Protein AF-S7UI39-F1 (afdb_monomer_lite)

Sequence (562 aa):
TPFPVIRGIGWSEDQGRRPDMEDGMVAISNLAGVANAWLLGIYDGHGGRQTVEMLLQKIHGNVLQHLRSRAIERWQRYRQRAMSRLQDIRRRLDELHFQQQLACRDVRVLMPPTQRLVELLRLGRICEWVLQCEEPSQEGRTETEKSSASKAPTPPSFLTICTEEDVHRALDEAFVQTDVEILRDRVYQSGATACVCLVRPVLRLDLLLEMRPEEISDADWAWFSVERQKPNVIPASTPSQHAIVQADITVAHLGDSRAVLAYTDGHAERLTHPSDHKAGCERDARRVESLGGWVFGERVNGMLAIGRAFGDWSLKLPPGKANPPYSPTSGAFDRLLNIFGTSPSHAAEQAAAERKEYVVSNAPDVRSVSLTPERPAQVPGGIRRNSPSSRASESQTAMSGQETGAGRVPGLLVLGCDGLFDVCSDQVVAHLALEFLRQLVAVHPDMSPCEAAKATARMLIEEAIGVRGSTDNVSVMVVLFHSFGFSGRDGVTPSPPTWYAAAAAKFAWLAEGVSRNVFVPRGKPRCPGETVARGALAAHALRDARSFAGNISIGQFDSGFG

pLDDT: mean 73.07, std 25.1, range [22.86, 98.62]

Radius of gyration: 29.57 Å; chains: 1; bounding box: 97×66×74 Å

Secondary structure (DSSP, 8-state):
--S----EEEEEEEESS-SS---EEEEEESGGG-TT-EEEEEEEEESSSHHHHHHHHHHHHHHHHHHHHHHHHHHHHHHHHHHHHHHHHHHHHHHHHHHHHHHTTS----PPPPHHHHHHHHHHHHHHHHHHSPP--SS---GGG--S---SPPPPPHHHH--HHHHHHHHHHHHHHHHHHHHHTT--S-EEEEEEEEEEEEE-HHHHHHS-GGG--HHHHHTTSTT---TT---SS-GGG-SSEEEEEEEEEESS-EEEEEETTS-EEE-S-SS--BTTSHHHHHHHHHTT--EETTEETTTBSBSB-EE-TTTSS-SBTTB-TT---HHHHHHHHHHS-S-HHHHHHHHHHHT---SSB-PPEEEEEE-SPPPPP----------------------------TTPPEEEEEEE-HHHHTTS-HHHHHHHHHHHHHHHHHH-TT--HHHHHHHHHHHHHHIIIIIT---SEEEEEEEESS-TT-------PPPPPHHHHHHHHHHGGGSS--------------------------------------------------

Organism: Toxoplasma gondii (strain ATCC 50853 / GT1) (NCBI:txid507601)

Structure (mmCIF, N/CA/C/O backbone):
data_AF-S7UI39-F1
#
_entry.id   AF-S7UI39-F1
#
loop_
_atom_site.group_PDB
_atom_site.id
_atom_site.type_symbol
_atom_site.label_atom_id
_atom_site.label_alt_id
_atom_site.label_comp_id
_atom_site.label_asym_id
_atom_site.label_entity_id
_atom_site.label_seq_id
_atom_site.pdbx_PDB_ins_code
_atom_site.Cartn_x
_atom_site.Cartn_y
_atom_site.Cartn_z
_atom_site.occupancy
_atom_site.B_iso_or_equiv
_atom_site.auth_seq_id
_atom_site.auth_comp_id
_atom_site.auth_asym_id
_atom_site.auth_atom_id
_atom_site.pdbx_PDB_model_num
ATOM 1 N N . THR A 1 1 ? -15.741 -15.210 4.983 1.00 36.56 1 THR A N 1
ATOM 2 C CA . THR A 1 1 ? -15.251 -14.252 5.999 1.00 36.56 1 THR A CA 1
ATOM 3 C C . THR A 1 1 ? -15.462 -12.861 5.458 1.00 36.56 1 THR A C 1
ATOM 5 O O . THR A 1 1 ? -15.016 -12.624 4.346 1.00 36.56 1 THR A O 1
ATOM 8 N N . PRO A 1 2 ? -16.172 -11.961 6.147 1.00 44.97 2 PRO A N 1
ATOM 9 C CA . PRO A 1 2 ? -16.457 -10.646 5.574 1.00 44.97 2 PRO A CA 1
ATOM 10 C C . PRO A 1 2 ? -15.376 -9.606 5.883 1.00 44.97 2 PRO A C 1
ATOM 12 O O . PRO A 1 2 ? -15.505 -8.460 5.480 1.00 44.97 2 PRO A O 1
ATOM 15 N N . PHE A 1 3 ? -14.296 -10.009 6.554 1.00 53.22 3 PHE A N 1
ATOM 16 C CA . PHE A 1 3 ? -13.019 -9.319 6.447 1.00 53.22 3 PHE A CA 1
ATOM 17 C C . PHE A 1 3 ? -12.261 -9.955 5.274 1.00 53.22 3 PHE A C 1
ATOM 19 O O . PHE A 1 3 ? -12.165 -11.194 5.250 1.00 53.22 3 PHE A O 1
ATOM 26 N N . PRO A 1 4 ? -11.733 -9.182 4.315 1.00 58.12 4 PRO A N 1
ATOM 27 C CA . PRO A 1 4 ? -10.815 -9.706 3.319 1.00 58.12 4 PRO A CA 1
ATOM 28 C C . PRO A 1 4 ? -9.490 -9.987 4.020 1.00 58.12 4 PRO A C 1
ATOM 30 O O . PRO A 1 4 ? -8.560 -9.189 4.058 1.00 58.12 4 PRO A O 1
ATOM 33 N N . VAL A 1 5 ? -9.449 -11.152 4.653 1.00 74.38 5 VAL A N 1
ATOM 34 C CA . VAL A 1 5 ? -8.211 -11.799 5.047 1.00 74.38 5 VAL A CA 1
ATOM 35 C C . VAL A 1 5 ? -7.529 -12.203 3.753 1.00 74.38 5 VAL A C 1
ATOM 37 O O . VAL A 1 5 ? -8.145 -12.878 2.926 1.00 74.38 5 VAL A O 1
ATOM 40 N N . ILE A 1 6 ? -6.273 -11.800 3.583 1.00 86.12 6 ILE A N 1
ATOM 41 C CA . ILE A 1 6 ? -5.454 -12.308 2.489 1.00 86.12 6 ILE A CA 1
ATOM 42 C C . ILE A 1 6 ? -5.364 -13.828 2.646 1.00 86.12 6 ILE A C 1
ATOM 44 O O . ILE A 1 6 ? -4.828 -14.339 3.628 1.00 86.12 6 ILE A O 1
ATOM 48 N N . ARG A 1 7 ? -5.959 -14.542 1.691 1.00 86.19 7 ARG A N 1
ATOM 49 C CA . ARG A 1 7 ? -6.057 -16.004 1.657 1.00 86.19 7 ARG A CA 1
ATOM 50 C C . ARG A 1 7 ? -4.825 -16.648 1.055 1.00 86.19 7 ARG A C 1
ATOM 52 O O . ARG A 1 7 ? -4.471 -17.751 1.452 1.00 86.19 7 ARG A O 1
ATOM 59 N N . GLY A 1 8 ? -4.185 -15.960 0.118 1.00 88.94 8 GLY A N 1
ATOM 60 C CA . GLY A 1 8 ? -2.965 -16.413 -0.524 1.00 88.94 8 GLY A CA 1
ATOM 61 C C . GLY A 1 8 ? -2.264 -15.274 -1.239 1.00 88.94 8 GLY A C 1
ATOM 62 O O . GLY A 1 8 ? -2.907 -14.326 -1.687 1.00 88.94 8 GLY A O 1
ATOM 63 N N . ILE A 1 9 ? -0.943 -15.378 -1.328 1.00 94.00 9 ILE A N 1
ATOM 64 C CA . ILE A 1 9 ? -0.101 -14.493 -2.130 1.00 94.00 9 ILE A CA 1
ATOM 65 C C . ILE A 1 9 ? 0.819 -15.372 -2.961 1.00 94.00 9 ILE A C 1
ATOM 67 O O . ILE A 1 9 ? 1.369 -16.354 -2.459 1.00 94.00 9 ILE A O 1
ATOM 71 N N . GLY A 1 10 ? 1.012 -14.988 -4.213 1.00 94.50 10 GLY A N 1
ATOM 72 C CA . GLY A 1 10 ? 2.030 -15.562 -5.070 1.00 94.50 10 GLY A CA 1
ATOM 73 C C . GLY A 1 10 ? 2.522 -14.524 -6.059 1.00 94.50 10 GLY A C 1
ATOM 74 O O . GLY A 1 10 ? 1.775 -13.643 -6.474 1.00 94.50 10 GLY A O 1
ATOM 75 N N . TRP A 1 11 ? 3.793 -14.615 -6.413 1.00 97.06 11 TRP A N 1
ATOM 76 C CA . TRP A 1 11 ? 4.415 -13.732 -7.385 1.00 97.06 11 TRP A CA 1
ATOM 77 C C . TRP A 1 11 ? 5.290 -14.535 -8.336 1.00 97.06 11 TRP A C 1
ATOM 79 O O . TRP A 1 11 ? 5.698 -15.665 -8.037 1.00 97.06 11 TRP A O 1
ATOM 89 N N . SER A 1 12 ? 5.556 -13.940 -9.486 1.00 96.62 12 SER A N 1
ATOM 90 C CA . SER A 1 12 ? 6.467 -14.450 -10.496 1.00 96.62 12 SER A CA 1
ATOM 91 C C . SER A 1 12 ? 7.145 -13.263 -11.169 1.00 96.62 12 SER A C 1
ATOM 93 O O . SER A 1 12 ? 6.616 -12.151 -11.153 1.00 96.62 12 SER A O 1
ATOM 95 N N . GLU A 1 13 ? 8.308 -13.512 -11.747 1.00 96.00 13 GLU A N 1
ATOM 96 C CA . GLU A 1 13 ? 9.044 -12.553 -12.563 1.00 96.00 13 GLU A CA 1
ATOM 97 C C . GLU A 1 13 ? 9.682 -13.294 -13.735 1.00 96.00 13 GLU A C 1
ATOM 99 O O . GLU A 1 13 ? 10.006 -14.480 -13.602 1.00 96.00 13 GLU A O 1
ATOM 104 N N . ASP A 1 14 ? 9.811 -12.622 -14.873 1.00 95.06 14 ASP A N 1
ATOM 105 C CA . ASP A 1 14 ? 10.569 -13.116 -16.018 1.00 95.06 14 ASP A CA 1
ATOM 106 C C . ASP A 1 14 ? 11.126 -11.946 -16.837 1.00 95.06 14 ASP A C 1
ATOM 108 O O . ASP A 1 14 ? 10.603 -10.827 -16.806 1.00 95.06 14 ASP A O 1
ATOM 112 N N . GLN A 1 15 ? 12.212 -12.208 -17.553 1.00 91.00 15 GLN A N 1
ATOM 113 C CA . GLN A 1 15 ? 12.932 -11.211 -18.332 1.00 91.00 15 GLN A CA 1
ATOM 114 C C . GLN A 1 15 ? 12.488 -11.279 -19.792 1.00 91.00 15 GLN A C 1
ATOM 116 O O . GLN A 1 15 ? 12.598 -12.324 -20.434 1.00 91.00 15 GLN A O 1
ATOM 121 N N . GLY A 1 16 ? 12.027 -10.154 -20.343 1.00 86.88 16 GLY A N 1
ATOM 122 C CA . GLY A 1 16 ? 11.784 -10.015 -21.775 1.00 86.88 16 GLY A CA 1
ATOM 123 C C . GLY A 1 16 ? 13.091 -9.935 -22.573 1.00 86.88 16 GLY A C 1
ATOM 124 O O . GLY A 1 16 ? 13.953 -10.808 -22.525 1.00 86.88 16 GLY A O 1
ATOM 125 N N . ARG A 1 17 ? 13.275 -8.862 -23.348 1.00 88.50 17 ARG A N 1
ATOM 126 C CA . ARG A 1 17 ? 14.504 -8.648 -24.145 1.00 88.50 17 ARG A CA 1
ATOM 127 C C . ARG A 1 17 ? 15.587 -7.875 -23.389 1.00 88.50 17 ARG A C 1
ATOM 129 O O . ARG A 1 17 ? 16.606 -7.515 -23.982 1.00 88.50 17 ARG A O 1
ATOM 136 N N . ARG A 1 18 ? 15.350 -7.565 -22.115 1.00 88.31 18 ARG A N 1
ATOM 137 C CA . ARG A 1 18 ? 16.288 -6.834 -21.263 1.00 88.31 18 ARG A CA 1
ATOM 138 C C . ARG A 1 18 ? 17.508 -7.701 -20.930 1.00 88.31 18 ARG A C 1
ATOM 140 O O . ARG A 1 18 ? 17.378 -8.917 -20.819 1.00 88.31 18 ARG A O 1
ATOM 147 N N . PRO A 1 19 ? 18.695 -7.090 -20.775 1.00 87.25 19 PRO A N 1
ATOM 148 C CA . PRO A 1 19 ? 19.900 -7.829 -20.408 1.00 87.25 19 PRO A CA 1
ATOM 149 C C . PRO A 1 19 ? 19.876 -8.301 -18.948 1.00 87.25 19 PRO A C 1
ATOM 151 O O . PRO A 1 19 ? 20.378 -9.381 -18.654 1.00 87.25 19 PRO A O 1
ATOM 154 N N . ASP A 1 20 ? 19.271 -7.513 -18.055 1.00 90.25 20 ASP A N 1
ATOM 155 C CA . ASP A 1 20 ? 19.320 -7.703 -16.607 1.00 90.25 20 ASP A CA 1
ATOM 156 C C . ASP A 1 20 ? 17.924 -7.540 -15.983 1.00 90.25 20 ASP A C 1
ATOM 158 O O . ASP A 1 20 ? 17.099 -6.762 -16.470 1.00 90.25 20 ASP A O 1
ATOM 162 N N . MET A 1 21 ? 17.661 -8.289 -14.906 1.00 92.31 21 MET A N 1
ATOM 163 C CA . MET A 1 21 ? 16.436 -8.194 -14.110 1.00 92.31 21 MET A CA 1
ATOM 164 C C . MET A 1 21 ? 16.662 -7.151 -13.018 1.00 92.31 21 MET A C 1
ATOM 166 O O . MET A 1 21 ? 17.373 -7.412 -12.041 1.00 92.31 21 MET A O 1
ATOM 170 N N . GLU A 1 22 ? 16.090 -5.962 -13.176 1.00 94.25 22 GLU A N 1
ATOM 171 C CA . GLU A 1 22 ? 16.292 -4.843 -12.246 1.00 94.25 22 GLU A CA 1
ATOM 172 C C . GLU A 1 22 ? 15.130 -4.692 -11.251 1.00 94.25 22 GLU A C 1
ATOM 174 O O . GLU A 1 22 ? 15.337 -4.124 -10.181 1.00 94.25 22 GLU A O 1
ATOM 179 N N . ASP A 1 23 ? 13.963 -5.287 -11.520 1.00 96.56 23 ASP A N 1
ATOM 180 C CA . ASP A 1 23 ? 12.779 -5.176 -10.665 1.00 96.56 23 ASP A CA 1
ATOM 181 C C . ASP A 1 23 ? 12.906 -5.976 -9.363 1.00 96.56 23 ASP A C 1
ATOM 183 O O . ASP A 1 23 ? 13.552 -7.023 -9.293 1.00 96.56 23 ASP A O 1
ATOM 187 N N . GLY A 1 24 ? 12.208 -5.545 -8.319 1.00 96.12 24 GLY A N 1
ATOM 188 C CA . GLY A 1 24 ? 12.132 -6.243 -7.044 1.00 96.12 24 GLY A CA 1
ATOM 189 C C . GLY A 1 24 ? 10.723 -6.260 -6.479 1.00 96.12 24 GLY A C 1
ATOM 190 O O . GLY A 1 24 ? 9.934 -5.341 -6.675 1.00 96.12 24 GLY A O 1
ATOM 191 N N . MET A 1 25 ? 10.423 -7.300 -5.708 1.00 96.56 25 MET A N 1
ATOM 192 C CA . MET A 1 25 ? 9.146 -7.450 -5.019 1.00 96.56 25 MET A CA 1
ATOM 193 C C . MET A 1 25 ? 9.355 -7.790 -3.547 1.00 96.56 25 MET A C 1
ATOM 195 O O . MET A 1 25 ? 10.296 -8.493 -3.176 1.00 96.56 25 MET A O 1
ATOM 199 N N . VAL A 1 26 ? 8.441 -7.322 -2.700 1.00 95.12 26 VAL A N 1
ATOM 200 C CA . VAL A 1 26 ? 8.434 -7.625 -1.268 1.00 95.12 26 VAL A CA 1
ATOM 201 C C . VAL A 1 26 ? 7.014 -7.876 -0.775 1.00 95.12 26 VAL A C 1
ATOM 203 O O . VAL A 1 26 ? 6.085 -7.163 -1.141 1.00 95.12 26 VAL A O 1
ATOM 206 N N . ALA A 1 27 ? 6.845 -8.884 0.079 1.00 94.62 27 ALA A N 1
ATOM 207 C CA . ALA A 1 27 ? 5.598 -9.159 0.781 1.00 94.62 27 ALA A CA 1
ATOM 208 C C . ALA A 1 27 ? 5.909 -9.484 2.248 1.00 94.62 27 ALA A C 1
ATOM 210 O O . ALA A 1 27 ? 6.461 -10.539 2.559 1.00 94.62 27 ALA A O 1
ATOM 211 N N . ILE A 1 28 ? 5.571 -8.566 3.152 1.00 91.25 28 ILE A N 1
ATOM 212 C CA . ILE A 1 28 ? 5.791 -8.697 4.595 1.00 91.25 28 ILE A CA 1
ATOM 213 C C . ILE A 1 28 ? 4.444 -8.954 5.259 1.00 91.25 28 ILE A C 1
ATOM 215 O O . ILE A 1 28 ? 3.583 -8.076 5.288 1.00 91.25 28 ILE A O 1
ATOM 219 N N . SER A 1 29 ? 4.275 -10.157 5.801 1.00 87.44 29 SER A N 1
ATOM 220 C CA . SER A 1 29 ? 3.105 -10.559 6.587 1.00 87.44 29 SER A CA 1
ATOM 221 C C . SER A 1 29 ? 3.245 -10.184 8.059 1.00 87.44 29 SER A C 1
ATOM 223 O O . SER A 1 29 ? 4.364 -10.096 8.563 1.00 87.44 29 SER A O 1
ATOM 225 N N . ASN A 1 30 ? 2.122 -10.110 8.777 1.00 81.69 30 ASN A N 1
ATOM 226 C CA . ASN A 1 30 ? 2.082 -9.868 10.225 1.00 81.69 30 ASN A CA 1
ATOM 227 C C . ASN A 1 30 ? 2.883 -8.626 10.625 1.00 81.69 30 ASN A C 1
ATOM 229 O O . ASN A 1 30 ? 3.670 -8.637 11.577 1.00 81.69 30 ASN A O 1
ATOM 233 N N . LEU A 1 31 ? 2.709 -7.561 9.842 1.00 81.56 31 LEU A N 1
ATOM 234 C CA . LEU A 1 31 ? 3.484 -6.339 9.959 1.00 81.56 31 LEU A CA 1
ATOM 235 C C . LEU A 1 31 ? 3.391 -5.791 11.392 1.00 81.56 31 LEU A C 1
ATOM 237 O O . LEU A 1 31 ? 2.299 -5.634 11.938 1.00 81.56 31 LEU A O 1
ATOM 241 N N . ALA A 1 32 ? 4.544 -5.552 12.023 1.00 78.75 32 ALA A N 1
ATOM 242 C CA . ALA A 1 32 ? 4.646 -5.143 13.429 1.00 78.75 32 ALA A CA 1
ATOM 243 C C . ALA A 1 32 ? 3.852 -6.029 14.422 1.00 78.75 32 ALA A C 1
ATOM 245 O O . ALA A 1 32 ? 3.331 -5.534 15.421 1.00 78.75 32 ALA A O 1
ATOM 246 N N . GLY A 1 33 ? 3.737 -7.332 14.141 1.00 74.12 33 GLY A N 1
ATOM 247 C CA . GLY A 1 33 ? 3.025 -8.299 14.983 1.00 74.12 33 GLY A CA 1
ATOM 248 C C . GLY A 1 33 ? 1.498 -8.245 14.870 1.00 74.12 33 GLY A C 1
ATOM 249 O O . GLY A 1 33 ? 0.808 -8.912 15.639 1.00 74.12 33 GLY A O 1
ATOM 250 N N . VAL A 1 34 ? 0.949 -7.464 13.934 1.00 75.75 34 VAL A N 1
ATOM 251 C CA . VAL A 1 34 ? -0.500 -7.355 13.722 1.00 75.75 34 VAL A CA 1
ATOM 252 C C . VAL A 1 34 ? -0.952 -8.395 12.710 1.00 75.75 34 VAL A C 1
ATOM 254 O O . VAL A 1 34 ? -0.568 -8.350 11.541 1.00 75.75 34 VAL A O 1
ATOM 257 N N . ALA A 1 35 ? -1.805 -9.319 13.149 1.00 75.06 35 ALA A N 1
ATOM 258 C CA . ALA A 1 35 ? -2.382 -10.324 12.267 1.00 75.06 35 ALA A CA 1
ATOM 259 C C . ALA A 1 35 ? -3.156 -9.660 11.118 1.00 75.06 35 ALA A C 1
ATOM 261 O O . ALA A 1 35 ? -3.911 -8.711 11.330 1.00 75.06 35 ALA A O 1
ATOM 262 N N . ASN A 1 36 ? -2.988 -10.182 9.901 1.00 77.31 36 ASN A N 1
ATOM 263 C CA . ASN A 1 36 ? -3.601 -9.654 8.675 1.00 77.31 36 ASN A CA 1
ATOM 264 C C . ASN A 1 36 ? -3.181 -8.222 8.292 1.00 77.31 36 ASN A C 1
ATOM 266 O O . ASN A 1 36 ? -3.812 -7.633 7.416 1.00 77.31 36 ASN A O 1
ATOM 270 N N . ALA A 1 37 ? -2.126 -7.671 8.900 1.00 85.50 37 ALA A N 1
ATOM 271 C CA . ALA A 1 37 ? -1.453 -6.488 8.382 1.00 85.50 37 ALA A CA 1
ATOM 272 C C . ALA A 1 37 ? -0.314 -6.898 7.441 1.00 85.50 37 ALA A C 1
ATOM 274 O O . ALA A 1 37 ? 0.504 -7.759 7.785 1.00 85.50 37 ALA A O 1
ATOM 275 N N . TRP A 1 38 ? -0.260 -6.270 6.271 1.00 92.25 38 TRP A N 1
ATOM 276 C CA . TRP A 1 38 ? 0.674 -6.591 5.203 1.00 92.25 38 TRP A CA 1
ATOM 277 C C . TRP A 1 38 ? 1.267 -5.332 4.594 1.00 92.25 38 TRP A C 1
ATOM 279 O O . TRP A 1 38 ? 0.546 -4.370 4.334 1.00 92.25 38 TRP A O 1
ATOM 289 N N . LEU A 1 39 ? 2.565 -5.382 4.307 1.00 96.12 39 LEU A N 1
ATOM 290 C CA . LEU A 1 39 ? 3.213 -4.448 3.395 1.00 96.12 39 LEU A CA 1
ATOM 291 C C . LEU A 1 39 ? 3.636 -5.217 2.150 1.00 96.12 39 LEU A C 1
ATOM 293 O O . LEU A 1 39 ? 4.390 -6.185 2.240 1.00 96.12 39 LEU A O 1
ATOM 297 N N . LEU A 1 40 ? 3.130 -4.788 1.005 1.00 97.44 40 LEU A N 1
ATOM 298 C CA . LEU A 1 40 ? 3.431 -5.348 -0.304 1.00 97.44 40 LEU A CA 1
ATOM 299 C C . LEU A 1 40 ? 4.117 -4.268 -1.133 1.00 97.44 40 LEU A C 1
ATOM 301 O O . LEU A 1 40 ? 3.756 -3.099 -1.030 1.00 97.44 40 LEU A O 1
ATOM 305 N N . GLY A 1 41 ? 5.087 -4.638 -1.952 1.00 96.88 41 GLY A N 1
ATOM 306 C CA . GLY A 1 41 ? 5.782 -3.694 -2.811 1.00 96.88 41 GLY A CA 1
ATOM 307 C C . GLY A 1 41 ? 6.229 -4.348 -4.102 1.00 96.88 41 GLY A C 1
ATOM 308 O O . GLY A 1 41 ? 6.679 -5.494 -4.088 1.00 96.88 41 GLY A O 1
ATOM 309 N N . ILE A 1 42 ? 6.116 -3.598 -5.191 1.00 97.81 42 ILE A N 1
ATOM 310 C CA . ILE A 1 42 ? 6.785 -3.867 -6.459 1.00 97.81 42 ILE A CA 1
ATOM 311 C C . ILE A 1 42 ? 7.595 -2.628 -6.835 1.00 97.81 42 ILE A C 1
ATOM 313 O O . ILE A 1 42 ? 7.128 -1.499 -6.653 1.00 97.81 42 ILE A O 1
ATOM 317 N N . TYR A 1 43 ? 8.820 -2.848 -7.287 1.00 98.19 43 TYR A N 1
ATOM 318 C CA . TYR A 1 43 ? 9.774 -1.808 -7.631 1.00 98.19 43 TYR A CA 1
ATOM 319 C C . TYR A 1 43 ? 10.350 -2.137 -8.993 1.00 98.19 43 TYR A C 1
ATOM 321 O O . TYR A 1 43 ? 10.953 -3.193 -9.137 1.00 98.19 43 TYR A O 1
ATOM 329 N N . ASP A 1 44 ? 10.162 -1.261 -9.965 1.00 97.69 44 ASP A N 1
ATOM 330 C CA . ASP A 1 44 ? 10.706 -1.430 -11.310 1.00 97.69 44 ASP A CA 1
ATOM 331 C C . ASP A 1 44 ? 12.008 -0.645 -11.407 1.00 97.69 44 ASP A C 1
ATOM 333 O O . ASP A 1 44 ? 12.005 0.563 -11.164 1.00 97.69 44 ASP A O 1
ATOM 337 N N . GLY A 1 45 ? 13.120 -1.336 -11.637 1.00 96.88 45 GLY A N 1
ATOM 338 C CA . GLY A 1 45 ? 14.450 -0.740 -11.597 1.00 96.88 45 GLY A CA 1
ATOM 339 C C . GLY A 1 45 ? 14.916 -0.286 -12.973 1.00 96.88 45 GLY A C 1
ATOM 340 O O . GLY A 1 45 ? 14.671 -0.954 -13.972 1.00 96.88 45 GLY A O 1
ATOM 341 N N . HIS A 1 46 ? 15.657 0.819 -13.017 1.00 94.62 46 HIS A N 1
ATOM 342 C CA . HIS A 1 46 ? 16.346 1.254 -14.229 1.00 94.62 46 HIS A CA 1
ATOM 343 C C . HIS A 1 46 ? 17.727 1.834 -13.919 1.00 94.62 46 HIS A C 1
ATOM 345 O O . HIS A 1 46 ? 17.960 2.462 -12.883 1.00 94.62 46 HIS A O 1
ATOM 351 N N . GLY A 1 47 ? 18.667 1.668 -14.852 1.00 92.12 47 GLY A N 1
ATOM 352 C CA . GLY A 1 47 ? 20.036 2.167 -14.678 1.00 92.12 47 GLY A CA 1
ATOM 353 C C . GLY A 1 47 ? 20.822 1.388 -13.617 1.00 92.12 47 GLY A C 1
ATOM 354 O O . GLY A 1 47 ? 21.759 1.928 -13.020 1.00 92.12 47 GLY A O 1
ATOM 355 N N . GLY A 1 48 ? 20.436 0.131 -13.381 1.00 91.94 48 GLY A N 1
ATOM 356 C CA . GLY A 1 48 ? 20.982 -0.760 -12.368 1.00 91.94 48 GLY A CA 1
ATOM 357 C C . GLY A 1 48 ? 20.002 -1.034 -11.224 1.00 91.94 48 GLY A C 1
ATOM 358 O O . GLY A 1 48 ? 19.098 -0.254 -10.932 1.00 91.94 48 GLY A O 1
ATOM 359 N N . ARG A 1 49 ? 20.225 -2.145 -10.514 1.00 94.31 49 ARG A N 1
ATOM 360 C CA . ARG A 1 49 ? 19.356 -2.647 -9.432 1.00 94.31 49 ARG A CA 1
ATOM 361 C C . ARG A 1 49 ? 19.577 -1.976 -8.064 1.00 94.31 49 ARG A C 1
ATOM 363 O O . ARG A 1 49 ? 18.879 -2.275 -7.100 1.00 94.31 49 ARG A O 1
ATOM 370 N N . GLN A 1 50 ? 20.563 -1.088 -7.924 1.00 95.75 50 GLN A N 1
ATOM 371 C CA . GLN A 1 50 ? 20.997 -0.573 -6.615 1.00 95.75 50 GLN A CA 1
ATOM 372 C C . GLN A 1 50 ? 19.876 0.150 -5.856 1.00 95.75 50 GLN A C 1
ATOM 374 O O . GLN A 1 50 ? 19.737 -0.046 -4.649 1.00 95.75 50 GLN A O 1
ATOM 379 N N . THR A 1 51 ? 19.070 0.962 -6.545 1.00 97.12 51 THR A N 1
ATOM 380 C CA . THR A 1 51 ? 17.929 1.653 -5.928 1.00 97.12 51 THR A CA 1
ATOM 381 C C . THR A 1 51 ? 16.860 0.660 -5.475 1.00 97.12 51 THR A C 1
ATOM 383 O O . THR A 1 51 ? 16.353 0.784 -4.362 1.00 97.12 51 THR A O 1
ATOM 386 N N . VAL A 1 52 ? 16.577 -0.380 -6.262 1.00 97.62 52 VAL A N 1
ATOM 387 C CA . VAL A 1 52 ? 15.642 -1.448 -5.875 1.00 97.62 52 VAL A CA 1
ATOM 388 C C . VAL A 1 52 ? 16.126 -2.198 -4.632 1.00 97.62 52 VAL A C 1
ATOM 390 O O . VAL A 1 52 ? 15.356 -2.363 -3.688 1.00 97.62 52 VAL A O 1
ATOM 393 N N . GLU A 1 53 ? 17.404 -2.578 -4.561 1.00 96.81 53 GLU A N 1
ATOM 394 C CA . GLU A 1 53 ? 17.975 -3.234 -3.370 1.00 96.81 53 GLU A CA 1
ATOM 395 C C . GLU A 1 53 ? 17.817 -2.383 -2.104 1.00 96.81 53 GLU A C 1
ATOM 397 O O . GLU A 1 53 ? 17.528 -2.890 -1.019 1.00 96.81 53 GLU A O 1
ATOM 402 N N . MET A 1 54 ? 17.963 -1.070 -2.245 1.00 95.56 54 MET A N 1
ATOM 403 C CA . MET A 1 54 ? 17.781 -0.117 -1.157 1.00 95.56 54 MET A CA 1
ATOM 404 C C . MET A 1 54 ? 16.317 0.000 -0.729 1.00 95.56 54 MET A C 1
ATOM 406 O O . MET A 1 54 ? 16.029 0.015 0.470 1.00 95.56 54 MET A O 1
ATOM 410 N N . LEU A 1 55 ? 15.384 0.023 -1.684 1.00 96.75 55 LEU A N 1
ATOM 411 C CA . LEU A 1 55 ? 13.948 0.020 -1.402 1.00 96.75 55 LEU A CA 1
ATOM 412 C C . LEU A 1 55 ? 13.535 -1.246 -0.652 1.00 96.75 55 LEU A C 1
ATOM 414 O O . LEU A 1 55 ? 12.885 -1.146 0.389 1.00 96.75 55 LEU A O 1
ATOM 418 N N . LEU A 1 56 ? 13.986 -2.421 -1.102 1.00 96.19 56 LEU A N 1
ATOM 419 C CA . LEU A 1 56 ? 13.710 -3.702 -0.441 1.00 96.19 56 LEU A CA 1
ATOM 420 C C . LEU A 1 56 ? 14.164 -3.706 1.029 1.00 96.19 56 LEU A C 1
ATOM 422 O O . LEU A 1 56 ? 13.515 -4.325 1.873 1.00 96.19 56 LEU A O 1
ATOM 426 N N . GLN A 1 57 ? 15.237 -2.981 1.351 1.00 92.25 57 GLN A N 1
ATOM 427 C CA . GLN A 1 57 ? 15.819 -2.934 2.692 1.00 92.25 57 GLN A CA 1
ATOM 428 C C . GLN A 1 57 ? 15.232 -1.846 3.598 1.00 92.25 57 GLN A C 1
ATOM 430 O O . GLN A 1 57 ? 15.124 -2.075 4.800 1.00 92.25 57 GLN A O 1
ATOM 435 N N . LYS A 1 58 ? 14.877 -0.670 3.066 1.00 93.19 58 LYS A N 1
ATOM 436 C CA . LYS A 1 58 ? 14.649 0.528 3.899 1.00 93.19 58 LYS A CA 1
ATOM 437 C C . LYS A 1 58 ? 13.197 0.997 3.974 1.00 93.19 58 LYS A C 1
ATOM 439 O O . LYS A 1 58 ? 12.742 1.374 5.054 1.00 93.19 58 LYS A O 1
ATOM 444 N N . ILE A 1 59 ? 12.440 0.936 2.872 1.00 95.12 59 ILE A N 1
ATOM 445 C CA . ILE A 1 59 ? 11.138 1.627 2.776 1.00 95.12 59 ILE A CA 1
ATOM 446 C C . ILE A 1 59 ? 10.139 1.161 3.839 1.00 95.12 59 ILE A C 1
ATOM 448 O O . ILE A 1 59 ? 9.461 1.971 4.464 1.00 95.12 59 ILE A O 1
ATOM 452 N N . HIS A 1 60 ? 10.084 -0.144 4.106 1.00 92.81 60 HIS A N 1
ATOM 453 C CA . HIS A 1 60 ? 9.160 -0.716 5.079 1.00 92.81 60 HIS A CA 1
ATOM 454 C C . HIS A 1 60 ? 9.491 -0.273 6.512 1.00 92.81 60 HIS A C 1
ATOM 456 O O . HIS A 1 60 ? 8.580 0.018 7.284 1.00 92.81 60 HIS A O 1
ATOM 462 N N . GLY A 1 61 ? 10.778 -0.172 6.859 1.00 91.69 61 GLY A N 1
ATOM 463 C CA . GLY A 1 61 ? 11.228 0.341 8.153 1.00 91.69 61 GLY A CA 1
ATOM 464 C C . GLY A 1 61 ? 10.830 1.803 8.345 1.00 91.69 61 GLY A C 1
ATOM 465 O O . GLY A 1 61 ? 10.238 2.146 9.368 1.00 91.69 61 GLY A O 1
ATOM 466 N N . ASN A 1 62 ? 11.056 2.625 7.318 1.00 94.31 62 ASN A N 1
ATOM 467 C CA . ASN A 1 62 ? 10.722 4.050 7.333 1.00 94.31 62 ASN A CA 1
ATOM 468 C C . ASN A 1 62 ? 9.204 4.271 7.448 1.00 94.31 62 ASN A C 1
ATOM 470 O O . ASN A 1 62 ? 8.757 5.041 8.297 1.00 94.31 62 ASN A O 1
ATOM 474 N N . VAL A 1 63 ? 8.388 3.520 6.697 1.00 94.88 63 VAL A N 1
ATOM 475 C CA . VAL A 1 63 ? 6.917 3.563 6.819 1.00 94.88 63 VAL A CA 1
ATOM 476 C C . VAL A 1 63 ? 6.471 3.244 8.248 1.00 94.88 63 VAL A C 1
ATOM 478 O O . VAL A 1 63 ? 5.662 3.970 8.825 1.00 94.88 63 VAL A O 1
ATOM 481 N N . LEU A 1 64 ? 7.011 2.185 8.860 1.00 92.50 64 LEU A N 1
ATOM 482 C CA . LEU A 1 64 ? 6.654 1.821 10.234 1.00 92.50 64 LEU A CA 1
ATOM 483 C C . LEU A 1 64 ? 7.104 2.863 11.258 1.00 92.50 64 LE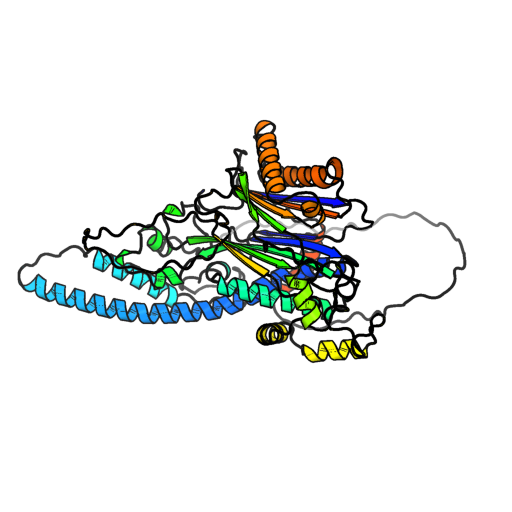U A C 1
ATOM 485 O O . LEU A 1 64 ? 6.374 3.117 12.216 1.00 92.50 64 LEU A O 1
ATOM 489 N N . GLN A 1 65 ? 8.273 3.469 11.064 1.00 89.69 65 GLN A N 1
ATOM 490 C CA . GLN A 1 65 ? 8.778 4.533 11.923 1.00 89.69 65 GLN A CA 1
ATOM 491 C C . GLN A 1 65 ? 7.836 5.745 11.917 1.00 89.69 65 GLN A C 1
ATOM 493 O O . GLN A 1 65 ? 7.405 6.179 12.987 1.00 89.69 65 GLN A O 1
ATOM 498 N N . HIS A 1 66 ? 7.458 6.249 10.739 1.00 91.25 66 HIS A N 1
ATOM 499 C CA . HIS A 1 66 ? 6.560 7.403 10.634 1.00 91.25 66 HIS A CA 1
ATOM 500 C C . HIS A 1 66 ? 5.150 7.096 11.158 1.00 91.25 66 HIS A C 1
ATOM 502 O O . HIS A 1 66 ? 4.567 7.907 11.882 1.00 91.25 66 HIS A O 1
ATOM 508 N N . LEU A 1 67 ? 4.619 5.895 10.895 1.00 92.31 67 LEU A N 1
ATOM 509 C CA . LEU A 1 67 ? 3.329 5.471 11.452 1.00 92.31 67 LEU A CA 1
ATOM 510 C C . LEU A 1 67 ? 3.344 5.421 12.986 1.00 92.31 67 LEU A C 1
ATOM 512 O O . LEU A 1 67 ? 2.373 5.835 13.620 1.00 92.31 67 LEU A O 1
ATOM 516 N N . ARG A 1 68 ? 4.437 4.954 13.605 1.00 89.69 68 ARG A N 1
ATOM 517 C CA . ARG A 1 68 ? 4.580 4.948 15.071 1.00 89.69 68 ARG A CA 1
ATOM 518 C C . ARG A 1 68 ? 4.536 6.357 15.649 1.00 89.69 68 ARG A C 1
ATOM 520 O O . ARG A 1 68 ? 3.784 6.586 16.594 1.00 89.69 68 ARG A O 1
ATOM 527 N N . SER A 1 69 ? 5.281 7.298 15.070 1.00 87.81 69 SER A N 1
ATOM 528 C CA . SER A 1 69 ? 5.279 8.697 15.519 1.00 87.81 69 SER A CA 1
ATOM 529 C C . SER A 1 69 ? 3.873 9.305 15.467 1.00 87.81 69 SER A C 1
ATOM 531 O O . SER A 1 69 ? 3.397 9.863 16.455 1.00 87.81 69 SER A O 1
ATOM 533 N N . ARG A 1 70 ? 3.150 9.105 14.357 1.00 89.81 70 ARG A N 1
ATOM 534 C CA . ARG A 1 70 ? 1.775 9.608 14.183 1.00 89.81 70 ARG A CA 1
ATOM 535 C C . ARG A 1 70 ? 0.775 8.950 15.130 1.00 89.81 70 ARG A C 1
ATOM 537 O O . ARG A 1 70 ? -0.134 9.609 15.636 1.00 89.81 70 ARG A O 1
ATOM 544 N N . ALA A 1 71 ? 0.944 7.662 15.410 1.00 89.69 71 ALA A N 1
ATOM 545 C CA . ALA A 1 71 ? 0.094 6.951 16.353 1.00 89.69 71 ALA A CA 1
ATOM 546 C C . ALA A 1 71 ? 0.211 7.487 17.784 1.00 89.69 71 ALA A C 1
ATOM 548 O O . ALA A 1 71 ? -0.798 7.521 18.484 1.00 89.69 71 ALA A O 1
ATOM 549 N N . ILE A 1 72 ? 1.392 7.949 18.209 1.00 87.50 72 ILE A N 1
ATOM 550 C CA . ILE A 1 72 ? 1.580 8.577 19.526 1.00 87.50 72 ILE A CA 1
ATOM 551 C C . ILE A 1 72 ? 0.766 9.875 19.612 1.00 87.50 72 ILE A C 1
ATOM 553 O O . ILE A 1 72 ? -0.049 10.037 20.523 1.00 87.50 72 ILE A O 1
ATOM 557 N N . GLU A 1 73 ? 0.901 10.760 18.620 1.00 88.88 73 GLU A N 1
ATOM 558 C CA . GLU A 1 73 ? 0.126 12.010 18.535 1.00 88.88 73 GLU A CA 1
ATOM 559 C C . GLU A 1 73 ? -1.389 11.743 18.496 1.00 88.88 73 GLU A C 1
ATOM 561 O O . GLU A 1 73 ? -2.194 12.440 19.123 1.00 88.88 73 GLU A O 1
ATOM 566 N N . ARG A 1 74 ? -1.808 10.717 17.746 1.00 90.38 74 ARG A N 1
ATOM 567 C CA . ARG A 1 74 ? -3.209 10.290 17.651 1.00 90.38 74 ARG A CA 1
ATOM 568 C C . ARG A 1 74 ? -3.719 9.745 18.984 1.00 90.38 74 ARG A C 1
ATOM 570 O O . ARG A 1 74 ? -4.818 10.102 19.408 1.00 90.38 74 ARG A O 1
ATOM 577 N N . TRP A 1 75 ? -2.923 8.937 19.677 1.00 90.81 75 TRP A N 1
ATOM 578 C CA . TRP A 1 75 ? -3.294 8.360 20.966 1.00 90.81 75 TRP A CA 1
ATOM 579 C C . TRP A 1 75 ? -3.522 9.431 22.032 1.00 90.81 75 TRP A C 1
ATOM 581 O O . TRP A 1 75 ? -4.505 9.378 22.775 1.00 90.81 75 TRP A O 1
ATOM 591 N N . GLN A 1 76 ? -2.677 10.462 22.062 1.00 89.56 76 GLN A N 1
ATOM 592 C CA . GLN A 1 76 ? -2.861 11.609 22.952 1.00 89.56 76 GLN A CA 1
ATOM 593 C C . GLN A 1 76 ? -4.193 12.326 22.690 1.00 89.56 76 GLN A C 1
ATOM 595 O O . GLN A 1 76 ? -4.925 12.636 23.636 1.00 89.56 76 GLN A O 1
ATOM 600 N N . ARG A 1 77 ? -4.570 12.506 21.416 1.00 91.62 77 ARG A N 1
ATOM 601 C CA . ARG A 1 77 ? -5.882 13.058 21.037 1.00 91.62 77 ARG A CA 1
ATOM 602 C C . ARG A 1 77 ? -7.040 12.167 21.497 1.00 91.62 77 ARG A C 1
ATOM 604 O O . ARG A 1 77 ? -8.023 12.687 22.027 1.00 91.62 77 ARG A O 1
ATOM 611 N N . TYR A 1 78 ? -6.928 10.842 21.374 1.00 92.44 78 TYR A N 1
ATOM 612 C CA . TYR A 1 78 ? -7.943 9.916 21.897 1.00 92.44 78 TYR A CA 1
ATOM 613 C C . TYR A 1 78 ? -8.106 10.019 23.409 1.00 92.44 78 TYR A C 1
ATOM 615 O O . TYR A 1 78 ? -9.235 10.068 23.892 1.00 92.44 78 TYR A O 1
ATOM 623 N N . ARG A 1 79 ? -7.008 10.116 24.165 1.00 92.31 79 ARG A N 1
ATOM 624 C CA . ARG A 1 79 ? -7.063 10.289 25.624 1.00 92.31 79 ARG A CA 1
ATOM 625 C C . ARG A 1 79 ? -7.756 11.595 26.014 1.00 92.31 79 ARG A C 1
ATOM 627 O O . ARG A 1 79 ? -8.608 11.585 26.900 1.00 92.31 79 ARG A O 1
ATOM 634 N N . GLN A 1 80 ? -7.450 12.701 25.333 1.00 93.38 80 GLN A N 1
ATOM 635 C CA . GLN A 1 80 ? -8.118 13.989 25.568 1.00 93.38 80 GLN A CA 1
ATOM 636 C C . GLN A 1 80 ? -9.628 13.905 25.297 1.00 93.38 80 GLN A C 1
ATOM 638 O O . GLN A 1 80 ? -10.434 14.311 26.139 1.00 93.38 80 GLN A O 1
ATOM 643 N N . ARG A 1 81 ? -10.020 13.315 24.160 1.00 94.06 81 ARG A N 1
ATOM 644 C CA . ARG A 1 81 ? -11.430 13.086 23.801 1.00 94.06 81 ARG A CA 1
ATOM 645 C C . ARG A 1 81 ? -12.134 12.190 24.822 1.00 94.06 81 ARG A C 1
ATOM 647 O O . ARG A 1 81 ? -13.207 12.545 25.302 1.00 94.06 81 ARG A O 1
ATOM 654 N N . ALA A 1 82 ? -11.514 11.076 25.212 1.00 94.38 82 ALA A N 1
ATOM 655 C CA . ALA A 1 82 ? -12.045 10.153 26.212 1.00 94.38 82 ALA A CA 1
ATOM 656 C C . ALA A 1 82 ? -12.241 10.829 27.578 1.00 94.38 82 ALA A C 1
ATOM 658 O O . ALA A 1 82 ? -13.267 10.621 28.220 1.00 94.38 82 ALA A O 1
ATOM 659 N N . MET A 1 83 ? -11.302 11.680 28.004 1.00 94.94 83 MET A N 1
ATOM 660 C CA . MET A 1 83 ? -11.414 12.430 29.257 1.00 94.94 83 MET A CA 1
ATOM 661 C C . MET A 1 83 ? -12.593 13.412 29.231 1.00 94.94 83 MET A C 1
ATOM 663 O O . MET A 1 83 ? -13.397 13.422 30.164 1.00 94.94 83 MET A O 1
ATOM 667 N N . SER A 1 84 ? -12.741 14.185 28.151 1.00 94.50 84 SER A N 1
ATOM 668 C CA . SER A 1 84 ? -13.890 15.083 27.968 1.00 94.50 84 SER A CA 1
ATOM 669 C C . SER A 1 84 ? -15.211 14.305 27.952 1.00 94.50 84 SER A C 1
ATOM 671 O O . SER A 1 84 ? -16.163 14.666 28.646 1.00 94.50 84 SER A O 1
ATOM 673 N N . ARG A 1 85 ? -15.250 13.172 27.243 1.00 94.00 85 ARG A N 1
ATOM 674 C CA . ARG A 1 85 ? -16.442 12.325 27.150 1.00 94.00 85 ARG A CA 1
ATOM 675 C C . ARG A 1 85 ? -16.827 11.710 28.496 1.00 94.00 85 ARG A C 1
ATOM 677 O O . ARG A 1 85 ? -18.009 11.648 28.821 1.00 94.00 85 ARG A O 1
ATOM 684 N N . LEU A 1 86 ? -15.852 11.306 29.307 1.00 94.38 86 LEU A N 1
ATOM 685 C CA . LEU A 1 86 ? -16.098 10.744 30.635 1.00 94.38 86 LEU A CA 1
ATOM 686 C C . LEU A 1 86 ? -16.705 11.781 31.596 1.00 94.38 86 LEU A C 1
ATOM 688 O O . LEU A 1 86 ? -17.607 11.443 32.364 1.00 94.38 86 LEU A O 1
ATOM 692 N N . GLN A 1 87 ? -16.278 13.047 31.518 1.00 93.88 87 GLN A N 1
ATOM 693 C CA . GLN A 1 87 ? -16.886 14.147 32.281 1.00 93.88 87 GLN A CA 1
ATOM 694 C C . GLN A 1 87 ? -18.358 14.360 31.891 1.00 93.88 87 GLN A C 1
ATOM 696 O O . GLN A 1 87 ? -19.222 14.506 32.760 1.00 93.88 87 GLN A O 1
ATOM 701 N N . ASP A 1 88 ? -18.665 14.311 30.592 1.00 93.12 88 ASP A N 1
ATOM 702 C CA . ASP A 1 88 ? -20.041 14.397 30.093 1.00 93.12 88 ASP A CA 1
ATOM 703 C C . ASP A 1 88 ? -20.911 13.238 30.577 1.00 93.12 88 ASP A C 1
ATOM 705 O O . ASP A 1 88 ? -22.047 13.450 31.011 1.00 93.12 88 ASP A O 1
ATOM 709 N N . ILE A 1 89 ? -20.378 12.015 30.525 1.00 92.56 89 ILE A N 1
ATOM 710 C CA . ILE A 1 89 ? -21.068 10.811 30.995 1.00 92.56 89 ILE A CA 1
ATOM 711 C C . ILE A 1 89 ? -21.346 10.917 32.489 1.00 92.56 89 ILE A C 1
ATOM 713 O O . ILE A 1 89 ? -22.473 10.659 32.905 1.00 92.56 89 ILE A O 1
ATOM 717 N N . ARG A 1 90 ? -20.369 11.360 33.290 1.00 92.00 90 ARG A N 1
ATOM 718 C CA . ARG A 1 90 ? -20.546 11.525 34.736 1.00 92.00 90 ARG A CA 1
ATOM 719 C C . ARG A 1 90 ? -21.697 12.474 35.059 1.00 92.00 90 ARG A C 1
ATOM 721 O O . ARG A 1 90 ? -22.597 12.101 35.804 1.00 92.00 90 ARG A O 1
ATOM 728 N N . ARG A 1 91 ? -21.725 13.642 34.416 1.00 93.00 91 ARG A N 1
ATOM 729 C CA . ARG A 1 91 ? -22.812 14.621 34.555 1.00 93.00 91 ARG A CA 1
ATOM 730 C C . ARG A 1 91 ? -24.181 14.040 34.177 1.00 93.00 91 ARG A C 1
ATOM 732 O O . ARG A 1 91 ? -25.162 14.294 34.866 1.00 93.00 91 ARG A O 1
ATOM 739 N N . ARG A 1 92 ? -24.263 13.247 33.102 1.00 89.75 92 ARG A N 1
ATOM 740 C CA . ARG A 1 92 ? -25.515 12.581 32.687 1.00 89.75 92 ARG A CA 1
ATOM 741 C C . ARG A 1 92 ? -25.952 11.485 33.661 1.00 89.75 92 ARG A C 1
ATOM 743 O O . ARG A 1 92 ? -27.149 11.313 33.865 1.00 89.75 92 ARG A O 1
ATOM 750 N N . LEU A 1 93 ? -25.007 10.749 34.245 1.00 89.19 93 LEU A N 1
ATOM 751 C CA . LEU A 1 93 ? -25.293 9.746 35.273 1.00 89.19 93 LEU A CA 1
ATOM 752 C C . LEU A 1 93 ? -25.827 10.397 36.553 1.00 89.19 93 LEU A C 1
ATOM 754 O O . LEU A 1 93 ? -26.798 9.893 37.111 1.00 89.19 93 LEU A O 1
ATOM 758 N N . ASP A 1 94 ? -25.246 11.521 36.980 1.00 88.19 94 ASP A N 1
ATOM 759 C CA . ASP A 1 94 ? -25.716 12.264 38.154 1.00 88.19 94 ASP A CA 1
ATOM 760 C C . ASP A 1 94 ? -27.149 12.808 37.931 1.00 88.19 94 ASP A C 1
ATOM 762 O O . ASP A 1 94 ? -27.999 12.682 38.812 1.00 88.19 94 ASP A O 1
ATOM 766 N N . GLU A 1 95 ? -27.463 13.303 36.725 1.00 86.69 95 GLU A N 1
ATOM 767 C CA . GLU A 1 95 ? -28.824 13.721 36.340 1.00 86.69 95 GLU A CA 1
ATOM 768 C C . GLU A 1 95 ? -29.822 12.550 36.360 1.00 86.69 95 GLU A C 1
ATOM 770 O O . GLU A 1 95 ? -30.903 12.658 36.938 1.00 86.69 95 GLU A O 1
ATOM 775 N N . LEU A 1 96 ? -29.462 11.401 35.774 1.00 82.69 96 LEU A N 1
ATOM 776 C CA . LEU A 1 96 ? -30.311 10.203 35.805 1.00 82.69 96 LEU A CA 1
ATOM 777 C C . LEU A 1 96 ? -30.543 9.710 37.237 1.00 82.69 96 LEU A C 1
ATOM 779 O O . LEU A 1 96 ? -31.653 9.297 37.574 1.00 82.69 96 LEU A O 1
ATOM 783 N N . HIS A 1 97 ? -29.515 9.773 38.085 1.00 81.75 97 HIS A N 1
ATOM 784 C CA . HIS A 1 97 ? -29.628 9.410 39.491 1.00 81.75 97 HIS A CA 1
ATOM 785 C C . HIS A 1 97 ? -30.591 10.343 40.234 1.00 81.75 97 HIS A C 1
ATOM 787 O O . HIS A 1 97 ? -31.456 9.870 40.972 1.00 81.75 97 HIS A O 1
ATOM 793 N N . PHE A 1 98 ? -30.496 11.653 39.998 1.00 82.31 98 PHE A N 1
ATOM 794 C CA . PHE A 1 98 ? -31.406 12.641 40.572 1.00 82.31 98 PHE A CA 1
ATOM 795 C C . PHE A 1 98 ? -32.861 12.423 40.121 1.00 82.31 98 PHE A C 1
ATOM 797 O O . PHE A 1 98 ? -33.771 12.380 40.952 1.00 82.31 98 PHE A O 1
ATOM 804 N N . GLN A 1 99 ? -33.086 12.193 38.824 1.00 78.00 99 GLN A N 1
ATOM 805 C CA . GLN A 1 99 ? -34.412 11.876 38.279 1.00 78.00 99 GLN A CA 1
ATOM 806 C C . GLN A 1 99 ? -34.997 10.598 38.894 1.00 78.00 99 GLN A C 1
ATOM 808 O O . GLN A 1 99 ? -36.178 10.556 39.241 1.00 78.00 99 GLN A O 1
ATOM 813 N N . GLN A 1 100 ? -34.170 9.567 39.085 1.00 74.25 100 GLN A N 1
ATOM 814 C CA . GLN A 1 100 ? -34.590 8.326 39.730 1.00 74.25 100 GLN A CA 1
ATOM 815 C C . GLN A 1 100 ? -34.952 8.542 41.206 1.00 74.25 100 GLN A C 1
ATOM 817 O O . GLN A 1 100 ? -35.954 8.004 41.670 1.00 74.25 100 GLN A O 1
ATOM 822 N N . GLN A 1 101 ? -34.189 9.355 41.944 1.00 74.75 101 GLN A N 1
ATOM 823 C CA . GLN A 1 101 ? -34.513 9.701 43.332 1.00 74.75 101 GLN A CA 1
ATOM 824 C C . GLN A 1 101 ? -35.855 10.438 43.453 1.00 74.75 101 GLN A C 1
ATOM 826 O O . GLN A 1 101 ? -36.614 10.165 44.384 1.00 74.75 101 GLN A O 1
ATOM 831 N N . LEU A 1 102 ? -36.165 11.339 42.515 1.00 75.00 102 LEU A N 1
ATOM 832 C CA . LEU A 1 102 ? -37.464 12.014 42.456 1.00 75.00 102 LEU A CA 1
ATOM 833 C C . LEU A 1 102 ? -38.604 11.030 42.162 1.00 75.00 102 LEU A C 1
ATOM 835 O O . LEU A 1 102 ? -39.627 11.077 42.839 1.00 75.00 102 LEU A O 1
ATOM 839 N N . ALA A 1 103 ? -38.418 10.112 41.208 1.00 68.94 103 ALA A N 1
ATOM 840 C CA . ALA A 1 103 ? -39.430 9.122 40.831 1.00 68.94 103 ALA A CA 1
ATOM 841 C C . ALA A 1 103 ? -39.692 8.063 41.925 1.00 68.94 103 ALA A C 1
ATOM 843 O O . ALA A 1 103 ? -40.823 7.620 42.110 1.00 68.94 103 ALA A O 1
ATOM 844 N N . CYS A 1 104 ? -38.665 7.673 42.686 1.00 62.78 104 CYS A N 1
ATOM 845 C CA . CYS A 1 104 ? -38.767 6.673 43.757 1.00 62.78 104 CYS A CA 1
ATOM 846 C C . CYS A 1 104 ? -39.396 7.201 45.060 1.00 62.78 104 CYS A C 1
ATOM 848 O O . CYS A 1 104 ? -39.548 6.427 46.008 1.00 62.78 104 CYS A O 1
ATOM 850 N N . ARG A 1 105 ? -39.761 8.489 45.144 1.00 61.75 105 ARG A N 1
ATOM 851 C CA . ARG A 1 105 ? -40.469 9.026 46.319 1.00 61.75 105 ARG A CA 1
ATOM 852 C C . ARG A 1 105 ? -41.891 8.476 46.475 1.00 61.75 105 ARG A C 1
ATOM 854 O O . ARG A 1 105 ? -42.359 8.443 47.608 1.00 61.75 105 ARG A O 1
ATOM 861 N N . ASP A 1 106 ? -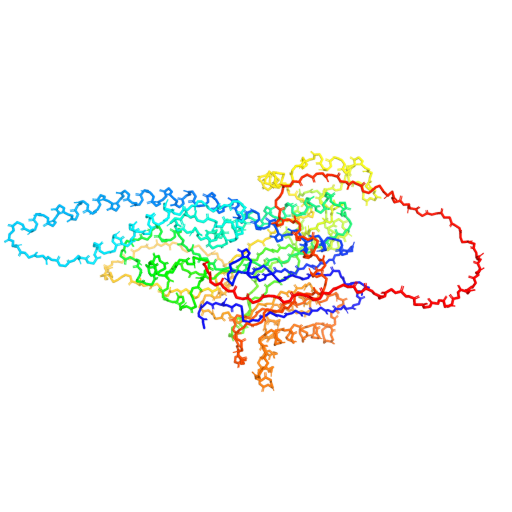42.514 7.972 45.405 1.00 58.66 106 ASP A N 1
ATOM 862 C CA . ASP A 1 106 ? -43.906 7.500 45.447 1.00 58.66 106 ASP A CA 1
ATOM 863 C C . ASP A 1 106 ? -44.092 5.969 45.486 1.00 58.66 106 ASP A C 1
ATOM 865 O O . ASP A 1 106 ? -45.134 5.515 45.949 1.00 58.66 106 ASP A O 1
ATOM 869 N N . VAL A 1 107 ? -43.114 5.129 45.106 1.00 54.56 107 VAL A N 1
ATOM 870 C CA . VAL A 1 107 ? -43.213 3.657 45.271 1.00 54.56 107 VAL A CA 1
ATOM 871 C C . VAL A 1 107 ? -41.823 3.015 45.421 1.00 54.56 107 VAL A C 1
ATOM 873 O O . VAL A 1 107 ? -40.935 3.221 44.595 1.00 54.56 107 VAL A O 1
ATOM 876 N N . ARG A 1 108 ? -41.639 2.166 46.447 1.00 48.81 108 ARG A N 1
ATOM 877 C CA . ARG A 1 108 ? -40.440 1.324 46.652 1.00 48.81 108 ARG A CA 1
ATOM 878 C C . ARG A 1 108 ? -40.398 0.149 45.662 1.00 48.81 108 ARG A C 1
ATOM 880 O O . ARG A 1 108 ? -40.658 -0.988 46.044 1.00 48.81 108 ARG A O 1
ATOM 887 N N . VAL A 1 109 ? -40.056 0.403 44.403 1.00 53.16 109 VAL A N 1
ATOM 888 C CA . VAL A 1 109 ? -39.729 -0.654 43.431 1.00 53.16 109 VAL A CA 1
ATOM 889 C C . VAL A 1 109 ? -38.336 -0.387 42.870 1.00 53.16 109 VAL A C 1
ATOM 891 O O . VAL A 1 109 ? -38.079 0.667 42.295 1.00 53.16 109 VAL A O 1
ATOM 894 N N . LEU A 1 110 ? -37.426 -1.350 43.045 1.00 53.38 110 LEU A N 1
ATOM 895 C CA . LEU A 1 110 ? -36.145 -1.388 42.338 1.00 53.38 110 LEU A CA 1
ATOM 896 C C . LEU A 1 110 ? -36.440 -1.584 40.846 1.00 53.38 110 LEU A C 1
ATOM 898 O O . LEU A 1 110 ? -36.713 -2.694 40.396 1.00 53.38 110 LEU A O 1
ATOM 902 N N . MET A 1 111 ? -36.439 -0.489 40.092 1.00 54.72 111 MET A N 1
ATOM 903 C CA . MET A 1 111 ? -36.532 -0.538 38.635 1.00 54.72 111 MET A CA 1
ATOM 904 C C . MET A 1 111 ? -35.224 -1.119 38.070 1.00 54.72 111 MET A C 1
ATOM 906 O O . MET A 1 111 ? -34.147 -0.701 38.511 1.00 54.72 111 MET A O 1
ATOM 910 N N . PRO A 1 112 ? -35.275 -2.063 37.112 1.00 59.62 112 PRO A N 1
ATOM 911 C CA . PRO A 1 112 ? -34.080 -2.513 36.404 1.00 59.62 112 PRO A CA 1
ATOM 912 C C . PRO A 1 112 ? -33.382 -1.328 35.709 1.00 59.62 112 PRO A C 1
ATOM 914 O O . PRO A 1 112 ? -34.047 -0.341 35.373 1.00 59.62 112 PRO A O 1
ATOM 917 N N . PRO A 1 113 ? -32.050 -1.388 35.498 1.00 64.12 113 PRO A N 1
ATOM 918 C CA . PRO A 1 113 ? -31.324 -0.315 34.832 1.00 64.12 113 PRO A CA 1
ATOM 919 C C . PRO A 1 113 ? -31.954 -0.044 33.466 1.00 64.12 113 PRO A C 1
ATOM 921 O O . PRO A 1 113 ? -32.136 -0.958 32.661 1.00 64.12 113 PRO A O 1
ATOM 924 N N . THR A 1 114 ? -32.309 1.217 33.217 1.00 76.38 114 THR A N 1
ATOM 925 C CA . THR A 1 114 ? -32.824 1.618 31.908 1.00 76.38 114 THR A CA 1
ATOM 926 C C . THR A 1 114 ? -31.762 1.335 30.851 1.00 76.38 114 THR A C 1
ATOM 928 O O . THR A 1 114 ? -30.564 1.447 31.116 1.00 76.38 114 THR A O 1
ATOM 931 N N . GLN A 1 115 ? -32.187 0.991 29.636 1.00 81.81 115 GLN A N 1
ATOM 932 C CA . GLN A 1 115 ? -31.276 0.764 28.511 1.00 81.81 115 GLN A CA 1
ATOM 933 C C . GLN A 1 115 ? -30.266 1.922 28.351 1.00 81.81 115 GLN A C 1
ATOM 935 O O . GLN A 1 115 ? -29.067 1.692 28.223 1.00 81.81 115 GLN A O 1
ATOM 940 N N . ARG A 1 116 ? -30.737 3.160 28.542 1.00 80.81 116 ARG A N 1
ATOM 941 C CA . ARG A 1 116 ? -29.928 4.385 28.538 1.00 80.81 116 ARG A CA 1
ATOM 942 C C . ARG A 1 116 ? -28.800 4.401 29.576 1.00 80.81 116 ARG A C 1
ATOM 944 O O . ARG A 1 116 ? -27.717 4.916 29.305 1.00 80.81 116 ARG A O 1
ATOM 951 N N . LEU A 1 117 ? -29.038 3.861 30.775 1.00 85.38 117 LEU A N 1
ATOM 952 C CA . LEU A 1 117 ? -28.007 3.732 31.808 1.00 85.38 117 LEU A CA 1
ATOM 953 C C . LEU A 1 117 ? -26.939 2.719 31.378 1.00 85.38 117 LEU A C 1
ATOM 955 O O . LEU A 1 117 ? -25.750 2.990 31.523 1.00 85.38 117 LEU A O 1
ATOM 959 N N . VAL A 1 118 ? -27.352 1.578 30.818 1.00 86.56 118 VAL A N 1
ATOM 960 C CA . VAL A 1 118 ? -26.429 0.544 30.319 1.00 86.56 118 VAL A CA 1
ATOM 961 C C . VAL A 1 118 ? -25.537 1.105 29.211 1.00 86.56 118 VAL A C 1
ATOM 963 O O . VAL A 1 118 ? -24.319 0.954 29.270 1.00 86.56 118 VAL A O 1
ATOM 966 N N . GLU A 1 119 ? -26.122 1.799 28.240 1.00 88.00 119 GLU A N 1
ATOM 967 C CA . GLU A 1 119 ? -25.417 2.424 27.116 1.00 88.00 119 GLU A CA 1
ATOM 968 C C . GLU A 1 119 ? -24.392 3.474 27.581 1.00 88.00 119 GLU A C 1
ATOM 970 O O . GLU A 1 119 ? -23.237 3.459 27.145 1.00 88.00 119 GLU A O 1
ATOM 975 N N . LEU A 1 120 ? -24.765 4.344 28.531 1.00 89.94 120 LEU A N 1
ATOM 976 C CA . LEU A 1 120 ? -23.847 5.326 29.124 1.00 89.94 120 LEU A CA 1
ATOM 977 C C . LEU A 1 120 ? -22.685 4.662 29.869 1.00 89.94 120 LEU A C 1
ATOM 979 O O . LEU A 1 120 ? -21.544 5.109 29.750 1.00 89.94 120 LEU A O 1
ATOM 983 N N . LEU A 1 121 ? -22.962 3.597 30.626 1.00 88.88 121 LEU A N 1
ATOM 984 C CA . LEU A 1 121 ? -21.931 2.857 31.352 1.00 88.88 121 LEU A CA 1
ATOM 985 C C . LEU A 1 121 ? -20.967 2.144 30.398 1.00 88.88 121 LEU A C 1
ATOM 987 O O . LEU A 1 121 ? -19.766 2.148 30.656 1.00 88.88 121 LEU A O 1
ATOM 991 N N . ARG A 1 122 ? -21.457 1.581 29.284 1.00 89.00 122 ARG A N 1
ATOM 992 C CA . ARG A 1 122 ? -20.606 0.975 28.245 1.00 89.00 122 ARG A CA 1
ATOM 993 C C . ARG A 1 122 ? -19.634 1.992 27.663 1.00 89.00 122 ARG A C 1
ATOM 995 O O . ARG A 1 122 ? -18.428 1.762 27.697 1.00 89.00 122 ARG A O 1
ATOM 1002 N N . LEU A 1 123 ? -20.134 3.141 27.203 1.00 90.19 123 LEU A N 1
ATOM 1003 C CA . LEU A 1 123 ? -19.264 4.200 26.685 1.00 90.19 123 LEU A CA 1
ATOM 1004 C C . LEU A 1 123 ? -18.284 4.696 27.759 1.00 90.19 123 LEU A C 1
ATOM 1006 O O . LEU A 1 123 ? -17.104 4.881 27.475 1.00 90.19 123 LEU A O 1
ATOM 1010 N N . GLY A 1 124 ? -18.743 4.843 29.007 1.00 91.69 124 GLY A N 1
ATOM 1011 C CA . GLY A 1 124 ? -17.896 5.242 30.132 1.00 91.69 124 GLY A CA 1
ATOM 1012 C C . GLY A 1 124 ? -16.731 4.278 30.352 1.00 91.69 124 GLY A C 1
ATOM 1013 O O . GLY A 1 124 ? -15.588 4.712 30.460 1.00 91.69 124 GLY A O 1
ATOM 1014 N N . ARG A 1 125 ? -16.995 2.968 30.320 1.00 89.69 125 ARG A N 1
ATOM 1015 C CA . ARG A 1 125 ? -15.962 1.928 30.425 1.00 89.69 125 ARG A CA 1
ATOM 1016 C C . ARG A 1 125 ? -14.980 1.933 29.257 1.00 89.69 125 ARG A C 1
ATOM 1018 O O . ARG A 1 125 ? -13.796 1.708 29.480 1.00 89.69 125 ARG A O 1
ATOM 1025 N N . ILE A 1 126 ? -15.439 2.214 28.038 1.00 88.62 126 ILE A N 1
ATOM 1026 C CA . ILE A 1 126 ? -14.554 2.377 26.873 1.00 88.62 126 ILE A CA 1
ATOM 1027 C C . ILE A 1 126 ? -13.621 3.575 27.089 1.00 88.62 126 ILE A C 1
ATOM 1029 O O . ILE A 1 126 ? -12.411 3.455 26.901 1.00 88.62 126 ILE A O 1
ATOM 1033 N N . CYS A 1 127 ? -14.151 4.722 27.525 1.00 91.81 127 CYS A N 1
ATOM 1034 C CA . CYS A 1 127 ? -13.333 5.902 27.812 1.00 91.81 127 CYS A CA 1
ATOM 1035 C C . CYS A 1 127 ? -12.326 5.638 28.942 1.00 91.81 127 CYS A C 1
ATOM 1037 O O . CYS A 1 127 ? -11.158 5.998 28.816 1.00 91.81 127 CYS A O 1
ATOM 1039 N N . GLU A 1 128 ? -12.747 4.969 30.020 1.00 90.31 128 GLU A N 1
ATOM 1040 C CA . GLU A 1 128 ? -11.849 4.524 31.093 1.00 90.31 128 GLU A CA 1
ATOM 1041 C C . GLU A 1 128 ? -10.742 3.609 30.559 1.00 90.31 128 GLU A C 1
ATOM 1043 O O . GLU A 1 128 ? -9.578 3.798 30.906 1.00 90.31 128 GLU A O 1
ATOM 1048 N N . TRP A 1 129 ? -11.078 2.661 29.682 1.00 87.69 129 TRP A N 1
ATOM 1049 C CA . TRP A 1 129 ? -10.114 1.749 29.072 1.00 87.69 129 TRP A CA 1
ATOM 1050 C C . TRP A 1 129 ? -9.049 2.495 28.254 1.00 87.69 129 TRP A C 1
ATOM 1052 O O . TRP A 1 129 ? -7.859 2.236 28.433 1.00 87.69 129 TRP A O 1
ATOM 1062 N N . VAL A 1 130 ? -9.444 3.481 27.435 1.00 89.06 130 VAL A N 1
ATOM 1063 C CA . VAL A 1 130 ? -8.500 4.335 26.682 1.00 89.06 130 VAL A CA 1
ATOM 1064 C C . VAL A 1 130 ? -7.547 5.077 27.628 1.00 89.06 130 VAL A C 1
ATOM 1066 O O . VAL A 1 130 ? -6.353 5.188 27.351 1.00 89.06 130 VAL A O 1
ATOM 1069 N N . LEU A 1 131 ? -8.053 5.572 28.762 1.00 89.44 131 LEU A N 1
ATOM 1070 C CA . LEU A 1 131 ? -7.254 6.307 29.748 1.00 89.44 131 LEU A CA 1
ATOM 1071 C C . LEU A 1 131 ? -6.325 5.404 30.577 1.00 89.44 131 LEU A C 1
ATOM 1073 O O . LEU A 1 131 ? -5.263 5.863 31.006 1.00 89.44 131 LEU A O 1
ATOM 1077 N N . GLN A 1 132 ? -6.708 4.146 30.801 1.00 86.31 132 GLN A N 1
ATOM 1078 C CA . GLN A 1 132 ? -5.925 3.155 31.548 1.00 86.31 132 GLN A CA 1
ATOM 1079 C C . GLN A 1 132 ? -4.824 2.500 30.714 1.00 86.31 132 GLN A C 1
ATOM 1081 O O . GLN A 1 132 ? -3.841 2.033 31.282 1.00 86.31 132 GLN A O 1
ATOM 1086 N N . CYS A 1 133 ? -4.984 2.453 29.393 1.00 81.94 133 CYS A N 1
ATOM 1087 C CA . CYS A 1 133 ? -3.954 1.949 28.496 1.00 81.94 133 CYS A CA 1
ATOM 1088 C C . CYS A 1 133 ? -2.685 2.809 28.569 1.00 81.94 133 CYS A C 1
ATOM 1090 O O . CYS A 1 133 ? -2.757 4.045 28.571 1.00 81.94 133 CYS A O 1
ATOM 1092 N N . GLU A 1 134 ? -1.529 2.146 28.573 1.00 76.69 134 GLU A N 1
ATOM 1093 C CA . GLU A 1 134 ? -0.228 2.800 28.401 1.00 76.69 134 GLU A CA 1
ATOM 1094 C C . GLU A 1 134 ? -0.153 3.483 27.019 1.00 76.69 134 GLU A C 1
ATOM 1096 O O . GLU A 1 134 ? -0.900 3.140 26.097 1.00 76.69 134 GLU A O 1
ATOM 1101 N N . GLU A 1 135 ? 0.711 4.491 26.865 1.00 69.00 135 GLU A N 1
ATOM 1102 C CA . GLU A 1 135 ? 0.966 5.066 25.539 1.00 69.00 135 GLU A CA 1
ATOM 1103 C C . GLU A 1 135 ? 1.614 4.013 24.620 1.00 69.00 135 GLU A C 1
ATOM 1105 O O . GLU A 1 135 ? 2.398 3.189 25.099 1.00 69.00 135 GLU A O 1
ATOM 1110 N N . PRO A 1 136 ? 1.318 4.018 23.306 1.00 66.62 136 PRO A N 1
ATOM 1111 C CA . PRO A 1 136 ? 2.032 3.185 22.347 1.00 66.62 136 PRO A CA 1
ATOM 1112 C C . PRO A 1 136 ? 3.540 3.472 22.447 1.00 66.62 136 PRO A C 1
ATOM 1114 O O . PRO A 1 136 ? 3.978 4.583 22.155 1.00 66.62 136 PRO A O 1
ATOM 1117 N N . SER A 1 137 ? 4.340 2.505 22.905 1.00 53.97 137 SER A N 1
ATOM 1118 C CA . SER A 1 137 ? 5.779 2.704 23.109 1.00 53.97 137 SER A CA 1
ATOM 1119 C C . SER A 1 137 ? 6.534 2.837 21.779 1.00 53.97 137 SER A C 1
ATOM 1121 O O . SER A 1 137 ? 6.186 2.194 20.788 1.00 53.97 137 SER A O 1
ATOM 1123 N N . GLN A 1 138 ? 7.597 3.654 21.759 1.00 47.22 138 GLN A N 1
ATOM 1124 C CA . GLN A 1 138 ? 8.468 3.823 20.581 1.00 47.22 138 GLN A CA 1
ATOM 1125 C C . GLN A 1 138 ? 9.291 2.568 20.260 1.00 47.22 138 GLN A C 1
ATOM 1127 O O . GLN A 1 138 ? 9.537 2.259 19.091 1.00 47.22 138 GLN A O 1
ATOM 1132 N N . GLU A 1 139 ? 9.662 1.815 21.291 1.00 42.25 139 GLU A N 1
ATOM 1133 C CA . GLU A 1 139 ? 10.346 0.535 21.173 1.00 42.25 139 GLU A CA 1
ATOM 1134 C C . GLU A 1 139 ? 9.334 -0.582 21.416 1.00 42.25 139 GLU A C 1
ATOM 1136 O O . GLU A 1 139 ? 8.591 -0.579 22.405 1.00 42.25 139 GLU A O 1
ATOM 1141 N N . GLY A 1 140 ? 9.270 -1.533 20.484 1.00 42.31 140 GLY A N 1
ATOM 1142 C CA . GLY A 1 140 ? 8.540 -2.770 20.701 1.00 42.31 140 GLY A CA 1
ATOM 1143 C C . GLY A 1 140 ? 9.238 -3.533 21.813 1.00 42.31 140 GLY A C 1
ATOM 1144 O O . GLY A 1 140 ? 10.191 -4.254 21.538 1.00 42.31 140 GLY A O 1
ATOM 1145 N N . ARG A 1 141 ? 8.788 -3.366 23.061 1.00 36.22 141 ARG A N 1
ATOM 1146 C CA . ARG A 1 141 ? 9.185 -4.265 24.144 1.00 36.22 141 ARG A CA 1
ATOM 1147 C C . ARG A 1 141 ? 8.845 -5.676 23.690 1.00 36.22 141 ARG A C 1
ATOM 1149 O O . ARG A 1 141 ? 7.673 -6.001 23.485 1.00 36.22 141 ARG A O 1
ATOM 1156 N N . THR A 1 142 ? 9.875 -6.483 23.478 1.00 35.00 142 THR A N 1
ATOM 1157 C CA . THR A 1 142 ? 9.727 -7.911 23.235 1.00 35.00 142 THR A CA 1
ATOM 1158 C C . THR A 1 142 ? 8.974 -8.509 24.421 1.00 35.00 142 THR A C 1
ATOM 1160 O O . THR A 1 142 ? 9.166 -8.112 25.573 1.00 35.00 142 THR A O 1
ATOM 1163 N N . GLU A 1 143 ? 8.062 -9.445 24.152 1.00 39.00 143 GLU A N 1
ATOM 1164 C CA . GLU A 1 143 ? 7.217 -10.070 25.183 1.00 39.00 143 GLU A CA 1
ATOM 1165 C C . GLU A 1 143 ? 8.031 -10.703 26.331 1.00 39.00 143 GLU A C 1
ATOM 1167 O O . GLU A 1 143 ? 7.506 -10.910 27.424 1.00 39.00 143 GLU A O 1
ATOM 1172 N N . THR A 1 144 ? 9.326 -10.939 26.111 1.00 34.34 144 THR A N 1
ATOM 1173 C CA . THR A 1 144 ? 10.310 -11.444 27.072 1.00 34.34 144 THR A CA 1
ATOM 1174 C C . THR A 1 144 ? 10.673 -10.479 28.207 1.00 34.34 144 THR A C 1
ATOM 1176 O O . THR A 1 144 ? 11.134 -10.949 29.242 1.00 34.34 144 THR A O 1
ATOM 1179 N N . GLU A 1 145 ? 10.420 -9.169 28.090 1.00 39.47 145 GLU A N 1
ATOM 1180 C CA . GLU A 1 145 ? 10.684 -8.193 29.169 1.00 39.47 145 GLU A CA 1
ATOM 1181 C C . GLU A 1 145 ? 9.469 -7.897 30.063 1.00 39.47 145 GLU A C 1
ATOM 1183 O O . GLU A 1 145 ? 9.526 -7.041 30.948 1.00 39.47 145 GLU A O 1
ATOM 1188 N N . LYS A 1 146 ? 8.355 -8.626 29.908 1.00 44.47 146 LYS A N 1
ATOM 1189 C CA . LYS A 1 146 ? 7.264 -8.595 30.896 1.00 44.47 146 LYS A CA 1
ATOM 1190 C C . LYS A 1 146 ? 7.621 -9.448 32.118 1.00 44.47 146 LYS A C 1
ATOM 1192 O O . LYS A 1 146 ? 6.918 -10.396 32.461 1.00 44.47 146 LYS A O 1
ATOM 1197 N N . SER A 1 147 ? 8.688 -9.082 32.828 1.00 38.69 147 SER A N 1
ATOM 1198 C CA . SER A 1 147 ? 8.826 -9.470 34.230 1.00 38.69 147 SER A CA 1
ATOM 1199 C C . SER A 1 147 ? 7.753 -8.721 35.024 1.00 38.69 147 SER A C 1
ATOM 1201 O O . SER A 1 147 ? 7.821 -7.504 35.149 1.00 38.69 147 SER A O 1
ATOM 1203 N N . SER A 1 148 ? 6.739 -9.453 35.489 1.00 46.69 148 SER A N 1
ATOM 1204 C CA . SER A 1 148 ? 5.824 -9.125 36.595 1.00 46.69 148 SER A CA 1
ATOM 1205 C C . SER A 1 148 ? 5.411 -7.649 36.805 1.00 46.69 148 SER A C 1
ATOM 1207 O O . SER A 1 148 ? 6.199 -6.842 37.285 1.00 46.69 148 SER A O 1
ATOM 1209 N N . ALA A 1 149 ? 4.100 -7.389 36.658 1.00 47.47 149 ALA A N 1
ATOM 1210 C CA . ALA A 1 149 ? 3.327 -6.311 37.312 1.00 47.47 149 ALA A CA 1
ATOM 1211 C C . ALA A 1 149 ? 2.975 -5.023 36.526 1.00 47.47 149 ALA A C 1
ATOM 1213 O O . ALA A 1 149 ? 3.118 -3.919 37.042 1.00 47.47 149 ALA A O 1
ATOM 1214 N N . SER A 1 150 ? 2.328 -5.152 35.363 1.00 46.03 150 SER A N 1
ATOM 1215 C CA . SER A 1 150 ? 1.379 -4.129 34.880 1.00 46.03 150 SER A CA 1
ATOM 1216 C C . SER A 1 150 ? 0.010 -4.788 34.667 1.00 46.03 150 SER A C 1
ATOM 1218 O O . SER A 1 150 ? -0.139 -5.669 33.825 1.00 46.03 150 SER A O 1
ATOM 1220 N N . LYS A 1 151 ? -0.987 -4.420 35.487 1.00 59.16 151 LYS A N 1
ATOM 1221 C CA . LYS A 1 151 ? -2.408 -4.803 35.311 1.00 59.16 151 LYS A CA 1
ATOM 1222 C C . LYS A 1 151 ? -3.107 -3.946 34.239 1.00 59.16 151 LYS A C 1
ATOM 1224 O O . LYS A 1 151 ? -4.314 -4.092 34.050 1.00 59.16 151 LYS A O 1
ATOM 1229 N N . ALA A 1 152 ? -2.392 -3.019 33.598 1.00 61.41 152 ALA A N 1
ATOM 1230 C CA . ALA A 1 152 ? -2.972 -2.091 32.641 1.00 61.41 152 ALA A CA 1
ATOM 1231 C C . ALA A 1 152 ? -3.264 -2.788 31.297 1.00 61.41 152 ALA A C 1
ATOM 1233 O O . ALA A 1 152 ? -2.483 -3.638 30.856 1.00 61.41 152 ALA A O 1
ATOM 1234 N N . PRO A 1 153 ? -4.382 -2.452 30.630 1.00 68.00 153 PRO A N 1
ATOM 1235 C CA . PRO A 1 153 ? -4.648 -2.936 29.283 1.00 68.00 153 PRO A CA 1
ATOM 1236 C C . PRO A 1 153 ? -3.578 -2.432 28.304 1.00 68.00 153 PRO A C 1
ATOM 1238 O O . PRO A 1 153 ? -3.079 -1.315 28.414 1.00 68.00 153 PRO A O 1
ATOM 1241 N N . THR A 1 154 ? -3.204 -3.273 27.339 1.00 67.62 154 THR A N 1
ATOM 1242 C CA . THR A 1 154 ? -2.248 -2.893 26.287 1.00 67.62 154 THR A CA 1
ATOM 1243 C C . THR A 1 154 ? -2.970 -2.036 25.239 1.00 67.62 154 THR A C 1
ATOM 1245 O O . THR A 1 154 ? -4.086 -2.405 24.861 1.00 67.62 154 THR A O 1
ATOM 1248 N N . PRO A 1 155 ? -2.385 -0.925 24.750 1.00 71.38 155 PRO A N 1
ATOM 1249 C CA . PRO A 1 155 ? -3.001 -0.158 23.673 1.00 71.38 155 PRO A CA 1
ATOM 1250 C C . PRO A 1 155 ? -3.076 -0.990 22.379 1.00 71.38 155 PRO A C 1
ATOM 1252 O O . PRO A 1 155 ? -2.267 -1.906 22.182 1.00 71.38 155 PRO A O 1
ATOM 1255 N N . PRO A 1 156 ? -4.018 -0.686 21.468 1.00 77.00 156 PRO A N 1
ATOM 1256 C CA . PRO A 1 156 ? -4.007 -1.258 20.128 1.00 77.00 156 PRO A CA 1
ATOM 1257 C C . PRO A 1 156 ? -2.729 -0.869 19.377 1.00 77.00 156 PRO A C 1
ATOM 1259 O O . PRO A 1 156 ? -2.176 0.212 19.586 1.00 77.00 156 PRO A O 1
ATOM 1262 N N . SER A 1 157 ? -2.281 -1.730 18.463 1.00 83.31 157 SER A N 1
ATOM 1263 C CA . SER A 1 157 ? -1.131 -1.432 17.604 1.00 83.31 157 SER A CA 1
ATOM 1264 C C . SER A 1 157 ? -1.324 -0.142 16.801 1.00 83.31 157 SER A C 1
ATOM 1266 O O . SER A 1 157 ? -2.420 0.128 16.304 1.00 83.31 157 SER A O 1
ATOM 1268 N N . PHE A 1 158 ? -0.236 0.605 16.589 1.00 83.69 158 PHE A N 1
ATOM 1269 C CA . PHE A 1 158 ? -0.210 1.822 15.772 1.00 83.69 158 PHE A CA 1
ATOM 1270 C C . PHE A 1 158 ? -0.830 1.617 14.379 1.00 83.69 158 PHE A C 1
ATOM 1272 O O . PHE A 1 158 ? -1.591 2.462 13.915 1.00 83.69 158 PHE A O 1
ATOM 1279 N N . LEU A 1 159 ? -0.618 0.448 13.760 1.00 83.56 159 LEU A N 1
ATOM 1280 C CA . LEU A 1 159 ? -1.203 0.102 12.457 1.00 83.56 159 LEU A CA 1
ATOM 1281 C C . LEU A 1 159 ? -2.735 0.083 12.469 1.00 83.56 159 LEU A C 1
ATOM 1283 O O . LEU A 1 159 ? -3.360 0.320 11.439 1.00 83.56 159 LEU A O 1
ATOM 1287 N N . THR A 1 160 ? -3.341 -0.188 13.623 1.00 84.75 160 THR A N 1
ATOM 1288 C CA . THR A 1 160 ? -4.799 -0.272 13.760 1.00 84.75 160 THR A CA 1
ATOM 1289 C C . THR A 1 160 ? -5.449 1.071 14.052 1.00 84.75 160 THR A C 1
ATOM 1291 O O . THR A 1 160 ? -6.609 1.260 13.704 1.00 84.75 160 THR A O 1
ATOM 1294 N N . ILE A 1 161 ? -4.721 2.011 14.658 1.00 87.00 161 ILE A N 1
ATOM 1295 C CA . ILE A 1 161 ? -5.294 3.275 15.145 1.00 87.00 161 ILE A CA 1
ATOM 1296 C C . ILE A 1 161 ? -4.988 4.485 14.273 1.00 87.00 161 ILE A C 1
ATOM 1298 O O . ILE A 1 161 ? -5.703 5.482 14.383 1.00 87.00 161 ILE A O 1
ATOM 1302 N N . CYS A 1 162 ? -3.951 4.415 13.434 1.00 89.88 162 CYS A N 1
ATOM 1303 C CA . CYS A 1 162 ? -3.666 5.456 12.453 1.00 89.88 162 CYS A CA 1
ATOM 1304 C C . CYS A 1 162 ? -4.857 5.620 11.504 1.00 89.88 162 CYS A C 1
ATOM 1306 O O . CYS A 1 162 ? -5.382 4.639 10.959 1.00 89.88 162 CYS A O 1
ATOM 1308 N N . THR A 1 163 ? -5.278 6.861 11.288 1.00 90.75 163 THR A N 1
ATOM 1309 C CA . THR A 1 163 ? -6.308 7.170 10.294 1.00 90.75 163 THR A CA 1
ATOM 1310 C C . THR A 1 163 ? -5.741 7.094 8.881 1.00 90.75 163 THR A C 1
ATOM 1312 O O . THR A 1 163 ? -4.541 6.908 8.684 1.00 90.75 163 THR A O 1
ATOM 1315 N N . GLU A 1 164 ? -6.607 7.241 7.881 1.00 91.88 164 GLU A N 1
ATOM 1316 C CA . GLU A 1 164 ? -6.184 7.420 6.490 1.00 91.88 164 GLU A CA 1
ATOM 1317 C C . GLU A 1 164 ? -5.161 8.557 6.354 1.00 91.88 164 GLU A C 1
ATOM 1319 O O . GLU A 1 164 ? -4.066 8.340 5.846 1.00 91.88 164 GLU A O 1
ATOM 1324 N N . GLU A 1 165 ? -5.469 9.730 6.910 1.00 92.25 165 GLU A N 1
ATOM 1325 C CA . GLU A 1 165 ? -4.582 10.896 6.887 1.00 92.25 165 GLU A CA 1
ATOM 1326 C C . GLU A 1 165 ? -3.207 10.616 7.515 1.00 92.25 165 GLU A C 1
ATOM 1328 O O . GLU A 1 165 ? -2.183 11.002 6.953 1.00 92.25 165 GLU A O 1
ATOM 1333 N N . ASP A 1 166 ? -3.168 9.922 8.659 1.00 93.56 166 ASP A N 1
ATOM 1334 C CA . ASP A 1 166 ? -1.905 9.579 9.322 1.00 93.56 166 ASP A CA 1
ATOM 1335 C C . ASP A 1 166 ? -1.049 8.660 8.431 1.00 93.56 166 ASP A C 1
ATOM 1337 O O . ASP A 1 166 ? 0.169 8.815 8.367 1.00 93.56 166 ASP A O 1
ATOM 1341 N N . VAL A 1 167 ? -1.688 7.716 7.729 1.00 94.94 167 VAL A N 1
ATOM 1342 C CA . VAL A 1 167 ? -1.011 6.781 6.820 1.00 94.94 167 VAL A CA 1
ATOM 1343 C C . VAL A 1 167 ? -0.499 7.486 5.570 1.00 94.94 167 VAL A C 1
ATOM 1345 O O . VAL A 1 167 ? 0.621 7.208 5.153 1.00 94.94 167 VAL A O 1
ATOM 1348 N N . HIS A 1 168 ? -1.283 8.397 4.987 1.00 95.19 168 HIS A N 1
ATOM 1349 C CA . HIS A 1 168 ? -0.867 9.166 3.810 1.00 95.19 168 HIS A CA 1
ATOM 1350 C C . HIS A 1 168 ? 0.381 9.987 4.114 1.00 95.19 168 HIS A C 1
ATOM 1352 O O . HIS A 1 168 ? 1.391 9.834 3.432 1.00 95.19 168 HIS A O 1
ATOM 1358 N N . ARG A 1 169 ? 0.363 10.752 5.213 1.00 92.44 169 ARG A N 1
ATOM 1359 C CA . ARG A 1 169 ? 1.531 11.533 5.643 1.00 92.44 169 ARG A CA 1
ATOM 1360 C C . ARG A 1 169 ? 2.741 10.649 5.944 1.00 92.44 169 ARG A C 1
ATOM 1362 O O . ARG A 1 169 ? 3.854 10.991 5.564 1.00 92.44 169 ARG A O 1
ATOM 1369 N N . ALA A 1 170 ? 2.534 9.509 6.605 1.00 93.94 170 ALA A N 1
ATOM 1370 C CA . ALA A 1 170 ? 3.626 8.590 6.909 1.00 93.94 170 ALA A CA 1
ATOM 1371 C C . ALA A 1 170 ? 4.258 7.983 5.648 1.00 93.94 170 ALA A C 1
ATOM 1373 O O . ALA A 1 170 ? 5.467 7.770 5.623 1.00 93.94 170 ALA A O 1
ATOM 1374 N N . LEU A 1 171 ? 3.463 7.709 4.608 1.00 95.50 171 LEU A N 1
ATOM 1375 C CA . LEU A 1 171 ? 3.968 7.243 3.316 1.00 95.50 171 LEU A CA 1
ATOM 1376 C C . LEU A 1 171 ? 4.734 8.355 2.591 1.00 95.50 171 LEU A C 1
ATOM 1378 O O . LEU A 1 171 ? 5.848 8.098 2.145 1.00 95.50 171 LEU A O 1
ATOM 1382 N N . ASP A 1 172 ? 4.207 9.580 2.545 1.00 92.56 172 ASP A N 1
ATOM 1383 C CA . ASP A 1 172 ? 4.911 10.730 1.958 1.00 92.56 172 ASP A CA 1
ATOM 1384 C C . ASP A 1 172 ? 6.285 10.944 2.612 1.00 92.56 172 ASP A C 1
ATOM 1386 O O . ASP A 1 172 ? 7.314 11.002 1.934 1.00 92.56 172 ASP A O 1
ATOM 1390 N N . GLU A 1 173 ? 6.324 10.998 3.945 1.00 90.38 173 GLU A N 1
ATOM 1391 C CA . GLU A 1 173 ? 7.558 11.197 4.710 1.00 90.38 173 GLU A CA 1
ATOM 1392 C C . GLU A 1 173 ? 8.533 10.024 4.543 1.00 90.38 173 GLU A C 1
ATOM 1394 O O . GLU A 1 173 ? 9.728 10.242 4.339 1.00 90.38 173 GLU A O 1
ATOM 1399 N N . ALA A 1 174 ? 8.035 8.782 4.549 1.00 94.44 174 ALA A N 1
ATOM 1400 C CA . ALA A 1 174 ? 8.869 7.602 4.351 1.00 94.44 174 ALA A CA 1
ATOM 1401 C C . ALA A 1 174 ? 9.487 7.555 2.949 1.00 94.44 174 ALA A C 1
ATOM 1403 O O . ALA A 1 174 ? 10.637 7.131 2.808 1.00 94.44 174 ALA A O 1
ATOM 1404 N N . PHE A 1 175 ? 8.767 7.994 1.913 1.00 95.19 175 PHE A N 1
ATOM 1405 C CA . PHE A 1 175 ? 9.304 8.092 0.556 1.00 95.19 175 PHE A CA 1
ATOM 1406 C C . PHE A 1 175 ? 10.408 9.153 0.493 1.00 95.19 175 PHE A C 1
ATOM 1408 O O . PHE A 1 175 ? 11.497 8.886 -0.014 1.00 95.19 175 PHE A O 1
ATOM 1415 N N . VAL A 1 176 ? 10.194 10.323 1.098 1.00 90.25 176 VAL A N 1
ATOM 1416 C CA . VAL A 1 176 ? 11.232 11.361 1.174 1.00 90.25 176 VAL A CA 1
ATOM 1417 C C . VAL A 1 176 ? 12.465 10.865 1.936 1.00 90.25 176 VAL A C 1
ATOM 1419 O O . VAL A 1 176 ? 13.581 10.980 1.423 1.00 90.25 176 VAL A O 1
ATOM 1422 N N . GLN A 1 177 ? 12.284 10.265 3.117 1.00 89.06 177 GLN A N 1
ATOM 1423 C CA . GLN A 1 177 ? 13.388 9.734 3.922 1.00 89.06 177 GLN A CA 1
ATOM 1424 C C . GLN A 1 177 ? 14.179 8.670 3.158 1.00 89.06 177 GLN A C 1
ATOM 1426 O O . GLN A 1 177 ? 15.408 8.737 3.100 1.00 89.06 177 GLN A O 1
ATOM 1431 N N . THR A 1 178 ? 13.486 7.715 2.538 1.00 94.00 178 THR A N 1
ATOM 1432 C CA . THR A 1 178 ? 14.130 6.606 1.821 1.00 94.00 178 THR A CA 1
ATOM 1433 C C . THR A 1 178 ? 14.945 7.111 0.633 1.00 94.00 178 THR A C 1
ATOM 1435 O O . THR A 1 178 ? 16.065 6.658 0.409 1.00 94.00 178 THR A O 1
ATOM 1438 N N . ASP A 1 179 ? 14.438 8.100 -0.099 1.00 92.31 179 ASP A N 1
ATOM 1439 C CA . ASP A 1 179 ? 15.147 8.688 -1.235 1.00 92.31 179 ASP A CA 1
ATOM 1440 C C . ASP A 1 179 ? 16.408 9.466 -0.812 1.00 92.31 179 ASP A C 1
ATOM 1442 O O . ASP A 1 179 ? 17.454 9.384 -1.463 1.00 92.31 179 ASP A O 1
ATOM 1446 N N . VAL A 1 180 ? 16.355 10.162 0.330 1.00 86.25 180 VAL A N 1
ATOM 1447 C CA . VAL A 1 180 ? 17.530 10.807 0.945 1.00 86.25 180 VAL A CA 1
ATOM 1448 C C . VAL A 1 180 ? 18.548 9.767 1.424 1.00 86.25 180 VAL A C 1
ATOM 1450 O O . VAL A 1 180 ? 19.757 9.970 1.293 1.00 86.25 180 VAL A O 1
ATOM 1453 N N . GLU A 1 181 ? 18.099 8.635 1.962 1.00 87.62 181 GLU A N 1
ATOM 1454 C CA . GLU A 1 181 ? 18.976 7.524 2.345 1.00 87.62 181 GLU A CA 1
ATOM 1455 C C . GLU A 1 181 ? 19.646 6.864 1.130 1.00 87.62 181 GLU A C 1
ATOM 1457 O O . GLU A 1 181 ? 20.808 6.469 1.225 1.00 87.62 181 GLU A O 1
ATOM 1462 N N . ILE A 1 182 ? 18.962 6.797 -0.018 1.00 89.44 182 ILE A N 1
ATOM 1463 C CA . ILE A 1 182 ? 19.534 6.359 -1.302 1.00 89.44 182 ILE A CA 1
ATOM 1464 C C . ILE A 1 182 ? 20.666 7.296 -1.745 1.00 89.44 182 ILE A C 1
ATOM 1466 O O . ILE A 1 182 ? 21.754 6.832 -2.101 1.00 89.44 182 ILE A O 1
ATOM 1470 N N . LEU A 1 183 ? 20.465 8.614 -1.631 1.00 84.38 183 LEU A N 1
ATOM 1471 C CA . LEU A 1 183 ? 21.515 9.599 -1.911 1.00 84.38 183 LEU A CA 1
ATOM 1472 C C . LEU A 1 183 ? 22.731 9.436 -0.990 1.00 84.38 183 LEU A C 1
ATOM 1474 O O . LEU A 1 183 ? 23.876 9.510 -1.445 1.00 84.38 183 LEU A O 1
ATOM 1478 N N . ARG A 1 184 ? 22.491 9.241 0.313 1.00 82.19 184 ARG A N 1
ATOM 1479 C CA . ARG A 1 184 ? 23.551 9.094 1.328 1.00 82.19 184 ARG A CA 1
ATOM 1480 C C . ARG A 1 184 ? 24.410 7.856 1.086 1.00 82.19 184 ARG A C 1
ATOM 1482 O O . ARG A 1 184 ? 25.629 7.933 1.250 1.00 82.19 184 ARG A O 1
ATOM 1489 N N . ASP A 1 185 ? 23.801 6.778 0.600 1.00 84.31 185 ASP A N 1
ATOM 1490 C CA . ASP A 1 185 ? 24.496 5.539 0.234 1.00 84.31 185 ASP A CA 1
ATOM 1491 C C . ASP A 1 185 ? 25.165 5.613 -1.151 1.00 84.31 185 ASP A C 1
ATOM 1493 O O . ASP A 1 185 ? 25.735 4.634 -1.631 1.00 84.31 185 ASP A O 1
ATOM 1497 N N . ARG A 1 186 ? 25.193 6.809 -1.757 1.00 82.12 186 ARG A N 1
ATOM 1498 C CA . ARG A 1 186 ? 25.907 7.129 -3.001 1.00 82.12 186 ARG A CA 1
ATOM 1499 C C . ARG A 1 186 ? 25.377 6.391 -4.232 1.00 82.12 186 ARG A C 1
ATOM 1501 O O . ARG A 1 186 ? 26.139 6.082 -5.150 1.00 82.12 186 ARG A O 1
ATOM 1508 N N . VAL A 1 187 ? 24.069 6.149 -4.274 1.00 85.12 187 VAL A N 1
ATOM 1509 C CA . VAL A 1 187 ? 23.377 5.638 -5.461 1.00 85.12 187 VAL A CA 1
ATOM 1510 C C . VAL A 1 187 ? 22.813 6.825 -6.249 1.00 85.12 187 VAL A C 1
ATOM 1512 O O . VAL A 1 187 ? 21.904 7.511 -5.788 1.00 85.12 187 VAL A O 1
ATOM 1515 N N . TYR A 1 188 ? 23.391 7.102 -7.425 1.00 77.44 188 TYR A N 1
ATOM 1516 C CA . TYR A 1 188 ? 23.066 8.308 -8.212 1.00 77.44 188 TYR A CA 1
ATOM 1517 C C . TYR A 1 188 ? 22.447 8.033 -9.581 1.00 77.44 188 TYR A C 1
ATOM 1519 O O . TYR A 1 188 ? 21.651 8.837 -10.055 1.00 77.44 188 TYR A O 1
ATOM 1527 N N . GLN A 1 189 ? 22.897 6.964 -10.242 1.00 82.44 189 GLN A N 1
ATOM 1528 C CA . GLN A 1 189 ? 22.574 6.665 -11.644 1.00 82.44 189 GLN A CA 1
ATOM 1529 C C . GLN A 1 189 ? 21.489 5.599 -11.796 1.00 82.44 189 GLN A C 1
ATOM 1531 O O . GLN A 1 189 ? 20.925 5.475 -12.874 1.00 82.44 189 GLN A O 1
ATOM 1536 N N . SER A 1 190 ? 21.230 4.846 -10.726 1.00 93.44 190 SER A N 1
ATOM 1537 C CA . SER A 1 190 ? 20.130 3.894 -10.653 1.00 93.44 190 SER A CA 1
ATOM 1538 C C . SER A 1 190 ? 18.900 4.613 -10.113 1.00 93.44 190 SER A C 1
ATOM 1540 O O . SER A 1 190 ? 18.999 5.440 -9.195 1.00 93.44 190 SER A O 1
ATOM 1542 N N . GLY A 1 191 ? 17.744 4.269 -10.654 1.00 96.62 191 GLY A N 1
ATOM 1543 C CA . GLY A 1 191 ? 16.449 4.707 -10.176 1.00 96.62 191 GLY A CA 1
ATOM 1544 C C . GLY A 1 191 ? 15.478 3.543 -10.101 1.00 96.62 191 GLY A C 1
ATOM 1545 O O . GLY A 1 191 ? 15.790 2.424 -10.510 1.00 96.62 191 GLY A O 1
ATOM 1546 N N . ALA A 1 192 ? 14.322 3.800 -9.502 1.00 98.00 192 ALA A N 1
ATOM 1547 C CA . ALA A 1 192 ? 13.239 2.836 -9.511 1.00 98.00 192 ALA A CA 1
ATOM 1548 C C . ALA A 1 192 ? 11.869 3.502 -9.403 1.00 98.00 192 ALA A C 1
ATOM 1550 O O . ALA A 1 192 ? 11.681 4.459 -8.637 1.00 98.00 192 ALA A O 1
ATOM 1551 N N . THR A 1 193 ? 10.896 2.943 -10.116 1.00 97.56 193 THR A N 1
ATOM 1552 C CA . THR A 1 193 ? 9.483 3.142 -9.795 1.00 97.56 193 THR A CA 1
ATOM 1553 C C . THR A 1 193 ? 9.118 2.292 -8.581 1.00 97.56 193 THR A C 1
ATOM 1555 O O . THR A 1 193 ? 9.821 1.348 -8.218 1.00 97.56 193 THR A O 1
ATOM 1558 N N . ALA A 1 194 ? 8.046 2.657 -7.891 1.00 97.88 194 ALA A N 1
ATOM 1559 C CA . ALA A 1 194 ? 7.609 1.970 -6.691 1.00 97.88 194 ALA A CA 1
ATOM 1560 C C . ALA A 1 194 ? 6.091 1.990 -6.585 1.00 97.88 194 ALA A C 1
ATOM 1562 O O . ALA A 1 194 ? 5.464 3.041 -6.690 1.00 97.88 194 ALA A O 1
ATOM 1563 N N . CYS A 1 195 ? 5.501 0.842 -6.282 1.00 98.19 195 CYS A N 1
ATOM 1564 C CA . CYS A 1 195 ? 4.110 0.732 -5.873 1.00 98.19 195 CYS A CA 1
ATOM 1565 C C . CYS A 1 195 ? 4.048 -0.060 -4.564 1.00 98.19 195 CYS A C 1
ATOM 1567 O O . CYS A 1 195 ? 4.231 -1.277 -4.547 1.00 98.19 195 CYS A O 1
ATOM 1569 N N . VAL A 1 196 ? 3.801 0.650 -3.460 1.00 98.25 196 VAL A N 1
ATOM 1570 C CA . VAL A 1 196 ? 3.756 0.119 -2.092 1.00 98.25 196 VAL A CA 1
ATOM 1571 C C . VAL A 1 196 ? 2.306 0.061 -1.622 1.00 98.25 196 VAL A C 1
ATOM 1573 O O . VAL A 1 196 ? 1.620 1.079 -1.579 1.00 98.25 196 VAL A O 1
ATOM 1576 N N . CYS A 1 197 ? 1.837 -1.123 -1.237 1.00 97.44 197 CYS A N 1
ATOM 1577 C CA . CYS A 1 197 ? 0.497 -1.352 -0.706 1.00 97.44 197 CYS A CA 1
ATOM 1578 C C . CYS A 1 197 ? 0.561 -1.743 0.774 1.00 97.44 197 CYS A C 1
ATOM 1580 O O . CYS A 1 197 ? 1.180 -2.743 1.139 1.00 97.44 197 CYS A O 1
ATOM 1582 N N . LEU A 1 198 ? -0.131 -0.991 1.624 1.00 96.25 198 LEU A N 1
ATOM 1583 C CA . LEU A 1 198 ? -0.353 -1.303 3.030 1.00 96.25 198 LEU A CA 1
ATOM 1584 C C . LEU A 1 198 ? -1.782 -1.820 3.203 1.00 96.25 198 LEU A C 1
ATOM 1586 O O . LEU A 1 198 ? -2.736 -1.050 3.112 1.00 96.25 198 LEU A O 1
ATOM 1590 N N . VAL A 1 199 ? -1.930 -3.116 3.473 1.00 92.81 199 VAL A N 1
ATOM 1591 C CA . VAL A 1 199 ? -3.218 -3.724 3.837 1.00 92.81 199 VAL A CA 1
ATOM 1592 C C . VAL A 1 199 ? -3.246 -3.858 5.345 1.00 92.81 199 VAL A C 1
ATOM 1594 O O . VAL A 1 199 ? -2.344 -4.462 5.923 1.00 92.81 199 VAL A O 1
ATOM 1597 N N . ARG A 1 200 ? -4.253 -3.296 6.009 1.00 88.94 200 ARG A N 1
ATOM 1598 C CA . ARG A 1 200 ? -4.290 -3.310 7.471 1.00 88.94 200 ARG A CA 1
ATOM 1599 C C . ARG A 1 200 ? -5.706 -3.390 8.023 1.00 88.94 200 ARG A C 1
ATOM 1601 O O . ARG A 1 200 ? -6.636 -2.818 7.450 1.00 88.94 200 ARG A O 1
ATOM 1608 N N . PRO A 1 201 ? -5.865 -4.034 9.185 1.00 84.75 201 PRO A N 1
ATOM 1609 C CA . PRO A 1 201 ? -7.020 -3.785 10.010 1.00 84.75 201 PRO A CA 1
ATOM 1610 C C . PRO A 1 201 ? -6.990 -2.389 10.626 1.00 84.75 201 PRO A C 1
ATOM 1612 O O . PRO A 1 201 ? -5.934 -1.911 11.032 1.00 84.75 201 PRO A O 1
ATOM 1615 N N . VAL A 1 202 ? -8.161 -1.773 10.746 1.00 84.81 202 VAL A N 1
ATOM 1616 C CA . VAL A 1 202 ? -8.353 -0.439 11.315 1.00 84.81 202 VAL A CA 1
ATOM 1617 C C . VAL A 1 202 ? -9.447 -0.492 12.373 1.00 84.81 202 VAL A C 1
ATOM 1619 O O . VAL A 1 202 ? -10.561 -0.956 12.124 1.00 84.81 202 VAL A O 1
ATOM 1622 N N . LEU A 1 203 ? -9.114 0.007 13.559 1.00 85.00 203 LEU A N 1
ATOM 1623 C CA . LEU A 1 203 ? -10.033 0.250 14.657 1.00 85.00 203 LEU A CA 1
ATOM 1624 C C . LEU A 1 203 ? -10.394 1.739 14.655 1.00 85.00 203 LEU A C 1
ATOM 1626 O O . LEU A 1 203 ? -9.580 2.592 15.007 1.00 85.00 203 LEU A O 1
ATOM 1630 N N . ARG A 1 204 ? -11.633 2.056 14.280 1.00 86.31 204 ARG A N 1
ATOM 1631 C CA . ARG A 1 204 ? -12.172 3.419 14.205 1.00 86.31 204 ARG A CA 1
ATOM 1632 C C . ARG A 1 204 ? -12.497 3.970 15.594 1.00 86.31 204 ARG A C 1
ATOM 1634 O O . ARG A 1 204 ? -13.657 4.208 15.927 1.00 86.31 204 ARG A O 1
ATOM 1641 N N . LEU A 1 205 ? -11.464 4.175 16.410 1.00 86.69 205 LEU A N 1
ATOM 1642 C CA . LEU A 1 205 ? -11.597 4.790 17.734 1.00 86.69 205 LEU A CA 1
ATOM 1643 C C . LEU A 1 205 ? -12.134 6.222 17.654 1.00 86.69 205 LEU A C 1
ATOM 1645 O O . LEU A 1 205 ? -12.906 6.610 18.523 1.00 86.69 205 LEU A O 1
ATOM 1649 N N . ASP A 1 206 ? -11.787 6.971 16.601 1.00 87.19 206 ASP A N 1
ATOM 1650 C CA . ASP A 1 206 ? -12.374 8.290 16.329 1.00 87.19 206 ASP A CA 1
ATOM 1651 C C . ASP A 1 206 ? -13.908 8.217 16.271 1.00 87.19 206 ASP A C 1
ATOM 1653 O O . ASP A 1 206 ? -14.585 8.923 17.016 1.00 87.19 206 ASP A O 1
ATOM 1657 N N . LEU A 1 207 ? -14.452 7.288 15.473 1.00 87.81 207 LEU A N 1
ATOM 1658 C CA . LEU A 1 207 ? -15.896 7.062 15.381 1.00 87.81 207 LEU A CA 1
ATOM 1659 C C . LEU A 1 207 ? -16.474 6.660 16.742 1.00 87.81 207 LEU A C 1
ATOM 1661 O O . LEU A 1 207 ? -17.451 7.246 17.193 1.00 87.81 207 LEU A O 1
ATOM 1665 N N . LEU A 1 208 ? -15.853 5.693 17.419 1.00 87.06 208 LEU A N 1
ATOM 1666 C CA . LEU A 1 208 ? -16.347 5.176 18.695 1.00 87.06 208 LEU A CA 1
ATOM 1667 C C . LEU A 1 208 ? -16.438 6.253 19.788 1.00 87.06 208 LEU A C 1
ATOM 1669 O O . LEU A 1 208 ? -17.386 6.257 20.571 1.00 87.06 208 LEU A O 1
ATOM 1673 N N . LEU A 1 209 ? -15.461 7.160 19.855 1.00 89.50 209 LEU A N 1
ATOM 1674 C CA . LEU A 1 209 ? -15.440 8.243 20.842 1.00 89.50 209 LEU A CA 1
ATOM 1675 C C . LEU A 1 209 ? -16.446 9.361 20.513 1.00 89.50 209 LEU A C 1
ATOM 1677 O O . LEU A 1 209 ? -16.854 10.099 21.414 1.00 89.50 209 LEU A O 1
ATOM 1681 N N . GLU A 1 210 ? -16.872 9.468 19.253 1.00 89.62 210 GLU A N 1
ATOM 1682 C CA . GLU A 1 210 ? -17.870 10.433 18.777 1.00 89.62 210 GLU A CA 1
ATOM 1683 C C . GLU A 1 210 ? -19.308 9.882 18.822 1.00 89.62 210 GLU A C 1
ATOM 1685 O O . GLU A 1 210 ? -20.257 10.660 18.973 1.00 89.62 210 GLU A O 1
ATOM 1690 N N . MET A 1 211 ? -19.473 8.554 18.788 1.00 88.75 211 MET A N 1
ATOM 1691 C CA . MET A 1 211 ? -20.769 7.872 18.849 1.00 88.75 211 MET A CA 1
ATOM 1692 C C . MET A 1 211 ? -21.603 8.290 20.065 1.00 88.75 211 MET A C 1
ATOM 1694 O O . MET A 1 211 ? -21.110 8.557 21.175 1.00 88.75 211 MET A O 1
ATOM 1698 N N . ARG A 1 212 ? -22.919 8.332 19.858 1.00 89.31 212 ARG A N 1
ATOM 1699 C CA . ARG A 1 212 ? -23.888 8.431 20.950 1.00 89.31 212 ARG A CA 1
ATOM 1700 C C . ARG A 1 212 ? -23.950 7.092 21.699 1.00 89.31 212 ARG A C 1
ATOM 1702 O O . ARG A 1 212 ? -23.750 6.050 21.079 1.00 89.31 212 ARG A O 1
ATOM 1709 N N . PRO A 1 213 ? -24.247 7.085 23.012 1.00 88.00 213 PRO A N 1
ATOM 1710 C CA . PRO A 1 213 ? -24.340 5.844 23.784 1.00 88.00 213 PRO A CA 1
ATOM 1711 C C . PRO A 1 213 ? -25.266 4.797 23.145 1.00 88.00 213 PRO A C 1
ATOM 1713 O O . PRO A 1 213 ? -24.931 3.617 23.128 1.00 88.00 213 PRO A O 1
ATOM 1716 N N . GLU A 1 214 ? -26.383 5.246 22.569 1.00 86.31 214 GLU A N 1
ATOM 1717 C CA . GLU A 1 214 ? -27.407 4.406 21.938 1.00 86.31 214 GLU A CA 1
ATOM 1718 C C . GLU A 1 214 ? -26.939 3.770 20.610 1.00 86.31 214 GLU A C 1
ATOM 1720 O O . GLU A 1 214 ? -27.568 2.846 20.102 1.00 86.31 214 GLU A O 1
ATOM 1725 N N . GLU A 1 215 ? -25.845 4.264 20.018 1.00 87.56 215 GLU A N 1
ATOM 1726 C CA . GLU A 1 215 ? -25.299 3.764 18.747 1.00 87.56 215 GLU A CA 1
ATOM 1727 C C . GLU A 1 215 ? -24.313 2.605 18.949 1.00 87.56 215 GLU A C 1
ATOM 1729 O O . GLU A 1 215 ? -23.987 1.901 17.992 1.00 87.56 215 GLU A O 1
ATOM 1734 N N . ILE A 1 216 ? -23.823 2.397 20.176 1.00 85.88 216 ILE A N 1
ATOM 1735 C CA . ILE A 1 216 ? -22.815 1.379 20.487 1.00 85.88 216 ILE A CA 1
ATOM 1736 C C . ILE A 1 216 ? -23.488 0.012 20.537 1.00 85.88 216 ILE A C 1
ATOM 1738 O O . ILE A 1 216 ? -24.181 -0.330 21.499 1.00 85.88 216 ILE A O 1
ATOM 1742 N N . SER A 1 217 ? -23.249 -0.796 19.507 1.00 84.19 217 SER A N 1
ATOM 1743 C CA . SER A 1 217 ? -23.808 -2.143 19.445 1.00 84.19 217 SER A CA 1
ATOM 1744 C C . SER A 1 217 ? -23.180 -3.075 20.487 1.00 84.19 217 SER A C 1
ATOM 1746 O O . SER A 1 217 ? -22.066 -2.853 20.970 1.00 84.19 217 SER A O 1
ATOM 1748 N N . ASP A 1 218 ? -23.867 -4.177 20.802 1.00 81.38 218 ASP A N 1
ATOM 1749 C CA . ASP A 1 218 ? -23.316 -5.233 21.664 1.00 81.38 218 ASP A CA 1
ATOM 1750 C C . ASP A 1 218 ? -21.991 -5.784 21.125 1.00 81.38 218 ASP A C 1
ATOM 1752 O O . ASP A 1 218 ? -21.093 -6.107 21.899 1.00 81.38 218 ASP A O 1
ATOM 1756 N N . ALA A 1 219 ? -21.847 -5.851 19.800 1.00 79.00 219 ALA A N 1
ATOM 1757 C CA . ALA A 1 219 ? -20.626 -6.297 19.149 1.00 79.00 219 ALA A CA 1
ATOM 1758 C C . ALA A 1 219 ? -19.483 -5.286 19.338 1.00 79.00 219 ALA A C 1
ATOM 1760 O O . ALA A 1 219 ? -18.367 -5.683 19.672 1.00 79.00 219 ALA A O 1
ATOM 1761 N N . ASP A 1 220 ? -19.744 -3.985 19.178 1.00 81.38 220 ASP A N 1
ATOM 1762 C CA . ASP A 1 220 ? -18.743 -2.935 19.424 1.00 81.38 220 ASP A CA 1
ATOM 1763 C C . ASP A 1 220 ? -18.294 -2.937 20.892 1.00 81.38 220 ASP A C 1
ATOM 1765 O O . ASP A 1 220 ? -17.100 -2.880 21.178 1.00 81.38 220 ASP A O 1
ATOM 1769 N N . TRP A 1 221 ? -19.235 -3.096 21.829 1.00 82.44 221 TRP A N 1
ATOM 1770 C CA . TRP A 1 221 ? -18.936 -3.221 23.258 1.00 82.44 221 TRP A CA 1
ATOM 1771 C C . TRP A 1 221 ? -18.150 -4.496 23.595 1.00 82.44 221 TRP A C 1
ATOM 1773 O O . TRP A 1 221 ? -17.208 -4.450 24.390 1.00 82.44 221 TRP A O 1
ATOM 1783 N N . ALA A 1 222 ? -18.488 -5.632 22.976 1.00 78.31 222 ALA A N 1
ATOM 1784 C CA . ALA A 1 222 ? -17.816 -6.908 23.215 1.00 78.31 222 ALA A CA 1
ATOM 1785 C C . ALA A 1 222 ? -16.308 -6.849 22.922 1.00 78.31 222 ALA A C 1
ATOM 1787 O O . ALA A 1 222 ? -15.545 -7.589 23.548 1.00 78.31 222 ALA A O 1
ATOM 1788 N N . TRP A 1 223 ? -15.869 -5.941 22.040 1.00 74.12 223 TRP A N 1
ATOM 1789 C CA . TRP A 1 223 ? -14.453 -5.685 21.770 1.00 74.12 223 TRP A CA 1
ATOM 1790 C C . TRP A 1 223 ? -13.661 -5.257 23.015 1.00 74.12 223 TRP A C 1
ATOM 1792 O O . TRP A 1 223 ? -12.496 -5.617 23.157 1.00 74.12 223 TRP A O 1
ATOM 1802 N N . PHE A 1 224 ? -14.299 -4.527 23.933 1.00 75.00 224 PHE A N 1
ATOM 1803 C CA . PHE A 1 224 ? -13.676 -3.966 25.140 1.00 75.00 224 PHE A CA 1
ATOM 1804 C C . PHE A 1 224 ? -14.000 -4.762 26.413 1.00 75.00 224 PHE A C 1
ATOM 1806 O O . PHE A 1 224 ? -13.556 -4.406 27.505 1.00 75.00 224 PHE A O 1
ATOM 1813 N N . SER A 1 225 ? -14.782 -5.839 26.294 1.00 67.00 225 SER A N 1
ATOM 1814 C CA . SER A 1 225 ? -15.156 -6.690 27.424 1.00 67.00 225 SER A CA 1
ATOM 1815 C C . SER A 1 225 ? -14.003 -7.609 27.874 1.00 67.00 225 SER A C 1
ATOM 1817 O O . SER A 1 225 ? -13.134 -7.992 27.093 1.00 67.00 225 SER A O 1
ATOM 1819 N N . VAL A 1 226 ? -13.991 -7.938 29.171 1.00 55.25 226 VAL A N 1
ATOM 1820 C CA . VAL A 1 226 ? -12.836 -8.409 29.972 1.00 55.25 226 VAL A CA 1
ATOM 1821 C C . VAL A 1 226 ? -12.170 -9.718 29.486 1.00 55.25 226 VAL A C 1
ATOM 1823 O O . VAL A 1 226 ? -11.046 -10.006 29.888 1.00 55.25 226 VAL A O 1
ATOM 1826 N N . GLU A 1 227 ? -12.771 -10.477 28.565 1.00 49.16 227 GLU A N 1
ATOM 1827 C CA . GLU A 1 227 ? -12.246 -11.774 28.089 1.00 49.16 227 GLU A CA 1
ATOM 1828 C C . GLU A 1 227 ? -11.409 -11.723 26.793 1.00 49.16 227 GLU A C 1
ATOM 1830 O O . GLU A 1 227 ? -10.962 -12.761 26.308 1.00 49.16 227 GLU A O 1
ATOM 1835 N N . ARG A 1 228 ? -11.130 -10.541 26.221 1.00 51.50 228 ARG A N 1
ATOM 1836 C CA . ARG A 1 228 ? -10.340 -10.416 24.973 1.00 51.50 228 ARG A CA 1
ATOM 1837 C C . ARG A 1 228 ? -9.145 -9.471 25.095 1.00 51.50 228 ARG A C 1
ATOM 1839 O O . ARG A 1 228 ? -8.968 -8.555 24.301 1.00 51.50 228 ARG A O 1
ATOM 1846 N N . GLN A 1 229 ? -8.262 -9.735 26.057 1.00 46.59 229 GLN A N 1
ATOM 1847 C CA . GLN A 1 229 ? -7.011 -8.985 26.279 1.00 46.59 229 GLN A CA 1
ATOM 1848 C C . GLN A 1 229 ? -5.918 -9.196 25.198 1.00 46.59 229 GLN A C 1
ATOM 1850 O O . GLN A 1 229 ? -4.727 -9.184 25.500 1.00 46.59 229 GLN A O 1
ATOM 1855 N N . LYS A 1 230 ? -6.284 -9.379 23.923 1.00 53.06 230 LYS A N 1
ATOM 1856 C CA . LYS A 1 230 ? -5.345 -9.332 22.787 1.00 53.06 230 LYS A CA 1
ATOM 1857 C C . LYS A 1 230 ? -5.866 -8.347 21.731 1.00 53.06 230 LYS A C 1
ATOM 1859 O O . LYS A 1 230 ? -6.404 -8.787 20.719 1.00 53.06 230 LYS A O 1
ATOM 1864 N N . PRO A 1 231 ? -5.704 -7.025 21.933 1.00 50.66 231 PRO A N 1
ATOM 1865 C CA . PRO A 1 231 ? -6.226 -5.992 21.025 1.00 50.66 231 PRO A CA 1
ATOM 1866 C C . PRO A 1 231 ? -5.640 -6.060 19.604 1.00 50.66 231 PRO A C 1
ATOM 1868 O O . PRO A 1 231 ? -6.205 -5.486 18.679 1.00 50.66 231 PRO A O 1
ATOM 1871 N N . ASN A 1 232 ? -4.536 -6.791 19.417 1.00 52.12 232 ASN A N 1
ATOM 1872 C CA . ASN A 1 232 ? -3.880 -6.993 18.122 1.00 52.12 232 ASN A CA 1
ATOM 1873 C C . ASN A 1 232 ? -4.423 -8.199 17.335 1.00 52.12 232 ASN A C 1
ATOM 1875 O O . ASN A 1 232 ? -3.924 -8.498 16.250 1.00 52.12 232 ASN A O 1
ATOM 1879 N N . VAL A 1 233 ? -5.425 -8.903 17.869 1.00 53.66 233 VAL A N 1
ATOM 1880 C CA . VAL A 1 233 ? -6.112 -9.994 17.176 1.00 53.66 233 VAL A CA 1
ATOM 1881 C C . VAL A 1 233 ? -7.506 -9.514 16.821 1.00 53.66 233 VAL A C 1
ATOM 1883 O O . VAL A 1 233 ? -8.386 -9.455 17.678 1.00 53.66 233 VAL A O 1
ATOM 1886 N N . ILE A 1 234 ? -7.716 -9.195 15.544 1.00 53.44 234 ILE A N 1
ATOM 1887 C CA . ILE A 1 234 ? -9.070 -8.976 15.039 1.00 53.44 234 ILE A CA 1
ATOM 1888 C C . ILE A 1 234 ? -9.778 -10.334 15.060 1.00 53.44 234 ILE A C 1
ATOM 1890 O O . ILE A 1 234 ? -9.326 -11.251 14.368 1.00 53.44 234 ILE A O 1
ATOM 1894 N N . PRO A 1 235 ? -10.844 -10.515 15.864 1.00 50.28 235 PRO A N 1
ATOM 1895 C CA . PRO A 1 235 ? -11.606 -11.748 15.883 1.00 50.28 235 PRO A CA 1
ATOM 1896 C C . PRO A 1 235 ? -12.089 -12.055 14.468 1.00 50.28 235 PRO A C 1
ATOM 1898 O O . PRO A 1 235 ? -12.561 -11.168 13.762 1.00 50.28 235 PRO A O 1
ATOM 1901 N N . ALA A 1 236 ? -12.044 -13.325 14.071 1.00 45.44 236 ALA A N 1
ATOM 1902 C CA . ALA A 1 236 ? -12.543 -13.779 12.771 1.00 45.44 236 ALA A CA 1
ATOM 1903 C C . ALA A 1 236 ? -14.073 -13.606 12.589 1.00 45.44 236 ALA A C 1
ATOM 1905 O O . ALA A 1 236 ? -14.629 -14.053 11.583 1.00 45.44 236 ALA A O 1
ATOM 1906 N N . SER A 1 237 ? -14.766 -12.995 13.561 1.00 47.22 237 SER A N 1
ATOM 1907 C CA . SER A 1 237 ? -16.198 -12.724 13.505 1.00 47.22 237 SER A CA 1
ATOM 1908 C C . SER A 1 237 ? -16.546 -11.673 12.450 1.00 47.22 237 SER A C 1
ATOM 1910 O O . SER A 1 237 ? -15.748 -10.837 12.038 1.00 47.22 237 SER A O 1
ATOM 1912 N N . THR A 1 238 ? -17.780 -11.763 11.979 1.00 50.19 238 THR A N 1
ATOM 1913 C CA . THR A 1 238 ? -18.342 -11.073 10.820 1.00 50.19 238 THR A CA 1
ATOM 1914 C C . THR A 1 238 ? -18.333 -9.534 10.985 1.00 50.19 238 THR A C 1
ATOM 1916 O O . THR A 1 238 ? -19.055 -9.046 11.850 1.00 50.19 238 THR A O 1
ATOM 1919 N N . PRO A 1 239 ? -17.621 -8.720 10.168 1.00 48.25 239 PRO A N 1
ATOM 1920 C CA . PRO A 1 239 ? -17.651 -7.249 10.267 1.00 48.25 239 PRO A CA 1
ATOM 1921 C C . PRO A 1 239 ? -19.018 -6.594 10.063 1.00 48.25 239 PRO A C 1
ATOM 1923 O O . PRO A 1 239 ? -19.218 -5.486 10.542 1.00 48.25 239 PRO A O 1
ATOM 1926 N N . SER A 1 240 ? -20.017 -7.277 9.490 1.00 51.06 240 SER A N 1
ATOM 1927 C CA . SER A 1 240 ? -21.396 -6.762 9.514 1.00 51.06 240 SER A CA 1
ATOM 1928 C C . SER A 1 240 ? -21.967 -6.619 10.933 1.00 51.06 240 SER A C 1
ATOM 1930 O O . SER A 1 240 ? -23.029 -6.015 11.096 1.00 51.06 240 SER A O 1
ATOM 1932 N N . GLN A 1 241 ? -21.271 -7.123 11.961 1.00 57.66 241 GLN A N 1
ATOM 1933 C CA . GLN A 1 241 ? -21.614 -6.969 13.372 1.00 57.66 241 GLN A CA 1
ATOM 1934 C C . GLN A 1 241 ? -20.953 -5.741 14.026 1.00 57.66 241 GLN A C 1
ATOM 1936 O O . GLN A 1 241 ? -21.606 -5.126 14.865 1.00 57.66 241 GLN A O 1
ATOM 1941 N N . HIS A 1 242 ? -19.757 -5.308 13.603 1.00 66.88 242 HIS A N 1
ATOM 1942 C CA . HIS A 1 242 ? -19.008 -4.209 14.239 1.00 66.88 242 HIS A CA 1
ATOM 1943 C C . HIS A 1 242 ? -19.018 -2.933 13.384 1.00 66.88 242 HIS A C 1
ATOM 1945 O O . HIS A 1 242 ? -18.649 -2.963 12.215 1.00 66.88 242 HIS A O 1
ATOM 1951 N N . ALA A 1 243 ? -19.384 -1.790 13.965 1.00 73.50 243 ALA A N 1
ATOM 1952 C CA . ALA A 1 243 ? -19.237 -0.488 13.309 1.00 73.50 243 ALA A CA 1
ATOM 1953 C C . ALA A 1 243 ? -17.794 0.039 13.385 1.00 73.50 243 ALA A C 1
ATOM 1955 O O . ALA A 1 243 ? -17.412 0.913 12.612 1.00 73.50 243 ALA A O 1
ATOM 1956 N N . ILE A 1 244 ? -16.984 -0.460 14.316 1.00 78.50 244 ILE A N 1
ATOM 1957 C CA . ILE A 1 244 ? -15.679 0.137 14.633 1.00 78.50 244 ILE A CA 1
ATOM 1958 C C . ILE A 1 244 ? -14.484 -0.567 13.989 1.00 78.50 244 ILE A C 1
ATOM 1960 O O . ILE A 1 244 ? -13.367 -0.088 14.136 1.00 78.50 244 ILE A O 1
ATOM 1964 N N . VAL A 1 245 ? -14.689 -1.681 13.286 1.00 78.94 245 VAL A N 1
ATOM 1965 C CA . VAL A 1 245 ? -13.608 -2.473 12.682 1.00 78.94 245 VAL A CA 1
ATOM 1966 C C . VAL A 1 245 ? -13.756 -2.481 11.167 1.00 78.94 245 VAL A C 1
ATOM 1968 O O . VAL A 1 245 ? -14.807 -2.863 10.659 1.00 78.94 245 VAL A O 1
ATOM 1971 N N . GLN A 1 246 ? -12.695 -2.106 10.456 1.00 80.75 246 GLN A N 1
ATOM 1972 C CA . GLN A 1 246 ? -12.624 -2.167 8.994 1.00 80.75 246 GLN A CA 1
ATOM 1973 C C . GLN A 1 246 ? -11.271 -2.719 8.525 1.00 80.75 246 GLN A C 1
ATOM 1975 O O . GLN A 1 246 ? -10.296 -2.742 9.275 1.00 80.75 246 GLN A O 1
ATOM 1980 N N . ALA A 1 247 ? -11.231 -3.211 7.294 1.00 84.25 247 ALA A N 1
ATOM 1981 C CA . ALA A 1 247 ? -10.021 -3.522 6.546 1.00 84.25 247 ALA A CA 1
ATOM 1982 C C . ALA A 1 247 ? -9.831 -2.447 5.485 1.00 84.25 247 ALA A C 1
ATOM 1984 O O . ALA A 1 247 ? -10.743 -2.250 4.683 1.00 84.25 247 ALA A O 1
ATOM 1985 N N . ASP A 1 248 ? -8.658 -1.830 5.436 1.00 87.62 248 ASP A N 1
ATOM 1986 C CA . ASP A 1 248 ? -8.335 -0.858 4.397 1.00 87.62 248 ASP A CA 1
ATOM 1987 C C . ASP A 1 248 ? -7.072 -1.290 3.649 1.00 87.62 248 ASP A C 1
ATOM 1989 O O . ASP A 1 248 ? -6.164 -1.909 4.218 1.00 87.62 248 ASP A O 1
ATOM 1993 N N . ILE A 1 249 ? -7.023 -0.942 2.365 1.00 93.25 249 ILE A N 1
ATOM 1994 C CA . ILE A 1 249 ? -5.811 -0.966 1.554 1.00 93.25 249 ILE A CA 1
ATOM 1995 C C . ILE A 1 249 ? -5.425 0.471 1.216 1.00 93.25 249 ILE A C 1
ATOM 1997 O O . ILE A 1 249 ? -6.239 1.234 0.702 1.00 93.25 249 ILE A O 1
ATOM 2001 N N . THR A 1 250 ? -4.179 0.838 1.495 1.00 97.12 250 THR A N 1
ATOM 2002 C CA . THR A 1 250 ? -3.592 2.106 1.057 1.00 97.12 250 THR A CA 1
ATOM 2003 C C . THR A 1 250 ? -2.469 1.822 0.078 1.00 97.12 250 THR A C 1
ATOM 2005 O O . THR A 1 250 ? -1.569 1.050 0.395 1.00 97.12 250 THR A O 1
ATOM 2008 N N . VAL A 1 251 ? -2.504 2.450 -1.092 1.00 98.12 251 VAL A N 1
ATOM 2009 C CA . VAL A 1 251 ? -1.480 2.333 -2.131 1.00 98.12 251 VAL A CA 1
ATOM 2010 C C . VAL A 1 251 ? -0.766 3.670 -2.267 1.00 98.12 251 VAL A C 1
ATOM 2012 O O . VAL A 1 251 ? -1.407 4.671 -2.568 1.00 98.12 251 VAL A O 1
ATOM 2015 N N . ALA A 1 252 ? 0.548 3.680 -2.054 1.00 98.00 252 ALA A N 1
ATOM 2016 C CA . ALA A 1 252 ? 1.436 4.775 -2.429 1.00 98.00 252 ALA A CA 1
ATOM 2017 C C . ALA A 1 252 ? 2.215 4.356 -3.672 1.00 98.00 252 ALA A C 1
ATOM 2019 O O . ALA A 1 252 ? 2.897 3.328 -3.651 1.00 98.00 252 ALA A O 1
ATOM 2020 N N . HIS A 1 253 ? 2.124 5.137 -4.745 1.00 95.38 253 HIS A N 1
ATOM 2021 C CA . HIS A 1 253 ? 2.837 4.819 -5.977 1.00 95.38 253 HIS A CA 1
ATOM 2022 C C . HIS A 1 253 ? 3.585 6.010 -6.565 1.00 95.38 253 HIS A C 1
ATOM 2024 O O . HIS A 1 253 ? 3.200 7.170 -6.420 1.00 95.38 253 HIS A O 1
ATOM 2030 N N . LEU A 1 254 ? 4.670 5.672 -7.245 1.00 95.06 254 LEU A N 1
ATOM 2031 C CA . LEU A 1 254 ? 5.657 6.555 -7.829 1.00 95.06 254 LEU A CA 1
ATOM 2032 C C . LEU A 1 254 ? 6.134 5.887 -9.123 1.00 95.06 254 LEU A C 1
ATOM 2034 O O . LEU A 1 254 ? 6.618 4.763 -9.071 1.00 95.06 254 LEU A O 1
ATOM 2038 N N . GLY A 1 255 ? 5.974 6.539 -10.273 1.00 96.56 255 GLY A N 1
ATOM 2039 C CA . GLY A 1 255 ? 6.214 5.925 -11.587 1.00 96.56 255 GLY A CA 1
ATOM 2040 C C . GLY A 1 255 ? 4.967 5.286 -12.207 1.00 96.56 255 GLY A C 1
ATOM 2041 O O . GLY A 1 255 ? 3.866 5.820 -12.045 1.00 96.56 255 GLY A O 1
ATOM 2042 N N . ASP A 1 256 ? 5.148 4.193 -12.947 1.00 96.38 256 ASP A N 1
ATOM 2043 C CA . ASP A 1 256 ? 4.145 3.553 -13.814 1.00 96.38 256 ASP A CA 1
ATOM 2044 C C . ASP A 1 256 ? 3.884 2.064 -13.523 1.00 96.38 256 ASP A C 1
ATOM 2046 O O . ASP A 1 256 ? 3.041 1.446 -14.174 1.00 96.38 256 ASP A O 1
ATOM 2050 N N . SER A 1 257 ? 4.479 1.517 -12.459 1.00 97.44 257 SER A N 1
ATOM 2051 C CA . SER A 1 257 ? 3.958 0.305 -11.813 1.00 97.44 257 SER A CA 1
ATOM 2052 C C . SER A 1 257 ? 2.528 0.536 -11.305 1.00 97.44 257 SER A C 1
ATOM 2054 O O . SER A 1 257 ? 2.209 1.602 -10.764 1.00 97.44 257 SER A O 1
ATOM 2056 N N . ARG A 1 258 ? 1.654 -0.472 -11.419 1.00 98.19 258 ARG A N 1
ATOM 2057 C CA . ARG A 1 258 ? 0.234 -0.345 -11.042 1.00 98.19 258 ARG A CA 1
ATOM 2058 C C . ARG A 1 258 ? -0.224 -1.410 -10.052 1.00 98.19 258 ARG A C 1
ATOM 2060 O O . ARG A 1 258 ? 0.284 -2.527 -10.009 1.00 98.19 258 ARG A O 1
ATOM 2067 N N . ALA A 1 259 ? -1.257 -1.045 -9.297 1.00 98.44 259 ALA A N 1
ATOM 2068 C CA . ALA A 1 259 ? -2.029 -1.925 -8.430 1.00 98.44 259 ALA A CA 1
ATOM 2069 C C . ALA A 1 259 ? -3.491 -1.918 -8.895 1.00 98.44 259 ALA A C 1
ATOM 2071 O O . ALA A 1 259 ? -4.123 -0.860 -8.940 1.00 98.44 259 ALA A O 1
ATOM 2072 N N . VAL A 1 260 ? -4.027 -3.088 -9.242 1.00 98.31 260 VAL A N 1
ATOM 2073 C CA . VAL A 1 260 ? -5.383 -3.262 -9.784 1.00 98.31 260 VAL A CA 1
ATOM 2074 C C . VAL A 1 260 ? -6.162 -4.248 -8.922 1.00 98.31 260 VAL A C 1
ATOM 2076 O O . VAL A 1 260 ? -5.797 -5.418 -8.807 1.00 98.31 260 VAL A O 1
ATOM 2079 N N . LEU A 1 261 ? -7.244 -3.771 -8.310 1.00 96.50 261 LEU A N 1
ATOM 2080 C CA . LEU A 1 261 ? -8.187 -4.577 -7.546 1.00 96.50 261 LEU A CA 1
ATOM 2081 C C . LEU A 1 261 ? -9.244 -5.152 -8.492 1.00 96.50 261 LEU A C 1
ATOM 2083 O O . LEU A 1 261 ? -9.975 -4.409 -9.142 1.00 96.50 261 LEU A O 1
ATOM 2087 N N . ALA A 1 262 ? -9.338 -6.475 -8.557 1.00 95.44 262 ALA A N 1
ATOM 2088 C CA . ALA A 1 262 ? -10.364 -7.173 -9.314 1.00 95.44 262 ALA A CA 1
ATOM 2089 C C . ALA A 1 262 ? -11.449 -7.700 -8.368 1.00 95.44 262 ALA A C 1
ATOM 2091 O O . ALA A 1 262 ? -11.190 -8.459 -7.422 1.00 95.44 262 ALA A O 1
ATOM 2092 N N . TYR A 1 263 ? -12.684 -7.298 -8.636 1.00 91.62 263 TYR A N 1
ATOM 2093 C CA . TYR A 1 263 ? -13.865 -7.762 -7.924 1.00 91.62 263 TYR A CA 1
ATOM 2094 C C . TYR A 1 263 ? -14.357 -9.091 -8.502 1.00 91.62 263 TYR A C 1
ATOM 2096 O O . TYR A 1 263 ? -14.107 -9.429 -9.656 1.00 91.62 263 TYR A O 1
ATOM 2104 N N . THR A 1 264 ? -15.058 -9.879 -7.687 1.00 88.00 264 THR A N 1
ATOM 2105 C CA . THR A 1 264 ? -15.538 -11.219 -8.091 1.00 88.00 264 THR A CA 1
ATOM 2106 C C . THR A 1 264 ? -16.514 -11.210 -9.278 1.00 88.00 264 THR A C 1
ATOM 2108 O O . THR A 1 264 ? -16.627 -12.220 -9.977 1.00 88.00 264 THR A O 1
ATOM 2111 N N . ASP A 1 265 ? -17.170 -10.076 -9.535 1.00 86.62 265 ASP A N 1
ATOM 2112 C CA . ASP A 1 265 ? -18.039 -9.822 -10.691 1.00 86.62 265 ASP A CA 1
ATOM 2113 C C . ASP A 1 265 ? -17.262 -9.509 -11.986 1.00 86.62 265 ASP A C 1
ATOM 2115 O O . ASP A 1 265 ? -17.857 -9.432 -13.058 1.00 86.62 265 ASP A O 1
ATOM 2119 N N . GLY A 1 266 ? -15.935 -9.379 -11.908 1.00 88.19 266 GLY A N 1
ATOM 2120 C CA . GLY A 1 266 ? -15.060 -9.063 -13.033 1.00 88.19 266 GLY A CA 1
ATOM 2121 C C . GLY A 1 266 ? -14.723 -7.581 -13.182 1.00 88.19 266 GLY A C 1
ATOM 2122 O O . GLY A 1 266 ? -13.936 -7.248 -14.067 1.00 88.19 266 GLY A O 1
ATOM 2123 N N . HIS A 1 267 ? -15.264 -6.690 -12.347 1.00 92.81 267 HIS A N 1
ATOM 2124 C CA . HIS A 1 267 ? -14.922 -5.268 -12.398 1.00 92.81 267 HIS A CA 1
ATOM 2125 C C . HIS A 1 267 ? -13.470 -5.029 -11.955 1.00 92.81 267 HIS A C 1
ATOM 2127 O O . HIS A 1 267 ? -13.034 -5.565 -10.932 1.00 92.81 267 HIS A O 1
ATOM 2133 N N . ALA A 1 268 ? -12.734 -4.196 -12.696 1.00 95.94 268 ALA A N 1
ATOM 2134 C CA . ALA A 1 268 ? -11.385 -3.768 -12.342 1.00 95.94 268 ALA A CA 1
ATOM 2135 C C . ALA A 1 268 ? -11.384 -2.345 -11.772 1.00 95.94 268 ALA A C 1
ATOM 2137 O O . ALA A 1 268 ? -11.898 -1.414 -12.385 1.00 95.94 268 ALA A O 1
ATOM 2138 N N . GLU A 1 269 ? -10.750 -2.156 -10.621 1.00 95.38 269 GLU A N 1
ATOM 2139 C CA . GLU A 1 269 ? -10.494 -0.845 -10.035 1.00 95.38 269 GLU A CA 1
ATOM 2140 C C . GLU A 1 269 ? -8.988 -0.635 -9.875 1.00 95.38 269 GLU A C 1
ATOM 2142 O O . GLU A 1 269 ? -8.327 -1.291 -9.069 1.00 95.38 269 GLU A O 1
ATOM 2147 N N . ARG A 1 270 ? -8.430 0.310 -10.636 1.00 97.06 270 ARG A N 1
ATOM 2148 C CA . ARG A 1 270 ? -7.053 0.768 -10.433 1.00 97.06 270 ARG A CA 1
ATOM 2149 C C . ARG A 1 270 ? -6.957 1.504 -9.095 1.00 97.06 270 ARG A C 1
ATOM 2151 O O . ARG A 1 270 ? -7.696 2.465 -8.876 1.00 97.06 270 ARG A O 1
ATOM 2158 N N . LEU A 1 271 ? -6.039 1.070 -8.231 1.00 96.81 271 LEU A N 1
ATOM 2159 C CA . LEU A 1 271 ? -5.750 1.688 -6.932 1.00 96.81 271 LEU A CA 1
ATOM 2160 C C . LEU A 1 271 ? -4.612 2.715 -7.006 1.00 96.81 271 LEU A C 1
ATOM 2162 O O . LEU A 1 271 ? -4.557 3.616 -6.175 1.00 96.81 271 LEU A O 1
ATOM 2166 N N . THR A 1 272 ? -3.736 2.619 -8.007 1.00 97.25 272 THR A N 1
ATOM 2167 C CA . THR A 1 272 ? -2.813 3.707 -8.367 1.00 97.25 272 THR A CA 1
ATOM 2168 C C . THR A 1 272 ? -3.556 4.864 -9.046 1.00 97.25 272 THR A C 1
ATOM 2170 O O . THR A 1 272 ? -4.756 4.775 -9.331 1.00 97.25 272 THR A O 1
ATOM 2173 N N . HIS A 1 273 ? -2.876 5.989 -9.273 1.00 94.31 273 HIS A N 1
ATOM 2174 C CA . HIS A 1 273 ? -3.493 7.154 -9.907 1.00 94.31 273 HIS A CA 1
ATOM 2175 C C . HIS A 1 273 ? -3.903 6.811 -11.357 1.00 94.31 273 HIS A C 1
ATOM 2177 O O . HIS A 1 273 ? -3.234 6.008 -12.015 1.00 94.31 273 HIS A O 1
ATOM 2183 N N . PRO A 1 274 ? -5.009 7.382 -11.885 1.00 91.12 274 PRO A N 1
ATOM 2184 C CA . PRO A 1 274 ? -5.496 7.057 -13.231 1.00 91.12 274 PRO A CA 1
ATOM 2185 C C . PRO A 1 274 ? -4.492 7.345 -14.349 1.00 91.12 274 PRO A C 1
ATOM 2187 O O . PRO A 1 274 ? -4.492 6.666 -15.368 1.00 91.12 274 PRO A O 1
ATOM 2190 N N . SER A 1 275 ? -3.643 8.351 -14.150 1.00 91.81 275 SER A N 1
ATOM 2191 C CA . SER A 1 275 ? -2.503 8.620 -15.019 1.00 91.81 275 SER A CA 1
ATOM 2192 C C . SER A 1 275 ? -1.225 8.143 -14.357 1.00 91.81 275 SER A C 1
ATOM 2194 O O . SER A 1 275 ? -0.896 8.638 -13.278 1.00 91.81 275 SER A O 1
ATOM 2196 N N . ASP A 1 276 ? -0.492 7.278 -15.050 1.00 95.38 276 ASP A N 1
ATOM 2197 C CA . ASP A 1 276 ? 0.871 6.909 -14.685 1.00 95.38 276 ASP A CA 1
ATOM 2198 C C . ASP A 1 276 ? 1.784 8.139 -14.729 1.00 95.38 276 ASP A C 1
ATOM 2200 O O . ASP A 1 276 ? 1.544 9.086 -15.491 1.00 95.38 276 ASP A O 1
ATOM 2204 N N . HIS A 1 277 ? 2.868 8.108 -13.958 1.00 95.62 277 HIS A N 1
ATOM 2205 C CA . HIS A 1 277 ? 3.827 9.207 -13.877 1.00 95.62 277 HIS A CA 1
ATOM 2206 C C . HIS A 1 277 ? 4.825 9.229 -15.048 1.00 95.62 277 HIS A C 1
ATOM 2208 O O . HIS A 1 277 ? 6.006 9.521 -14.850 1.00 95.62 277 HIS A O 1
ATOM 2214 N N . LYS A 1 278 ? 4.387 8.903 -16.270 1.00 94.69 278 LYS A N 1
ATOM 2215 C CA . LYS A 1 278 ? 5.245 8.953 -17.464 1.00 94.69 278 LYS A CA 1
ATOM 2216 C C . LYS A 1 278 ? 5.581 10.406 -17.803 1.00 94.69 278 LYS A C 1
ATOM 2218 O O . LYS A 1 278 ? 4.741 11.295 -17.671 1.00 94.69 278 LYS A O 1
ATOM 2223 N N . ALA A 1 279 ? 6.800 10.666 -18.264 1.00 93.19 279 ALA A N 1
ATOM 2224 C CA . ALA A 1 279 ? 7.270 12.023 -18.548 1.00 93.19 279 ALA A CA 1
ATOM 2225 C C . ALA A 1 279 ? 6.468 12.713 -19.666 1.00 93.19 279 ALA A C 1
ATOM 2227 O O . ALA A 1 279 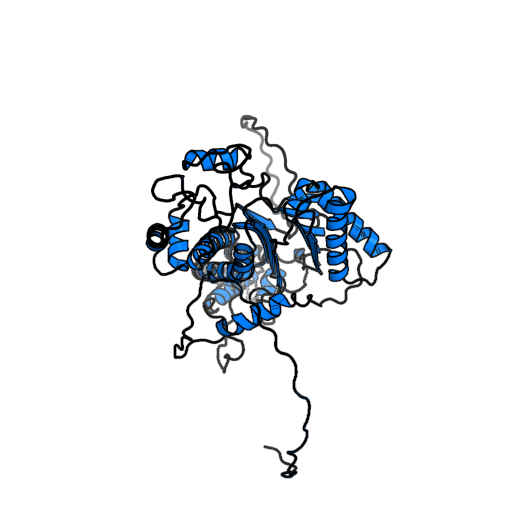? 6.348 13.933 -19.664 1.00 93.19 279 ALA A O 1
ATOM 2228 N N . GLY A 1 280 ? 5.889 11.938 -20.591 1.00 89.69 280 GLY A N 1
ATOM 2229 C CA . GLY A 1 280 ? 4.976 12.438 -21.623 1.00 89.69 280 GLY A CA 1
ATOM 2230 C C . GLY A 1 280 ? 3.576 12.814 -21.118 1.00 89.69 280 GLY A C 1
ATOM 2231 O O . GLY A 1 280 ? 2.823 13.454 -21.849 1.00 89.69 280 GLY A O 1
ATOM 2232 N N . CYS A 1 281 ? 3.203 12.454 -19.883 1.00 92.75 281 CYS A N 1
ATOM 2233 C CA . CYS A 1 281 ? 1.916 12.853 -19.324 1.00 92.75 281 CYS A CA 1
ATOM 2234 C C . CYS A 1 281 ? 1.885 14.361 -19.065 1.00 92.75 281 CYS A C 1
ATOM 2236 O O . CYS A 1 281 ? 2.775 14.904 -18.417 1.00 92.75 281 CYS A O 1
ATOM 2238 N N . GLU A 1 282 ? 0.803 15.028 -19.475 1.00 93.19 282 GLU A N 1
ATOM 2239 C CA . GLU A 1 282 ? 0.607 16.469 -19.297 1.00 93.19 282 GLU A CA 1
ATOM 2240 C C . GLU A 1 282 ? 0.804 16.941 -17.845 1.00 93.19 282 GLU A C 1
ATOM 2242 O O . GLU A 1 282 ? 1.379 18.007 -17.614 1.00 93.19 282 GLU A O 1
ATOM 2247 N N . ARG A 1 283 ? 0.367 16.145 -16.857 1.00 92.19 283 ARG A N 1
ATOM 2248 C CA . ARG A 1 283 ? 0.505 16.483 -15.431 1.00 92.19 283 ARG A CA 1
ATOM 2249 C C . ARG A 1 283 ? 1.972 16.574 -15.018 1.00 92.19 283 ARG A C 1
ATOM 2251 O O . ARG A 1 283 ? 2.370 17.553 -14.389 1.00 92.19 283 ARG A O 1
ATOM 2258 N N . ASP A 1 284 ? 2.766 15.563 -15.361 1.00 92.06 284 ASP A N 1
ATOM 2259 C CA . ASP A 1 284 ? 4.179 15.515 -14.986 1.00 92.06 284 ASP A CA 1
ATOM 2260 C C . ASP A 1 284 ? 5.054 16.374 -15.903 1.00 92.06 284 ASP A C 1
ATOM 2262 O O . ASP A 1 284 ? 5.987 16.999 -15.405 1.00 92.06 284 ASP A O 1
ATOM 2266 N N . ALA A 1 285 ? 4.716 16.511 -17.187 1.00 93.81 285 ALA A N 1
ATOM 2267 C CA . ALA A 1 285 ? 5.415 17.394 -18.116 1.00 93.81 285 ALA A CA 1
ATOM 2268 C C . ALA A 1 285 ? 5.347 18.862 -17.670 1.00 93.81 285 ALA A C 1
ATOM 2270 O O . ALA A 1 285 ? 6.385 19.502 -17.503 1.00 93.81 285 ALA A O 1
ATOM 2271 N N . ARG A 1 286 ? 4.144 19.374 -17.364 1.00 94.25 286 ARG A N 1
ATOM 2272 C CA . ARG A 1 286 ? 3.965 20.751 -16.863 1.00 94.25 286 ARG A CA 1
ATOM 2273 C C . ARG A 1 286 ? 4.726 20.989 -15.559 1.00 94.25 286 ARG A C 1
ATOM 2275 O O . ARG A 1 286 ? 5.336 22.043 -15.383 1.00 94.25 286 ARG A O 1
ATOM 2282 N N . ARG A 1 287 ? 4.701 20.012 -14.646 1.00 93.44 287 ARG A N 1
ATOM 2283 C CA . ARG A 1 287 ? 5.440 20.069 -13.378 1.00 93.44 287 ARG A CA 1
ATOM 2284 C C . ARG A 1 287 ? 6.946 20.154 -13.630 1.00 93.44 287 ARG A C 1
ATOM 2286 O O . ARG A 1 287 ? 7.588 21.074 -13.131 1.00 93.44 287 ARG A O 1
ATOM 2293 N N . VAL A 1 288 ? 7.494 19.246 -14.440 1.00 93.25 288 VAL A N 1
ATOM 2294 C CA . VAL A 1 288 ? 8.915 19.214 -14.831 1.00 93.25 288 VAL A CA 1
ATOM 2295 C C . VAL A 1 288 ? 9.358 20.553 -15.423 1.00 93.25 288 VAL A C 1
ATOM 2297 O O . VAL A 1 288 ? 10.372 21.103 -14.991 1.00 93.25 288 VAL A O 1
ATOM 2300 N N . GLU A 1 289 ? 8.585 21.101 -16.361 1.00 93.00 289 GLU A N 1
ATOM 2301 C CA . GLU A 1 289 ? 8.888 22.374 -17.024 1.00 93.00 289 GLU A CA 1
ATOM 2302 C C . GLU A 1 289 ? 8.829 23.567 -16.060 1.00 93.00 289 GLU A C 1
ATOM 2304 O O . GLU A 1 289 ? 9.712 24.427 -16.079 1.00 93.00 289 GLU A O 1
ATOM 2309 N N . SER A 1 290 ? 7.848 23.594 -15.150 1.00 92.25 290 SER A N 1
ATOM 2310 C CA . SER A 1 290 ? 7.721 24.652 -14.134 1.00 92.25 290 SER A CA 1
ATOM 2311 C C . SER A 1 290 ? 8.898 24.699 -13.150 1.00 92.25 290 SER A C 1
ATOM 2313 O O . SER A 1 290 ? 9.212 25.759 -12.608 1.00 92.25 290 SER A O 1
ATOM 2315 N N . LEU A 1 291 ? 9.585 23.568 -12.961 1.00 90.31 291 LEU A N 1
ATOM 2316 C CA . LEU A 1 291 ? 10.755 23.428 -12.089 1.00 90.31 291 LEU A CA 1
ATOM 2317 C C . LEU A 1 291 ? 12.081 23.655 -12.832 1.00 90.31 291 LEU A C 1
ATOM 2319 O O . LEU A 1 291 ? 13.150 23.469 -12.250 1.00 90.31 291 LEU A O 1
ATOM 2323 N N . GLY A 1 292 ? 12.026 24.065 -14.105 1.00 88.62 292 GLY A N 1
ATOM 2324 C CA . GLY A 1 292 ? 13.197 24.360 -14.932 1.00 88.62 292 GLY A CA 1
ATOM 2325 C C . GLY A 1 292 ? 13.829 23.142 -15.612 1.00 88.62 292 GLY A C 1
ATOM 2326 O O . GLY A 1 292 ? 14.930 23.258 -16.151 1.00 88.62 292 GLY A O 1
ATOM 2327 N N . GLY A 1 293 ? 13.168 21.982 -15.580 1.00 90.56 293 GLY A N 1
ATOM 2328 C CA . GLY A 1 293 ? 13.465 20.875 -16.489 1.00 90.56 293 GLY A CA 1
ATOM 2329 C C . GLY A 1 293 ? 12.799 21.075 -17.854 1.00 90.56 293 GLY A C 1
ATOM 2330 O O . GLY A 1 293 ? 12.135 22.079 -18.097 1.00 90.56 293 GLY A O 1
ATOM 2331 N N . TRP A 1 294 ? 12.952 20.109 -18.754 1.00 91.94 294 TRP A N 1
ATOM 2332 C CA . TRP A 1 294 ? 12.191 20.056 -20.007 1.00 91.94 294 TRP A CA 1
ATOM 2333 C C . TRP A 1 294 ? 11.787 18.621 -20.329 1.00 91.94 294 TRP A C 1
ATOM 2335 O O . TRP A 1 294 ? 12.448 17.678 -19.895 1.00 91.94 294 TRP A O 1
ATOM 2345 N N . VAL A 1 295 ? 10.733 18.441 -21.122 1.00 93.62 295 VAL A N 1
ATOM 2346 C CA . VAL A 1 295 ? 10.366 17.130 -21.669 1.00 93.62 295 VAL A CA 1
ATOM 2347 C C . VAL A 1 295 ? 10.642 17.118 -23.165 1.00 93.62 295 VAL A C 1
ATOM 2349 O O . VAL A 1 295 ? 10.168 17.969 -23.911 1.00 93.62 295 VAL A O 1
ATOM 2352 N N . PHE A 1 296 ? 11.436 16.150 -23.618 1.00 92.44 296 PHE A N 1
ATOM 2353 C CA . PHE A 1 296 ? 11.737 15.959 -25.035 1.00 92.44 296 PHE A CA 1
ATOM 2354 C C . PHE A 1 296 ? 11.709 14.470 -25.373 1.00 92.44 296 PHE A C 1
ATOM 2356 O O . PHE A 1 296 ? 12.352 13.677 -24.689 1.00 92.44 296 PHE A O 1
ATOM 2363 N N . GLY A 1 297 ? 10.958 14.092 -26.413 1.00 91.50 297 GLY A N 1
ATOM 2364 C CA . GLY A 1 297 ? 10.793 12.688 -26.811 1.00 91.50 297 GLY A CA 1
ATOM 2365 C C . GLY A 1 297 ? 10.204 11.815 -25.700 1.00 91.50 297 GLY A C 1
ATOM 2366 O O . GLY A 1 297 ? 10.715 10.726 -25.464 1.00 91.50 297 GLY A O 1
ATOM 2367 N N . GLU A 1 298 ? 9.202 12.333 -24.977 1.00 92.81 298 GLU A N 1
ATOM 2368 C CA . GLU A 1 298 ? 8.575 11.676 -23.814 1.00 92.81 298 GLU A CA 1
ATOM 2369 C C . GLU A 1 298 ? 9.562 11.321 -22.693 1.00 92.81 298 GLU A C 1
ATOM 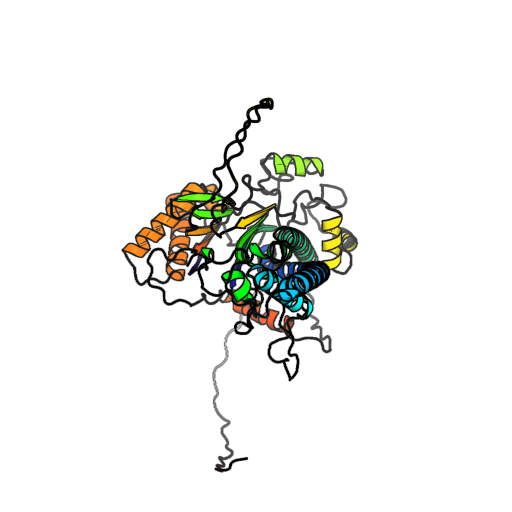2371 O O . GLU A 1 298 ? 9.360 10.374 -21.936 1.00 92.81 298 GLU A O 1
ATOM 2376 N N . ARG A 1 299 ? 10.650 12.093 -22.575 1.00 94.69 299 ARG A N 1
ATOM 2377 C CA . ARG A 1 299 ? 11.672 11.910 -21.545 1.00 94.69 299 ARG A CA 1
ATOM 2378 C C . ARG A 1 299 ? 12.000 13.213 -20.831 1.00 94.69 299 ARG A C 1
ATOM 2380 O O . ARG A 1 299 ? 12.235 14.241 -21.472 1.00 94.69 299 ARG A O 1
ATOM 2387 N N . VAL A 1 300 ? 12.102 13.153 -19.505 1.00 91.94 300 VAL A N 1
ATOM 2388 C CA . VAL A 1 300 ? 12.622 14.234 -18.662 1.00 91.94 300 VAL A CA 1
ATOM 2389 C C . VAL A 1 300 ? 14.070 14.501 -19.043 1.00 91.94 300 VAL A C 1
ATOM 2391 O O . VAL A 1 300 ? 14.917 13.605 -19.029 1.00 91.94 300 VAL A O 1
ATOM 2394 N N . ASN A 1 301 ? 14.341 15.748 -19.410 1.00 90.31 301 ASN A N 1
ATOM 2395 C CA . ASN A 1 301 ? 15.616 16.247 -19.904 1.00 90.31 301 ASN A CA 1
ATOM 2396 C C . ASN A 1 301 ? 16.193 15.410 -21.067 1.00 90.31 301 ASN A C 1
ATOM 2398 O O . ASN A 1 301 ? 17.408 15.347 -21.246 1.00 90.31 301 ASN A O 1
ATOM 2402 N N . GLY A 1 302 ? 15.329 14.738 -21.844 1.00 89.56 302 GLY A N 1
ATOM 2403 C CA . GLY A 1 302 ? 15.717 13.813 -22.915 1.00 89.56 302 GLY A CA 1
ATOM 2404 C C . GLY A 1 302 ? 16.306 12.474 -22.441 1.00 89.56 302 GLY A C 1
ATOM 2405 O O . GLY A 1 302 ? 16.790 11.709 -23.271 1.00 89.56 302 GLY A O 1
ATOM 2406 N N . MET A 1 303 ? 16.282 12.180 -21.135 1.00 90.12 303 MET A N 1
ATOM 2407 C CA . MET A 1 303 ? 16.951 11.019 -20.531 1.00 90.12 303 MET A CA 1
ATOM 2408 C C . MET A 1 303 ? 15.970 9.991 -19.952 1.00 90.12 303 MET A C 1
ATOM 2410 O O . MET A 1 303 ? 15.967 8.838 -20.388 1.00 90.12 303 MET A O 1
ATOM 2414 N N . LEU A 1 304 ? 15.109 10.389 -19.011 1.00 92.44 304 LEU A N 1
ATOM 2415 C CA . LEU A 1 304 ? 14.286 9.457 -18.226 1.00 92.44 304 LEU A CA 1
ATOM 2416 C C . LEU A 1 304 ? 12.825 9.443 -18.693 1.00 92.44 304 LEU A C 1
ATOM 2418 O O . LEU A 1 304 ? 12.209 10.498 -18.783 1.00 92.44 304 LEU A O 1
ATOM 2422 N N . ALA A 1 305 ? 12.258 8.265 -18.965 1.00 94.12 305 ALA A N 1
ATOM 2423 C CA . ALA A 1 305 ? 10.878 8.120 -19.461 1.00 94.12 305 ALA A CA 1
ATOM 2424 C C . ALA A 1 305 ? 9.798 8.390 -18.393 1.00 94.12 305 ALA A C 1
ATOM 2426 O O . ALA A 1 305 ? 8.621 8.548 -18.714 1.00 94.12 305 ALA A O 1
ATOM 2427 N N . ILE A 1 306 ? 10.201 8.486 -17.127 1.00 95.69 306 ILE A N 1
ATOM 2428 C CA . ILE A 1 306 ? 9.331 8.652 -15.966 1.00 95.69 306 ILE A CA 1
ATOM 2429 C C . ILE A 1 306 ? 9.582 10.018 -15.316 1.00 95.69 306 ILE A C 1
ATOM 2431 O O . ILE A 1 306 ? 10.717 10.471 -15.188 1.00 95.69 306 ILE A O 1
ATOM 2435 N N . GLY A 1 307 ? 8.509 10.697 -14.911 1.00 93.69 307 GLY A N 1
ATOM 2436 C CA . GLY A 1 307 ? 8.557 11.977 -14.203 1.00 93.69 307 GLY A CA 1
ATOM 2437 C C . GLY A 1 307 ? 8.794 11.840 -12.698 1.00 93.69 307 GLY A C 1
ATOM 2438 O O . GLY A 1 307 ? 9.215 12.804 -12.052 1.00 93.69 307 GLY A O 1
ATOM 2439 N N . ARG A 1 308 ? 8.520 10.665 -12.123 1.00 95.62 308 ARG A N 1
ATOM 2440 C CA . ARG A 1 308 ? 8.640 10.400 -10.686 1.00 95.62 308 ARG A CA 1
ATOM 2441 C C . ARG A 1 308 ? 9.293 9.052 -10.380 1.00 95.62 308 ARG A C 1
ATOM 2443 O O . ARG A 1 308 ? 8.771 8.022 -10.789 1.00 95.62 308 ARG A O 1
ATOM 2450 N N . ALA A 1 309 ? 10.388 9.066 -9.628 1.00 96.25 309 ALA A N 1
ATOM 2451 C CA . ALA A 1 309 ? 11.154 7.878 -9.264 1.00 96.25 309 ALA A CA 1
ATOM 2452 C C . ALA A 1 309 ? 11.972 8.098 -7.979 1.00 96.25 309 ALA A C 1
ATOM 2454 O O . ALA A 1 309 ? 12.312 9.229 -7.597 1.00 96.25 309 ALA A O 1
ATOM 2455 N N . PHE A 1 310 ? 12.291 6.990 -7.315 1.00 97.06 310 PHE A N 1
ATOM 2456 C CA . PHE A 1 310 ? 13.373 6.935 -6.338 1.00 97.06 310 PHE A CA 1
ATOM 2457 C C . PHE A 1 310 ? 14.717 6.929 -7.058 1.00 97.06 310 PHE A C 1
ATOM 2459 O O . PHE A 1 310 ? 14.812 6.430 -8.176 1.00 97.06 310 PHE A O 1
ATOM 2466 N N . GLY A 1 311 ? 15.772 7.419 -6.407 1.00 93.69 311 GLY A N 1
ATOM 2467 C CA . GLY A 1 311 ? 17.094 7.473 -7.030 1.00 93.69 311 GLY A CA 1
ATOM 2468 C C . GLY A 1 311 ? 17.157 8.561 -8.100 1.00 93.69 311 GLY A C 1
ATOM 2469 O O . GLY A 1 311 ? 16.652 9.653 -7.871 1.00 93.69 311 GLY A O 1
ATOM 2470 N N . ASP A 1 312 ? 17.824 8.320 -9.232 1.00 91.81 312 ASP A N 1
ATOM 2471 C CA . ASP A 1 312 ? 17.970 9.309 -10.323 1.00 91.81 312 ASP A CA 1
ATOM 2472 C C . ASP A 1 312 ? 18.399 10.708 -9.845 1.00 91.81 312 ASP A C 1
ATOM 2474 O O . ASP A 1 312 ? 17.955 11.745 -10.347 1.00 91.81 312 ASP A O 1
ATOM 2478 N N . TRP A 1 313 ? 19.271 10.768 -8.836 1.00 86.25 313 TRP A N 1
ATOM 2479 C CA . TRP A 1 313 ? 19.645 12.027 -8.185 1.00 86.25 313 TRP A CA 1
ATOM 2480 C C . TRP A 1 313 ? 20.332 13.019 -9.130 1.00 86.25 313 TRP A C 1
ATOM 2482 O O . TRP A 1 313 ? 20.294 14.227 -8.889 1.00 86.25 313 TRP A O 1
ATOM 2492 N N . SER A 1 314 ? 20.893 12.538 -10.241 1.00 82.56 314 SER A N 1
ATOM 2493 C CA . SER A 1 314 ? 21.390 13.382 -11.332 1.00 82.56 314 SER A CA 1
ATOM 2494 C C . SER A 1 314 ? 20.286 14.200 -12.022 1.00 82.56 314 SER A C 1
ATOM 2496 O O . SER A 1 314 ? 20.589 15.250 -12.585 1.00 82.56 314 SER A O 1
ATOM 2498 N N . LEU A 1 315 ? 19.021 13.774 -11.944 1.00 87.12 315 LEU A N 1
ATOM 2499 C CA . LEU A 1 315 ? 17.867 14.361 -12.636 1.00 87.12 315 LEU A CA 1
ATOM 2500 C C . LEU A 1 315 ? 16.852 15.042 -11.705 1.00 87.12 315 LEU A C 1
ATOM 2502 O O . LEU A 1 315 ? 15.900 15.653 -12.189 1.00 87.12 315 LEU A O 1
ATOM 2506 N N . LYS A 1 316 ? 17.039 14.990 -10.380 1.00 86.25 316 LYS A N 1
ATOM 2507 C CA . LYS A 1 316 ? 16.123 15.638 -9.420 1.00 86.25 316 LYS A CA 1
ATOM 2508 C C . LYS A 1 316 ? 16.186 17.165 -9.435 1.00 86.25 316 LYS A C 1
ATOM 2510 O O . LYS A 1 316 ? 15.201 17.823 -9.110 1.00 86.25 316 LYS A O 1
ATOM 2515 N N . LEU A 1 317 ? 17.320 17.748 -9.819 1.00 80.06 317 LEU A N 1
ATOM 2516 C CA . LEU A 1 317 ? 17.503 19.201 -9.877 1.00 80.06 317 LEU A CA 1
ATOM 2517 C C . LEU A 1 317 ? 17.530 19.724 -11.316 1.00 80.06 317 LEU A C 1
ATOM 2519 O O . LEU A 1 317 ? 17.998 19.008 -12.205 1.00 80.06 317 LEU A O 1
ATOM 2523 N N . PRO A 1 318 ? 17.096 20.980 -11.545 1.00 71.25 318 PRO A N 1
ATOM 2524 C CA . PRO A 1 318 ? 17.130 21.582 -12.867 1.00 71.25 318 PRO A CA 1
ATOM 2525 C C . PRO A 1 318 ? 18.557 21.619 -13.436 1.00 71.25 318 PRO A C 1
ATOM 2527 O O . PRO A 1 318 ? 19.524 21.809 -12.682 1.00 71.25 318 PRO A O 1
ATOM 2530 N N . PRO A 1 319 ? 18.716 21.479 -14.762 1.00 65.38 319 PRO A N 1
ATOM 2531 C CA . PRO A 1 319 ? 20.023 21.529 -15.413 1.00 65.38 319 PRO A CA 1
ATOM 2532 C C . PRO A 1 319 ? 20.703 22.892 -15.204 1.00 65.38 319 PRO A C 1
ATOM 2534 O O . PRO A 1 319 ? 20.160 23.939 -15.547 1.00 65.38 319 PRO A O 1
ATOM 2537 N N . GLY A 1 320 ? 21.913 22.902 -14.632 1.00 60.25 320 GLY A N 1
ATOM 2538 C CA . GLY A 1 320 ? 22.657 24.133 -14.340 1.00 60.25 320 GLY A CA 1
ATOM 2539 C C . GLY A 1 320 ? 24.089 23.884 -13.855 1.00 60.25 320 GLY A C 1
ATOM 2540 O O . GLY A 1 320 ? 24.490 22.745 -13.631 1.00 60.25 320 GLY A O 1
ATOM 2541 N N . LYS A 1 321 ? 24.880 24.952 -13.639 1.00 46.50 321 LYS A N 1
ATOM 2542 C CA . LYS A 1 321 ? 26.303 24.868 -13.212 1.00 46.50 321 LYS A CA 1
ATOM 2543 C C . LYS A 1 321 ? 26.534 24.059 -11.918 1.00 46.50 321 LYS A C 1
ATOM 2545 O O . LYS A 1 321 ? 27.658 23.634 -11.669 1.00 46.50 321 LYS A O 1
ATOM 2550 N N . ALA A 1 322 ? 25.498 23.858 -11.098 1.00 45.44 322 ALA A N 1
ATOM 2551 C CA . ALA A 1 322 ? 25.552 23.091 -9.852 1.00 45.44 322 ALA A CA 1
ATOM 2552 C C . ALA A 1 322 ? 25.340 21.573 -10.030 1.00 45.44 322 ALA A C 1
ATOM 2554 O O . ALA A 1 322 ? 25.692 20.827 -9.118 1.00 45.44 322 ALA A O 1
ATOM 2555 N N . ASN A 1 323 ? 24.813 21.131 -11.178 1.00 51.50 323 ASN A N 1
ATOM 2556 C CA . ASN A 1 323 ? 24.521 19.732 -11.490 1.00 51.50 323 ASN A CA 1
ATOM 2557 C C . ASN A 1 323 ? 24.981 19.423 -12.933 1.00 51.50 323 ASN A C 1
ATOM 2559 O O . ASN A 1 323 ? 24.153 19.315 -13.841 1.00 51.50 323 ASN A O 1
ATOM 2563 N N . PRO A 1 324 ? 26.305 19.412 -13.206 1.00 45.38 324 PRO A N 1
ATOM 2564 C CA . PRO A 1 324 ? 26.798 19.152 -14.548 1.00 45.38 324 PRO A CA 1
ATOM 2565 C C . PRO A 1 324 ? 26.435 17.714 -14.953 1.00 45.38 324 PRO A C 1
ATOM 2567 O O . PRO A 1 324 ? 26.701 16.788 -14.184 1.00 45.38 324 PRO A O 1
ATOM 2570 N N . PRO A 1 325 ? 25.890 17.504 -16.163 1.00 43.06 325 PRO A N 1
ATOM 2571 C CA . PRO A 1 325 ? 25.244 16.250 -16.558 1.00 43.06 325 PRO A CA 1
ATOM 2572 C C . PRO A 1 325 ? 26.167 15.017 -16.630 1.00 43.06 325 PRO A C 1
ATOM 2574 O O . PRO A 1 325 ? 25.689 13.931 -16.929 1.00 43.06 325 PRO A O 1
ATOM 2577 N N . TYR A 1 326 ? 27.472 15.145 -16.346 1.00 47.59 326 TYR A N 1
ATOM 2578 C CA . TYR A 1 326 ? 28.460 14.082 -16.581 1.00 47.59 326 TYR A CA 1
ATOM 2579 C C . TYR A 1 326 ? 29.606 13.975 -15.556 1.00 47.59 326 TYR A C 1
ATOM 2581 O O . TYR A 1 326 ? 30.619 13.340 -15.840 1.00 47.59 326 TYR A O 1
ATOM 2589 N N . SER A 1 327 ? 29.503 14.559 -14.356 1.00 45.19 327 SER A N 1
ATOM 2590 C CA . SER A 1 327 ? 30.527 14.333 -13.320 1.00 45.19 327 SER A CA 1
ATOM 2591 C C . SER A 1 327 ? 30.033 14.699 -11.919 1.00 45.19 327 SER A C 1
ATOM 2593 O O . SER A 1 327 ? 29.827 15.888 -11.646 1.00 45.19 327 SER A O 1
ATOM 2595 N N . PRO A 1 328 ? 29.902 13.735 -10.987 1.00 48.19 328 PRO A N 1
ATOM 2596 C CA . PRO A 1 328 ? 29.789 14.059 -9.578 1.00 48.19 328 PRO A CA 1
ATOM 2597 C C . PRO A 1 328 ? 31.176 14.507 -9.109 1.00 48.19 328 PRO A C 1
ATOM 2599 O O . PRO A 1 328 ? 31.966 13.732 -8.577 1.00 48.19 328 PRO A O 1
ATOM 2602 N N . THR A 1 329 ? 31.518 15.775 -9.325 1.00 51.09 329 THR A N 1
ATOM 2603 C CA . THR A 1 329 ? 32.615 16.365 -8.551 1.00 51.09 329 THR A CA 1
ATOM 2604 C C . THR A 1 329 ? 32.225 16.268 -7.073 1.00 51.09 329 THR A C 1
ATOM 2606 O O . THR A 1 329 ? 31.097 16.620 -6.722 1.00 51.09 329 THR A O 1
ATOM 2609 N N . SER A 1 330 ? 33.127 15.806 -6.193 1.00 50.91 330 SER A N 1
ATOM 2610 C CA . SER A 1 330 ? 32.840 15.645 -4.750 1.00 50.91 330 SER A CA 1
ATOM 2611 C C . SER A 1 330 ? 32.185 16.883 -4.116 1.00 50.91 330 SER A C 1
ATOM 2613 O O . SER A 1 330 ? 31.374 16.759 -3.209 1.00 50.91 330 SER A O 1
ATOM 2615 N N . GLY A 1 331 ? 32.458 18.083 -4.642 1.00 52.00 331 GLY A N 1
ATOM 2616 C CA . GLY A 1 331 ? 31.867 19.327 -4.149 1.00 52.00 331 GLY A CA 1
ATOM 2617 C C . GLY A 1 331 ? 30.378 19.535 -4.464 1.00 52.00 331 GLY A C 1
ATOM 2618 O O . GLY A 1 331 ? 29.725 20.278 -3.741 1.00 52.00 331 GLY A O 1
ATOM 2619 N N . ALA A 1 332 ? 29.807 18.928 -5.513 1.00 54.09 332 ALA A N 1
ATOM 2620 C CA . ALA A 1 332 ? 28.355 18.976 -5.747 1.00 54.09 332 ALA A CA 1
ATOM 2621 C C . ALA A 1 332 ? 27.600 18.076 -4.757 1.00 54.09 332 ALA A C 1
ATOM 2623 O O . ALA A 1 332 ? 26.535 18.445 -4.269 1.00 54.09 332 ALA A O 1
ATOM 2624 N N . PHE A 1 333 ? 28.214 16.949 -4.403 1.00 56.50 333 PHE A N 1
ATOM 2625 C CA . PHE A 1 333 ? 27.708 15.992 -3.427 1.00 56.50 333 PHE A CA 1
ATOM 2626 C C . PHE A 1 333 ? 27.656 16.570 -2.010 1.00 56.50 333 PHE A C 1
ATOM 2628 O O . PHE A 1 333 ? 26.599 16.538 -1.381 1.00 56.50 333 PHE A O 1
ATOM 2635 N N . ASP A 1 334 ? 28.752 17.176 -1.546 1.00 59.12 334 ASP A N 1
ATOM 2636 C CA . ASP A 1 334 ? 28.784 17.813 -0.225 1.00 59.12 334 ASP A CA 1
ATOM 2637 C C . ASP A 1 334 ? 27.754 18.950 -0.139 1.00 59.12 334 ASP A C 1
ATOM 2639 O O . ASP A 1 334 ? 27.118 19.139 0.893 1.00 59.12 334 ASP A O 1
ATOM 2643 N N . ARG A 1 335 ? 27.501 19.667 -1.246 1.00 61.19 335 ARG A N 1
ATOM 2644 C CA . ARG A 1 335 ? 26.444 20.689 -1.311 1.00 61.19 335 ARG A CA 1
ATOM 2645 C C . ARG A 1 335 ? 25.041 20.103 -1.161 1.00 61.19 335 ARG A C 1
ATOM 2647 O O . ARG A 1 335 ? 24.242 20.706 -0.455 1.00 61.19 335 ARG A O 1
ATOM 2654 N N . LEU A 1 336 ? 24.738 18.965 -1.791 1.00 61.12 336 LEU A N 1
ATOM 2655 C CA . LEU A 1 336 ? 23.430 18.313 -1.651 1.00 61.12 336 LEU A CA 1
ATOM 2656 C C . LEU A 1 336 ? 23.226 17.750 -0.245 1.00 61.12 336 LEU A C 1
ATOM 2658 O O . LEU A 1 336 ? 22.186 17.993 0.354 1.00 61.12 336 LEU A O 1
ATOM 2662 N N . LEU A 1 337 ? 24.225 17.069 0.320 1.00 62.22 337 LEU A N 1
ATOM 2663 C CA . LEU A 1 337 ? 24.137 16.559 1.691 1.00 62.22 337 LEU A CA 1
ATOM 2664 C C . LEU A 1 337 ? 24.031 17.677 2.733 1.00 62.22 337 LEU A C 1
ATOM 2666 O O . LEU A 1 337 ? 23.285 17.533 3.698 1.00 62.22 337 LEU A O 1
ATOM 2670 N N . ASN A 1 338 ? 24.699 18.813 2.514 1.00 60.72 338 ASN A N 1
ATOM 2671 C CA . ASN A 1 338 ? 24.585 19.978 3.392 1.00 60.72 338 ASN A CA 1
ATOM 2672 C C . ASN A 1 338 ? 23.176 20.596 3.397 1.00 60.72 338 ASN A C 1
ATOM 2674 O O . ASN A 1 338 ? 22.819 21.235 4.383 1.00 60.72 338 ASN A O 1
ATOM 2678 N N . ILE A 1 339 ? 22.364 20.398 2.346 1.00 60.69 339 ILE A N 1
ATOM 2679 C CA . ILE A 1 339 ? 20.954 20.837 2.326 1.00 60.69 339 ILE A CA 1
ATOM 2680 C C . ILE A 1 339 ? 20.104 19.995 3.290 1.00 60.69 339 ILE A C 1
ATOM 2682 O O . ILE A 1 339 ? 19.207 20.535 3.925 1.00 60.69 339 ILE A O 1
ATOM 2686 N N . PHE A 1 340 ? 20.392 18.697 3.429 1.00 56.28 340 PHE A N 1
ATOM 2687 C CA . PHE A 1 340 ? 19.579 17.760 4.220 1.00 56.28 340 PHE A CA 1
ATOM 2688 C C . PHE A 1 340 ? 20.146 17.461 5.621 1.00 56.28 340 PHE A C 1
ATOM 2690 O O . PHE A 1 340 ? 19.671 16.546 6.287 1.00 56.28 340 PHE A O 1
ATOM 2697 N N . GLY A 1 341 ? 21.168 18.186 6.088 1.00 56.53 341 GLY A N 1
ATOM 2698 C CA . GLY A 1 341 ? 21.718 18.032 7.442 1.00 56.53 341 GLY A CA 1
ATOM 2699 C C . GLY A 1 341 ? 22.190 16.608 7.801 1.00 56.53 341 GLY A C 1
ATOM 2700 O O . GLY A 1 341 ? 22.432 15.761 6.942 1.00 56.53 341 GLY A O 1
ATOM 2701 N N . THR A 1 342 ? 22.353 16.321 9.099 1.00 53.56 342 THR A N 1
ATOM 2702 C CA . THR A 1 342 ? 22.945 15.056 9.585 1.00 53.56 342 THR A CA 1
ATOM 2703 C C . THR A 1 342 ? 21.924 13.948 9.880 1.00 53.56 342 THR A C 1
ATOM 2705 O O . THR A 1 342 ? 22.255 12.775 9.706 1.00 53.56 342 THR A O 1
ATOM 2708 N N . SER A 1 343 ? 20.670 14.265 10.227 1.00 57.19 343 SER A N 1
ATOM 2709 C CA . SER A 1 343 ? 19.631 13.264 10.554 1.00 57.19 343 SER A CA 1
ATOM 2710 C C . SER A 1 343 ? 18.641 13.046 9.394 1.00 57.19 343 SER A C 1
ATOM 2712 O O . SER A 1 343 ? 18.000 14.019 9.001 1.00 57.19 343 SER A O 1
ATOM 2714 N N . PRO A 1 344 ? 18.484 11.820 8.842 1.00 58.91 344 PRO A N 1
ATOM 2715 C CA . PRO A 1 344 ? 17.555 11.552 7.736 1.00 58.91 344 PRO A CA 1
ATOM 2716 C C . PRO A 1 344 ? 16.089 11.805 8.101 1.00 58.91 344 PRO A C 1
ATOM 2718 O O . PRO A 1 344 ? 15.359 12.373 7.298 1.00 58.91 344 PRO A O 1
ATOM 2721 N N . SER A 1 345 ? 15.672 11.432 9.315 1.00 56.91 345 SER A N 1
ATOM 2722 C CA . SER A 1 345 ? 14.273 11.530 9.751 1.00 56.91 345 SER A CA 1
ATOM 2723 C C . SER A 1 345 ? 13.816 12.978 9.928 1.00 56.91 345 SER A C 1
ATOM 2725 O O . SER A 1 345 ? 12.762 13.363 9.435 1.00 56.91 345 SER A O 1
ATOM 2727 N N . HIS A 1 346 ? 14.640 13.810 10.569 1.00 58.94 346 HIS A N 1
ATOM 2728 C CA . HIS A 1 346 ? 14.322 15.225 10.783 1.00 58.94 346 HIS A CA 1
ATOM 2729 C C . HIS A 1 346 ? 14.400 16.030 9.477 1.00 58.94 346 HIS A C 1
ATOM 2731 O O . HIS A 1 346 ? 13.590 16.919 9.236 1.00 58.94 346 HIS A O 1
ATOM 2737 N N . ALA A 1 347 ? 15.343 15.679 8.597 1.00 55.84 347 ALA A N 1
ATOM 2738 C CA . ALA A 1 347 ? 15.456 16.283 7.276 1.00 55.84 347 ALA A CA 1
ATOM 2739 C C . ALA A 1 347 ? 14.301 15.894 6.350 1.00 55.84 347 ALA A C 1
ATOM 2741 O O . ALA A 1 347 ? 13.875 16.720 5.553 1.00 55.84 347 ALA A O 1
ATOM 2742 N N . ALA A 1 348 ? 13.786 14.666 6.457 1.00 56.12 348 ALA A N 1
ATOM 2743 C CA . ALA A 1 348 ? 12.614 14.227 5.712 1.00 56.12 348 ALA A CA 1
ATOM 2744 C C . ALA A 1 348 ? 11.343 14.925 6.197 1.00 56.12 348 ALA A C 1
ATOM 2746 O O . ALA A 1 348 ? 10.581 15.411 5.370 1.00 56.12 348 ALA A O 1
ATOM 2747 N N . GLU A 1 349 ? 11.152 15.052 7.513 1.00 57.56 349 GLU A N 1
ATOM 2748 C CA . GLU A 1 349 ? 10.027 15.794 8.094 1.00 57.56 349 GLU A CA 1
ATOM 2749 C C . GLU A 1 349 ? 10.046 17.265 7.653 1.00 57.56 349 GLU A C 1
ATOM 2751 O O . GLU A 1 349 ? 9.034 17.796 7.198 1.00 57.56 349 GLU A O 1
ATOM 2756 N N . GLN A 1 350 ? 11.218 17.906 7.691 1.00 56.28 350 GLN A N 1
ATOM 2757 C CA . GLN A 1 350 ? 11.377 19.287 7.246 1.00 56.28 350 GLN A CA 1
ATOM 2758 C C . GLN A 1 350 ? 11.251 19.436 5.719 1.00 56.28 350 GLN A C 1
ATOM 2760 O O . GLN A 1 350 ? 10.583 20.355 5.257 1.00 56.28 350 GLN A O 1
ATOM 2765 N N . ALA A 1 351 ? 11.818 18.530 4.916 1.00 55.91 351 ALA A N 1
ATOM 2766 C CA . ALA A 1 351 ? 11.704 18.567 3.455 1.00 55.91 351 ALA A CA 1
ATOM 2767 C C . ALA A 1 351 ? 10.274 18.278 2.967 1.00 55.91 351 ALA A C 1
ATOM 2769 O O . ALA A 1 351 ? 9.813 18.908 2.013 1.00 55.91 351 ALA A O 1
ATOM 2770 N N . ALA A 1 352 ? 9.558 17.371 3.640 1.00 56.59 352 ALA A N 1
ATOM 2771 C CA . ALA A 1 352 ? 8.139 17.122 3.413 1.00 56.59 352 ALA A CA 1
ATOM 2772 C C . ALA A 1 352 ? 7.294 18.345 3.810 1.00 56.59 352 ALA A C 1
ATOM 2774 O O . ALA A 1 352 ? 6.401 18.743 3.061 1.00 56.59 352 ALA A O 1
ATOM 2775 N N . ALA A 1 353 ? 7.615 18.993 4.937 1.00 52.56 353 ALA A N 1
ATOM 2776 C CA . ALA A 1 353 ? 6.953 20.219 5.381 1.00 52.56 353 ALA A CA 1
ATOM 2777 C C . ALA A 1 353 ? 7.215 21.416 4.447 1.00 52.56 353 ALA A C 1
ATOM 2779 O O . ALA A 1 353 ? 6.308 22.209 4.193 1.00 52.56 353 ALA A O 1
ATOM 2780 N N . GLU A 1 354 ? 8.425 21.533 3.896 1.00 52.84 354 GLU A N 1
ATOM 2781 C CA . GLU A 1 354 ? 8.820 22.585 2.950 1.00 52.84 354 GLU A CA 1
ATOM 2782 C C . GLU A 1 354 ? 8.381 22.290 1.502 1.00 52.84 354 GLU A C 1
ATOM 2784 O O . GLU A 1 354 ? 8.505 23.166 0.645 1.00 52.84 354 GLU A O 1
ATOM 2789 N N . ARG A 1 355 ? 7.855 21.083 1.219 1.00 56.78 355 ARG A N 1
ATOM 2790 C CA . ARG A 1 355 ? 7.403 20.615 -0.110 1.00 56.78 355 ARG A CA 1
ATOM 2791 C C . ARG A 1 355 ? 8.360 21.001 -1.239 1.00 56.78 355 ARG A C 1
ATOM 2793 O O . ARG A 1 355 ? 7.946 21.513 -2.281 1.00 56.78 355 ARG A O 1
ATOM 2800 N N . LYS A 1 356 ? 9.659 20.783 -1.039 1.00 63.09 356 LYS A N 1
ATOM 2801 C CA . LYS A 1 356 ? 10.648 21.106 -2.068 1.00 63.09 356 LYS A CA 1
ATOM 2802 C C . LYS A 1 356 ? 10.500 20.128 -3.231 1.00 63.09 356 LYS A C 1
ATOM 2804 O O . LYS A 1 356 ? 10.936 18.986 -3.152 1.00 63.09 356 LYS A O 1
ATOM 2809 N N . GLU A 1 357 ? 9.842 20.579 -4.289 1.00 78.06 357 GLU A N 1
ATOM 2810 C CA . GLU A 1 357 ? 9.540 19.745 -5.445 1.00 78.06 357 GLU A CA 1
ATOM 2811 C C . GLU A 1 357 ? 10.764 19.606 -6.364 1.00 78.06 357 GLU A C 1
ATOM 2813 O O . GLU A 1 357 ? 11.498 20.567 -6.613 1.00 78.06 357 GLU A O 1
ATOM 2818 N N . TYR A 1 358 ? 10.993 18.387 -6.853 1.00 85.31 358 TYR A N 1
ATOM 2819 C CA . TYR A 1 358 ? 12.105 18.034 -7.737 1.00 85.31 358 TYR A CA 1
ATOM 2820 C C . TYR A 1 358 ? 11.634 17.855 -9.174 1.00 85.31 358 TYR A C 1
ATOM 2822 O O . TYR A 1 358 ? 10.484 17.497 -9.413 1.00 85.31 358 TYR A O 1
ATOM 2830 N N . VAL A 1 359 ? 12.545 18.035 -10.133 1.00 89.94 359 VAL A N 1
ATOM 2831 C CA . VAL A 1 359 ? 12.292 17.756 -11.553 1.00 89.94 359 VAL A CA 1
ATOM 2832 C C . VAL A 1 359 ? 11.866 16.293 -11.720 1.00 89.94 359 VAL A C 1
ATOM 2834 O O . VAL A 1 359 ? 10.738 16.034 -12.138 1.00 89.94 359 VAL A O 1
ATOM 2837 N N . VAL A 1 360 ? 12.688 15.340 -11.272 1.00 91.81 360 VAL A N 1
ATOM 2838 C CA . VAL A 1 360 ? 12.249 13.954 -11.028 1.00 91.81 360 VAL A CA 1
ATOM 2839 C C . VAL A 1 360 ? 11.797 13.818 -9.575 1.00 91.81 360 VAL A C 1
ATOM 2841 O O . VAL A 1 360 ? 12.608 13.846 -8.649 1.00 91.81 360 VAL A O 1
ATOM 2844 N N . SER A 1 361 ? 10.486 13.721 -9.363 1.00 92.06 361 SER A N 1
ATOM 2845 C CA . SER A 1 361 ? 9.909 13.746 -8.013 1.00 92.06 361 SER A CA 1
ATOM 2846 C C . SER A 1 361 ? 9.991 12.384 -7.322 1.00 92.06 361 SER A C 1
ATOM 2848 O O . SER A 1 361 ? 9.859 11.351 -7.966 1.00 92.06 361 SER A O 1
ATOM 2850 N N . ASN A 1 362 ? 10.179 12.385 -6.003 1.00 91.19 362 ASN A N 1
ATOM 2851 C CA . ASN A 1 362 ? 9.989 11.233 -5.111 1.00 91.19 362 ASN A CA 1
ATOM 2852 C C . ASN A 1 362 ? 8.650 11.278 -4.356 1.00 91.19 362 ASN A C 1
ATOM 2854 O O . ASN A 1 362 ? 8.392 10.394 -3.544 1.00 91.19 362 ASN A O 1
ATOM 2858 N N . ALA A 1 363 ? 7.815 12.295 -4.590 1.00 91.25 363 ALA A N 1
ATOM 2859 C CA . ALA A 1 363 ? 6.522 12.420 -3.928 1.00 91.25 363 ALA A CA 1
ATOM 2860 C C . ALA A 1 363 ? 5.529 11.391 -4.500 1.00 91.25 363 ALA A C 1
ATOM 2862 O O . ALA A 1 363 ? 5.215 11.461 -5.702 1.00 91.25 363 ALA A O 1
ATOM 2863 N N . PRO A 1 364 ? 5.047 10.435 -3.683 1.00 95.25 364 PRO A N 1
ATOM 2864 C CA . PRO A 1 364 ? 4.089 9.454 -4.147 1.00 95.25 364 PRO A CA 1
ATOM 2865 C C . PRO A 1 364 ? 2.706 10.075 -4.312 1.00 95.25 364 PRO A C 1
ATOM 2867 O O . PRO A 1 364 ? 2.336 11.040 -3.652 1.00 95.25 364 PRO A O 1
ATOM 2870 N N . ASP A 1 365 ? 1.907 9.451 -5.162 1.00 96.00 365 ASP A N 1
ATOM 2871 C CA . ASP A 1 365 ? 0.463 9.616 -5.124 1.00 96.00 365 ASP A CA 1
ATOM 2872 C C . ASP A 1 365 ? -0.120 8.489 -4.261 1.00 96.00 365 ASP A C 1
ATOM 2874 O O . ASP A 1 365 ? 0.093 7.301 -4.546 1.00 96.00 365 ASP A O 1
ATOM 2878 N N . VAL A 1 366 ? -0.853 8.868 -3.211 1.00 96.50 366 VAL A N 1
ATOM 2879 C CA . VAL A 1 366 ? -1.407 7.949 -2.211 1.00 96.50 366 VAL A CA 1
ATOM 2880 C C . VAL A 1 366 ? -2.930 7.867 -2.327 1.00 96.50 366 VAL A C 1
ATOM 2882 O O . VAL A 1 366 ? -3.614 8.885 -2.420 1.00 96.50 366 VAL A O 1
ATOM 2885 N N . ARG A 1 367 ? -3.479 6.649 -2.306 1.00 95.44 367 ARG A N 1
ATOM 2886 C CA . ARG A 1 367 ? -4.927 6.393 -2.316 1.00 95.44 367 ARG A CA 1
ATOM 2887 C C . ARG A 1 367 ? -5.289 5.286 -1.339 1.00 95.44 367 ARG A C 1
ATOM 2889 O O . ARG A 1 367 ? -4.634 4.247 -1.312 1.00 95.44 367 ARG A O 1
ATOM 2896 N N . SER A 1 368 ? -6.369 5.479 -0.588 1.00 93.50 368 SER A N 1
ATOM 2897 C CA . SER A 1 368 ? -6.940 4.457 0.291 1.00 93.50 368 SER A CA 1
ATOM 2898 C C . SER A 1 368 ? -8.301 3.990 -0.208 1.00 93.50 368 SER A C 1
ATOM 2900 O O . SER A 1 368 ? -9.086 4.773 -0.737 1.00 93.50 368 SER A O 1
ATOM 2902 N N . VAL A 1 369 ? -8.578 2.700 -0.037 1.00 90.25 369 VAL A N 1
ATOM 2903 C CA . VAL A 1 369 ? -9.880 2.084 -0.307 1.00 90.25 369 VAL A CA 1
ATOM 2904 C C . VAL A 1 369 ? -10.229 1.174 0.863 1.00 90.25 369 VAL A C 1
ATOM 2906 O O . VAL A 1 369 ? -9.391 0.391 1.319 1.00 90.25 369 VAL A O 1
ATOM 2909 N N . SER A 1 370 ? -11.470 1.260 1.350 1.00 85.88 370 SER A N 1
ATOM 2910 C CA . SER A 1 370 ? -11.950 0.289 2.328 1.00 85.88 370 SER A CA 1
ATOM 2911 C C . SER A 1 370 ? -12.344 -0.997 1.626 1.00 85.88 370 SER A C 1
ATOM 2913 O O . SER A 1 370 ? -13.115 -1.002 0.671 1.00 85.88 370 SER A O 1
ATOM 2915 N N . LEU A 1 371 ? -11.831 -2.110 2.130 1.00 81.56 371 LEU A N 1
ATOM 2916 C CA . LEU A 1 371 ? -12.198 -3.441 1.675 1.00 81.56 371 LEU A CA 1
ATOM 2917 C C . LEU A 1 371 ? -13.422 -3.988 2.438 1.00 81.56 371 LEU A C 1
ATOM 2919 O O . LEU A 1 371 ? -13.839 -5.128 2.225 1.00 81.56 371 LEU A O 1
ATOM 2923 N N . THR A 1 372 ? -13.980 -3.201 3.362 1.00 75.19 372 THR A N 1
ATOM 2924 C CA . THR A 1 372 ? -15.157 -3.576 4.152 1.00 75.19 372 THR A CA 1
ATOM 2925 C C . THR A 1 372 ? -16.420 -3.123 3.423 1.00 75.19 372 THR A C 1
ATOM 2927 O O . THR A 1 372 ? -16.519 -1.941 3.098 1.00 75.19 372 THR A O 1
ATOM 2930 N N . PRO A 1 373 ? -17.412 -4.002 3.188 1.00 64.88 373 PRO A N 1
ATOM 2931 C CA . PRO A 1 373 ? -18.683 -3.585 2.607 1.00 64.88 373 PRO A CA 1
ATOM 2932 C C . PRO A 1 373 ? -19.360 -2.531 3.491 1.00 64.88 373 PRO A C 1
ATOM 2934 O O . PRO A 1 373 ? -19.464 -2.721 4.707 1.00 64.88 373 PRO A O 1
ATOM 2937 N N . GLU A 1 374 ? -19.843 -1.439 2.898 1.00 56.31 374 GLU A N 1
ATOM 2938 C CA . GLU A 1 374 ? -20.591 -0.424 3.640 1.00 56.31 374 GLU A CA 1
ATOM 2939 C C . GLU A 1 374 ? -21.848 -1.038 4.274 1.00 56.31 374 GLU A C 1
ATOM 2941 O O . GLU A 1 374 ? -22.597 -1.787 3.637 1.00 56.31 374 GLU A O 1
ATOM 2946 N N . ARG A 1 375 ? -22.106 -0.719 5.550 1.00 52.69 375 ARG A N 1
ATOM 2947 C CA . ARG A 1 375 ? -23.401 -1.031 6.164 1.00 52.69 375 ARG A CA 1
ATOM 2948 C C . ARG A 1 375 ? -24.459 -0.179 5.455 1.00 52.69 375 ARG A C 1
ATOM 2950 O O . ARG A 1 375 ? -24.273 1.036 5.393 1.00 52.69 375 ARG A O 1
ATOM 2957 N N . PRO A 1 376 ? -25.587 -0.751 4.998 1.00 43.66 376 PRO A N 1
ATOM 2958 C CA . PRO A 1 376 ? -26.709 0.073 4.574 1.00 43.66 376 PRO A CA 1
ATOM 2959 C C . PRO A 1 376 ? -27.089 0.986 5.742 1.00 43.66 376 PRO A C 1
ATOM 2961 O O . PRO A 1 376 ? -27.244 0.512 6.873 1.00 43.66 376 PRO A O 1
ATOM 2964 N N . ALA A 1 377 ? -27.175 2.292 5.483 1.00 40.25 377 ALA A N 1
ATOM 2965 C CA . ALA A 1 377 ? -27.524 3.274 6.498 1.00 40.25 377 ALA A CA 1
ATOM 2966 C C . ALA A 1 377 ? -28.809 2.826 7.207 1.00 40.25 377 ALA A C 1
ATOM 2968 O O . ALA A 1 377 ? -29.859 2.677 6.577 1.00 40.25 377 ALA A O 1
ATOM 2969 N N . GLN A 1 378 ? -28.732 2.583 8.518 1.00 38.78 378 GLN A N 1
ATOM 2970 C CA . GLN A 1 378 ? -29.934 2.408 9.319 1.00 38.78 378 GLN A CA 1
ATOM 2971 C C . GLN A 1 378 ? -30.647 3.754 9.318 1.00 38.78 378 GLN A C 1
ATOM 2973 O O . GLN A 1 378 ? -30.231 4.683 10.006 1.00 38.78 378 GLN A O 1
ATOM 2978 N N . VAL A 1 379 ? -31.689 3.878 8.496 1.00 29.30 379 VAL A N 1
ATOM 2979 C CA . VAL A 1 379 ? -32.589 5.028 8.527 1.00 29.30 379 VAL A CA 1
ATOM 2980 C C . VAL A 1 379 ? -33.133 5.106 9.954 1.00 29.30 379 VAL A C 1
ATOM 2982 O O . VAL A 1 379 ? -33.820 4.171 10.378 1.00 29.30 379 VAL A O 1
ATOM 2985 N N . PRO A 1 380 ? -32.836 6.163 10.730 1.00 34.88 380 PRO A N 1
ATOM 2986 C CA . PRO A 1 380 ? -33.444 6.315 12.038 1.00 34.88 380 PRO A CA 1
ATOM 2987 C C . PRO A 1 380 ? -34.952 6.394 11.821 1.00 34.88 380 PRO A C 1
ATOM 2989 O O . PRO A 1 380 ? -35.410 7.187 10.997 1.00 34.88 380 PRO A O 1
ATOM 2992 N N . GLY A 1 381 ? -35.721 5.560 12.524 1.00 38.31 381 GLY A N 1
ATOM 2993 C CA . GLY A 1 381 ? -37.180 5.613 12.521 1.00 38.31 381 GLY A CA 1
ATOM 2994 C C . GLY A 1 381 ? -37.649 7.012 12.915 1.00 38.31 381 GLY A C 1
ATOM 2995 O O . GLY A 1 381 ? -37.731 7.344 14.093 1.00 38.31 381 GLY A O 1
ATOM 2996 N N . GLY A 1 382 ? -37.905 7.847 11.911 1.00 30.12 382 GLY A N 1
ATOM 2997 C CA . GLY A 1 382 ? -38.201 9.262 12.043 1.00 30.12 382 GLY A CA 1
ATOM 2998 C C . GLY A 1 382 ? -39.373 9.608 11.143 1.00 30.12 382 GLY A C 1
ATOM 2999 O O . GLY A 1 382 ? -39.280 9.569 9.921 1.00 30.12 382 GLY A O 1
ATOM 3000 N N . ILE A 1 383 ? -40.492 9.897 11.797 1.00 32.47 383 ILE A N 1
ATOM 3001 C CA . ILE A 1 383 ? -41.784 10.352 11.283 1.00 32.47 383 ILE A CA 1
ATOM 3002 C C . ILE A 1 383 ? -41.650 11.162 9.981 1.00 32.47 383 ILE A C 1
ATOM 3004 O O . ILE A 1 383 ? -41.020 12.220 9.964 1.00 32.47 383 ILE A O 1
ATOM 3008 N N . ARG A 1 384 ? -42.323 10.698 8.913 1.00 28.19 384 ARG A N 1
ATOM 3009 C CA . ARG A 1 384 ? -42.570 11.471 7.685 1.00 28.19 384 ARG A CA 1
ATOM 3010 C C . ARG A 1 384 ? -43.184 12.825 8.055 1.00 28.19 384 ARG A C 1
ATOM 3012 O O . ARG A 1 384 ? -44.378 12.909 8.335 1.00 28.19 384 ARG A O 1
ATOM 3019 N N . ARG A 1 385 ? -42.391 13.894 8.012 1.00 29.98 385 ARG A N 1
ATOM 3020 C CA . ARG A 1 385 ? -42.918 15.253 7.873 1.00 29.98 385 ARG A CA 1
ATOM 3021 C C . ARG A 1 385 ? -42.906 15.607 6.395 1.00 29.98 385 ARG A C 1
ATOM 3023 O O . ARG A 1 385 ? -41.858 15.841 5.808 1.00 29.98 385 ARG A O 1
ATOM 3030 N N . ASN A 1 386 ? -44.098 15.599 5.808 1.00 30.11 386 ASN A N 1
ATOM 3031 C CA . ASN A 1 386 ? -44.356 16.209 4.515 1.00 30.11 386 ASN A CA 1
ATOM 3032 C C . ASN A 1 386 ? -44.245 17.732 4.657 1.00 30.11 386 ASN A C 1
ATOM 3034 O O . ASN A 1 386 ? -45.032 18.325 5.395 1.00 30.11 386 ASN A O 1
ATOM 3038 N N . SER A 1 387 ? -43.363 18.362 3.888 1.00 29.33 387 SER A N 1
ATOM 3039 C CA . SER A 1 387 ? -43.586 19.729 3.406 1.00 29.33 387 SER A CA 1
ATOM 3040 C C . SER A 1 387 ? -42.757 20.011 2.140 1.00 29.33 387 SER A C 1
ATOM 3042 O O . SER A 1 387 ? -41.680 19.435 1.983 1.00 29.33 387 SER A O 1
ATOM 3044 N N . PRO A 1 388 ? -43.274 20.827 1.197 1.00 31.75 388 PRO A N 1
ATOM 3045 C CA . PRO A 1 388 ? -42.799 20.851 -0.183 1.00 31.75 388 PRO A CA 1
ATOM 3046 C C . PRO A 1 388 ? -41.829 22.005 -0.492 1.00 31.75 388 PRO A C 1
ATOM 3048 O O . PRO A 1 388 ? -41.932 23.090 0.066 1.00 31.75 388 PRO A O 1
ATOM 3051 N N . SER A 1 389 ? -40.952 21.729 -1.464 1.00 29.36 389 SER A N 1
ATOM 3052 C CA . SER A 1 389 ? -40.317 22.622 -2.451 1.00 29.36 389 SER A CA 1
ATOM 3053 C C . SER A 1 389 ? -39.702 23.966 -2.022 1.00 29.36 389 SER A C 1
ATOM 3055 O O . SER A 1 389 ? -40.422 24.903 -1.696 1.00 29.36 389 SER A O 1
ATOM 3057 N N . SER A 1 390 ? -38.414 24.149 -2.343 1.00 27.80 390 SER A N 1
ATOM 3058 C CA . SER A 1 390 ? -37.979 25.286 -3.176 1.00 27.80 390 SER A CA 1
ATOM 3059 C C . SER A 1 390 ? -36.565 25.092 -3.746 1.00 27.80 390 SER A C 1
ATOM 3061 O O . SER A 1 390 ? -35.595 25.040 -2.999 1.00 27.80 390 SER A O 1
ATOM 3063 N N . ARG A 1 391 ? -36.508 25.011 -5.083 1.00 31.67 391 ARG A N 1
ATOM 3064 C CA . ARG A 1 391 ? -35.466 25.459 -6.032 1.00 31.67 391 ARG A CA 1
ATOM 3065 C C . ARG A 1 391 ? -34.016 25.582 -5.531 1.00 31.67 391 ARG A C 1
ATOM 3067 O O . ARG A 1 391 ? -33.677 26.549 -4.858 1.00 31.67 391 ARG A O 1
ATOM 3074 N N . ALA A 1 392 ? -33.148 24.726 -6.069 1.00 28.06 392 ALA A N 1
ATOM 3075 C CA . ALA A 1 392 ? -31.735 25.032 -6.273 1.00 28.06 392 ALA A CA 1
ATOM 3076 C C . ALA A 1 392 ? -31.378 24.797 -7.749 1.00 28.06 392 ALA A C 1
ATOM 3078 O O . ALA A 1 392 ? -31.800 23.818 -8.359 1.00 28.06 392 ALA A O 1
ATOM 3079 N N . SER A 1 393 ? -30.680 25.779 -8.305 1.00 26.23 393 SER A N 1
ATOM 3080 C CA . SER A 1 393 ? -30.226 25.933 -9.681 1.00 26.23 393 SER A CA 1
ATOM 3081 C C . SER A 1 393 ? -29.273 24.827 -10.130 1.00 26.23 393 SER A C 1
ATOM 3083 O O . SER A 1 393 ? -28.308 24.516 -9.436 1.00 26.23 393 SER A O 1
ATOM 3085 N N . GLU A 1 394 ? -29.516 24.310 -11.331 1.00 28.25 394 GLU A N 1
ATOM 3086 C CA . GLU A 1 394 ? -28.616 23.435 -12.075 1.00 28.25 394 GLU A CA 1
ATOM 3087 C C . GLU A 1 394 ? -27.362 24.211 -12.504 1.00 28.25 394 GLU A C 1
ATOM 3089 O O . GLU A 1 394 ? -27.433 25.133 -13.315 1.00 28.25 394 GLU A O 1
ATOM 3094 N N . SER A 1 395 ? -26.200 23.816 -11.985 1.00 25.44 395 SER A N 1
ATOM 3095 C CA . SER A 1 395 ? -24.911 24.069 -12.627 1.00 25.44 395 SER A CA 1
ATOM 3096 C C . SER A 1 395 ? -24.346 22.720 -13.048 1.00 25.44 395 SER A C 1
ATOM 3098 O O . SER A 1 395 ? -23.941 21.913 -12.213 1.00 25.44 395 SER A O 1
ATOM 3100 N N . GLN A 1 396 ? -24.395 22.465 -14.353 1.00 27.22 396 GLN A N 1
ATOM 3101 C CA . GLN A 1 396 ? -23.852 21.280 -14.998 1.00 27.22 396 GLN A CA 1
ATOM 3102 C C . GLN A 1 396 ? -22.320 21.306 -14.926 1.00 27.22 396 GLN A C 1
ATOM 3104 O O . GLN A 1 396 ? -21.674 22.109 -15.595 1.00 27.22 396 GLN A O 1
ATOM 3109 N N . THR A 1 397 ? -21.743 20.385 -14.162 1.00 26.72 397 THR A N 1
ATOM 3110 C CA . THR A 1 397 ? -20.359 19.935 -14.331 1.00 26.72 397 THR A CA 1
ATOM 3111 C C . THR A 1 397 ? -20.421 18.463 -14.704 1.00 26.72 397 THR A C 1
ATOM 3113 O O . THR A 1 397 ? -20.827 17.620 -13.907 1.00 26.72 397 THR A O 1
ATOM 3116 N N . ALA A 1 398 ? -20.066 18.159 -15.951 1.00 26.34 398 ALA A N 1
ATOM 3117 C CA . ALA A 1 398 ? -19.917 16.800 -16.438 1.00 26.34 398 ALA A CA 1
ATOM 3118 C C . ALA A 1 398 ? -18.761 16.123 -15.684 1.00 26.34 398 ALA A C 1
ATOM 3120 O O . ALA A 1 398 ? -17.594 16.360 -15.984 1.00 26.34 398 ALA A O 1
ATOM 3121 N N . MET A 1 399 ? -19.086 15.306 -14.682 1.00 27.86 399 MET A N 1
ATOM 3122 C CA . MET A 1 399 ? -18.152 14.348 -14.103 1.00 27.86 399 MET A CA 1
ATOM 3123 C C . MET A 1 399 ? -18.347 13.003 -14.796 1.00 27.86 399 MET A C 1
ATOM 3125 O O . MET A 1 399 ? -19.431 12.425 -14.758 1.00 27.86 399 MET A O 1
ATOM 3129 N N . SER A 1 400 ? -17.287 12.510 -15.434 1.00 29.23 400 SER A N 1
ATOM 3130 C CA . SER A 1 400 ? -17.164 11.112 -15.836 1.00 29.23 400 SER A CA 1
ATOM 3131 C C . SER A 1 400 ? -17.362 10.234 -14.599 1.00 29.23 400 SER A C 1
ATOM 3133 O O . SER A 1 400 ? -16.522 10.235 -13.698 1.00 29.23 400 SER A O 1
ATOM 3135 N N . GLY A 1 401 ? -18.491 9.532 -14.530 1.00 28.72 401 GLY A N 1
ATOM 3136 C CA . GLY A 1 401 ? -18.805 8.624 -13.434 1.00 28.72 401 GLY A CA 1
ATOM 3137 C C . GLY A 1 401 ? -17.866 7.422 -13.451 1.00 28.72 401 GLY A C 1
ATOM 3138 O O . GLY A 1 401 ? -18.088 6.481 -14.205 1.00 28.72 401 GLY A O 1
ATOM 3139 N N . GLN A 1 402 ? -16.817 7.446 -12.629 1.00 38.81 402 GLN A N 1
ATOM 3140 C CA . GLN A 1 402 ? -16.176 6.211 -12.190 1.00 38.81 402 GLN A CA 1
ATOM 3141 C C . GLN A 1 402 ? -17.141 5.542 -11.212 1.00 38.81 402 GLN A C 1
ATOM 3143 O O . GLN A 1 402 ? -17.368 6.054 -10.115 1.00 38.81 402 GLN A O 1
ATOM 3148 N N . GLU A 1 403 ? -17.747 4.430 -11.622 1.00 45.00 403 GLU A N 1
ATOM 3149 C CA . GLU A 1 403 ? -18.501 3.574 -10.712 1.00 45.00 403 GLU A CA 1
ATOM 3150 C C . GLU A 1 403 ? -17.552 3.060 -9.625 1.00 45.00 403 GLU A C 1
ATOM 3152 O O . GLU A 1 403 ? -16.699 2.207 -9.869 1.00 45.00 403 GLU A O 1
ATOM 3157 N N . THR A 1 404 ? -17.674 3.600 -8.416 1.00 55.91 404 THR A N 1
ATOM 3158 C CA . THR A 1 404 ? -16.882 3.167 -7.265 1.00 55.91 404 THR A CA 1
ATOM 3159 C C . THR A 1 404 ? -17.189 1.705 -6.929 1.00 55.91 404 THR A C 1
ATOM 3161 O O . THR A 1 404 ? -18.293 1.217 -7.169 1.00 55.91 404 THR A O 1
ATOM 3164 N N . GLY A 1 405 ? -16.232 0.976 -6.348 1.00 57.88 405 GLY A N 1
ATOM 3165 C CA . GLY A 1 405 ? -16.399 -0.415 -5.899 1.00 57.88 405 GLY A CA 1
ATOM 3166 C C . GLY A 1 405 ? -17.436 -0.648 -4.786 1.00 57.88 405 GLY A C 1
ATOM 3167 O O . GLY A 1 405 ? -17.462 -1.724 -4.188 1.00 57.88 405 GLY A O 1
ATOM 3168 N N . ALA A 1 406 ? -18.284 0.337 -4.480 1.00 62.22 406 ALA A N 1
ATOM 3169 C CA . ALA A 1 406 ? -19.252 0.293 -3.395 1.00 62.22 406 ALA A CA 1
ATOM 3170 C C . ALA A 1 406 ? -20.195 -0.916 -3.539 1.00 62.22 406 ALA A C 1
ATOM 3172 O O . ALA A 1 406 ? -20.922 -1.056 -4.521 1.00 62.22 406 ALA A O 1
ATOM 3173 N N . GLY A 1 407 ? -20.166 -1.814 -2.550 1.00 67.94 407 GLY A N 1
ATOM 3174 C CA . GLY A 1 407 ? -20.997 -3.023 -2.513 1.00 67.94 407 GLY A CA 1
ATOM 3175 C C . GLY A 1 407 ? -20.472 -4.219 -3.319 1.00 67.94 407 GLY A C 1
ATOM 3176 O O . GLY A 1 407 ? -21.074 -5.291 -3.247 1.00 67.94 407 GLY A O 1
ATOM 3177 N N . ARG A 1 408 ? -19.350 -4.087 -4.041 1.00 82.38 408 ARG A N 1
ATOM 3178 C CA . ARG A 1 408 ? -18.706 -5.208 -4.742 1.00 82.38 408 ARG A CA 1
ATOM 3179 C C . ARG A 1 408 ? -17.844 -6.027 -3.778 1.00 82.38 408 ARG A C 1
ATOM 3181 O O . ARG A 1 408 ? -17.306 -5.508 -2.804 1.00 82.38 408 ARG A O 1
ATOM 3188 N N . VAL A 1 409 ? -17.700 -7.327 -4.044 1.00 83.94 409 VAL A N 1
ATOM 3189 C CA . VAL A 1 409 ? -16.883 -8.232 -3.215 1.00 83.94 409 VAL A CA 1
ATOM 3190 C C . VAL A 1 409 ? -15.458 -8.295 -3.773 1.00 83.94 409 VAL A C 1
ATOM 3192 O O . VAL A 1 409 ? -15.296 -8.785 -4.900 1.00 83.94 409 VAL A O 1
ATOM 3195 N N . PRO A 1 410 ? -14.432 -7.839 -3.023 1.00 88.19 410 PRO A N 1
ATOM 3196 C CA . PRO A 1 410 ? -13.037 -7.917 -3.453 1.00 88.19 410 PRO A CA 1
ATOM 3197 C C . PRO A 1 410 ? -12.625 -9.369 -3.720 1.00 88.19 410 PRO A C 1
ATOM 3199 O O . PRO A 1 410 ? -12.765 -10.229 -2.848 1.00 88.19 410 PRO A O 1
ATOM 3202 N N . GLY A 1 411 ? -12.136 -9.652 -4.928 1.00 90.75 411 GLY A N 1
ATOM 3203 C CA . GLY A 1 411 ? -11.680 -10.982 -5.327 1.00 90.75 411 GLY A CA 1
ATOM 3204 C C . GLY A 1 411 ? -10.177 -11.143 -5.124 1.00 90.75 411 GLY A C 1
ATOM 3205 O O . GLY A 1 411 ? -9.732 -11.943 -4.296 1.00 90.75 411 GLY A O 1
ATOM 3206 N N . LEU A 1 412 ? -9.403 -10.361 -5.875 1.00 95.12 412 LEU A N 1
ATOM 3207 C CA . LEU A 1 412 ? -7.941 -10.377 -5.867 1.00 95.12 412 LEU A CA 1
ATOM 3208 C C . LEU A 1 412 ? -7.364 -8.988 -6.152 1.00 95.12 412 LEU A C 1
ATOM 3210 O O . LEU A 1 412 ? -8.042 -8.134 -6.712 1.00 95.12 412 LEU A O 1
ATOM 3214 N N . LEU A 1 413 ? -6.100 -8.785 -5.806 1.00 97.44 413 LEU A N 1
ATOM 3215 C CA . LEU A 1 413 ? -5.293 -7.628 -6.180 1.00 97.44 413 LEU A CA 1
ATOM 3216 C C . LEU A 1 413 ? -4.108 -8.101 -7.025 1.00 97.44 413 LEU A C 1
ATOM 3218 O O . LEU A 1 413 ? -3.451 -9.079 -6.667 1.00 97.44 413 LEU A O 1
ATOM 3222 N N . VAL A 1 414 ? -3.829 -7.389 -8.116 1.00 98.56 414 VAL A N 1
ATOM 3223 C CA . VAL A 1 414 ? -2.627 -7.569 -8.938 1.00 98.56 414 VAL A CA 1
ATOM 3224 C C . VAL A 1 414 ? -1.737 -6.341 -8.789 1.00 98.56 414 VAL A C 1
ATOM 3226 O O . VAL A 1 414 ? -2.185 -5.230 -9.069 1.00 98.56 414 VAL A O 1
ATOM 3229 N N . LEU A 1 415 ? -0.490 -6.535 -8.362 1.00 98.62 415 LEU A N 1
ATOM 3230 C CA . LEU A 1 415 ? 0.579 -5.548 -8.510 1.00 98.62 415 LEU A CA 1
ATOM 3231 C C . LEU A 1 415 ? 1.455 -5.980 -9.687 1.00 98.62 415 LEU A C 1
ATOM 3233 O O . LEU A 1 415 ? 1.818 -7.153 -9.770 1.00 98.62 415 LEU A O 1
ATOM 3237 N N . GLY A 1 416 ? 1.803 -5.052 -10.571 1.00 98.19 416 GLY A N 1
ATOM 3238 C CA . GLY A 1 416 ? 2.654 -5.334 -11.728 1.00 98.19 416 GLY A CA 1
ATOM 3239 C C . GLY A 1 416 ? 3.480 -4.123 -12.150 1.00 98.19 416 GLY A C 1
ATOM 3240 O O . GLY A 1 416 ? 3.052 -2.985 -11.935 1.00 98.19 416 GLY A O 1
ATOM 3241 N N . CYS A 1 417 ? 4.652 -4.383 -12.729 1.00 97.75 417 CYS A N 1
ATOM 3242 C CA . CYS A 1 417 ? 5.490 -3.364 -13.364 1.00 97.75 417 CYS A CA 1
ATOM 3243 C C . CYS A 1 417 ? 4.940 -2.949 -14.742 1.00 97.75 417 CYS A C 1
ATOM 3245 O O . CYS A 1 417 ? 3.917 -3.476 -15.209 1.00 97.75 417 CYS A O 1
ATOM 3247 N N . ASP A 1 418 ? 5.609 -1.996 -15.390 1.00 96.50 418 ASP A N 1
ATOM 3248 C CA . ASP A 1 418 ? 5.193 -1.473 -16.692 1.00 96.50 418 ASP A CA 1
ATOM 3249 C C . ASP A 1 418 ? 5.193 -2.558 -17.786 1.00 96.50 418 ASP A C 1
ATOM 3251 O O . ASP A 1 418 ? 4.278 -2.595 -18.607 1.00 96.50 418 ASP A O 1
ATOM 3255 N N . GLY A 1 419 ? 6.095 -3.541 -17.713 1.00 97.00 419 GLY A N 1
ATOM 3256 C CA . GLY A 1 419 ? 6.190 -4.646 -18.660 1.00 97.00 419 GLY A CA 1
ATOM 3257 C C . GLY A 1 419 ? 4.905 -5.470 -18.787 1.00 97.00 419 GLY A C 1
ATOM 3258 O O . GLY A 1 419 ? 4.643 -6.033 -19.852 1.00 97.00 419 GLY A O 1
ATOM 3259 N N . LEU A 1 420 ? 4.060 -5.511 -17.749 1.00 98.19 420 LEU A N 1
ATOM 3260 C CA . LEU A 1 420 ? 2.702 -6.061 -17.844 1.00 98.19 420 LEU A CA 1
ATOM 3261 C C . LEU A 1 420 ? 1.719 -5.029 -18.418 1.00 98.19 420 LEU A C 1
ATOM 3263 O O . LEU A 1 420 ? 0.910 -5.339 -19.295 1.00 98.19 420 LEU A O 1
ATOM 3267 N N . PHE A 1 421 ? 1.744 -3.814 -17.878 1.00 97.62 421 PHE A N 1
ATOM 3268 C CA . PHE A 1 421 ? 0.696 -2.812 -18.071 1.00 97.62 421 PHE A CA 1
ATOM 3269 C C . PHE A 1 421 ? 0.823 -1.967 -19.346 1.00 97.62 421 PHE A C 1
ATOM 3271 O O . PHE A 1 421 ? -0.138 -1.281 -19.714 1.00 97.62 421 PHE A O 1
ATOM 3278 N N . ASP A 1 422 ? 1.952 -2.062 -20.043 1.00 96.25 422 ASP A N 1
ATOM 3279 C CA . ASP A 1 422 ? 2.158 -1.509 -21.381 1.00 96.25 422 ASP A CA 1
ATOM 3280 C C . ASP A 1 422 ? 1.501 -2.379 -22.466 1.00 96.25 422 ASP A C 1
ATOM 3282 O O . ASP A 1 422 ? 1.121 -1.873 -23.523 1.00 96.25 422 ASP A O 1
ATOM 3286 N N . VAL A 1 423 ? 1.295 -3.675 -22.197 1.00 97.25 423 VAL A N 1
ATOM 3287 C CA . VAL A 1 423 ? 0.670 -4.625 -23.140 1.00 97.25 423 VAL A CA 1
ATOM 3288 C C . VAL A 1 423 ? -0.724 -5.105 -22.713 1.00 97.25 423 VAL A C 1
ATOM 3290 O O . VAL A 1 423 ? -1.483 -5.660 -23.521 1.00 97.25 423 VAL A O 1
ATOM 3293 N N . CYS A 1 424 ? -1.101 -4.868 -21.456 1.00 96.19 424 CYS A N 1
ATOM 3294 C CA . CYS A 1 424 ? -2.399 -5.225 -20.892 1.00 96.19 424 CYS A CA 1
ATOM 3295 C C . CYS A 1 424 ? -3.054 -4.026 -20.196 1.00 96.19 424 CYS A C 1
ATOM 3297 O O . CYS A 1 424 ? -2.467 -3.394 -19.322 1.00 96.19 424 CYS A O 1
ATOM 3299 N N . SER A 1 425 ? -4.324 -3.756 -20.514 1.00 97.62 425 SER A N 1
ATOM 3300 C CA . SER A 1 425 ? -5.118 -2.797 -19.739 1.00 97.62 425 SER A CA 1
ATOM 3301 C C . SER A 1 425 ? -5.532 -3.382 -18.387 1.00 97.62 425 SER A C 1
ATOM 3303 O O . SER A 1 425 ? -5.627 -4.600 -18.230 1.00 97.62 425 SER A O 1
ATOM 3305 N N . ASP A 1 426 ? -5.860 -2.520 -17.421 1.00 98.06 426 ASP A N 1
ATOM 3306 C CA . ASP A 1 426 ? -6.257 -2.944 -16.069 1.00 98.06 426 ASP A CA 1
ATOM 3307 C C . ASP A 1 426 ? -7.434 -3.934 -16.091 1.00 98.06 426 ASP A C 1
ATOM 3309 O O . ASP A 1 426 ? -7.427 -4.945 -15.389 1.00 98.06 426 ASP A O 1
ATOM 3313 N N . GLN A 1 427 ? -8.425 -3.673 -16.949 1.00 97.69 427 GLN A N 1
ATOM 3314 C CA . GLN A 1 427 ? -9.599 -4.529 -17.109 1.00 97.69 427 GLN A CA 1
ATOM 3315 C C . GLN A 1 427 ? -9.249 -5.894 -17.717 1.00 97.69 427 GLN A C 1
ATOM 3317 O O . GLN A 1 427 ? -9.842 -6.904 -17.338 1.00 97.69 427 GLN A O 1
ATOM 3322 N N . VAL A 1 428 ? -8.276 -5.939 -18.633 1.00 97.62 428 VAL A N 1
ATOM 3323 C CA . VAL A 1 428 ? -7.779 -7.191 -19.219 1.00 97.62 428 VAL A CA 1
ATOM 3324 C C . VAL A 1 428 ? -7.018 -8.003 -18.174 1.00 97.62 428 VAL A C 1
ATOM 3326 O O . VAL A 1 428 ? -7.300 -9.189 -18.026 1.00 97.62 428 VAL A O 1
ATOM 3329 N N . VAL A 1 429 ? -6.124 -7.375 -17.400 1.00 98.06 429 VAL A N 1
ATOM 3330 C CA . VAL A 1 429 ? -5.387 -8.046 -16.313 1.00 98.06 429 VAL A CA 1
ATOM 3331 C C . VAL A 1 429 ? -6.352 -8.644 -15.288 1.00 98.06 429 VAL A C 1
ATOM 3333 O O . VAL A 1 429 ? -6.225 -9.816 -14.940 1.00 98.06 429 VAL A O 1
ATOM 3336 N N . ALA A 1 430 ? -7.350 -7.874 -14.845 1.00 96.94 430 ALA A N 1
ATOM 3337 C CA . ALA A 1 430 ? -8.364 -8.348 -13.905 1.00 96.94 430 ALA A CA 1
ATOM 3338 C C . ALA A 1 430 ? -9.154 -9.547 -14.452 1.00 96.94 430 ALA A C 1
ATOM 3340 O O . ALA A 1 430 ? -9.341 -10.541 -13.749 1.00 96.94 430 ALA A O 1
ATOM 3341 N N . HIS A 1 431 ? -9.593 -9.470 -15.712 1.00 96.19 431 HIS A N 1
ATOM 3342 C CA . HIS A 1 431 ? -10.348 -10.540 -16.357 1.00 96.19 431 HIS A CA 1
ATOM 3343 C C . HIS A 1 431 ? -9.524 -11.828 -16.482 1.00 96.19 431 HIS A C 1
ATOM 3345 O O . HIS A 1 431 ? -9.988 -12.887 -16.063 1.00 96.19 431 HIS A O 1
ATOM 3351 N N . LEU A 1 432 ? -8.294 -11.730 -16.994 1.00 96.69 432 LEU A N 1
ATOM 3352 C CA . LEU A 1 432 ? -7.389 -12.868 -17.150 1.00 96.69 432 LEU A CA 1
ATOM 3353 C C . LEU A 1 432 ? -7.054 -13.514 -15.806 1.00 96.69 432 LEU A C 1
ATOM 3355 O O . LEU A 1 432 ? -7.159 -14.728 -15.672 1.00 96.69 432 LEU A O 1
ATOM 3359 N N . ALA A 1 433 ? -6.716 -12.714 -14.791 1.00 97.06 433 ALA A N 1
ATOM 3360 C CA . ALA A 1 433 ? -6.388 -13.227 -13.465 1.00 97.06 433 ALA A CA 1
ATOM 3361 C C . ALA A 1 433 ? -7.551 -14.029 -12.853 1.00 97.06 433 ALA A C 1
ATOM 3363 O O . ALA A 1 433 ? -7.344 -15.115 -12.311 1.00 97.06 433 ALA A O 1
ATOM 3364 N N . LEU A 1 434 ? -8.783 -13.520 -12.965 1.00 94.75 434 LEU A N 1
ATOM 3365 C CA . LEU A 1 434 ? -9.976 -14.218 -12.481 1.00 94.75 434 LEU A CA 1
ATOM 3366 C C . LEU A 1 434 ? -10.267 -15.492 -13.280 1.00 94.75 434 LEU A C 1
ATOM 3368 O O . LEU A 1 434 ? -10.651 -16.503 -12.693 1.00 94.75 434 LEU A O 1
ATOM 3372 N N . GLU A 1 435 ? -10.091 -15.456 -14.599 1.00 91.94 435 GLU A N 1
ATOM 3373 C CA . GLU A 1 435 ? -10.333 -16.606 -15.469 1.00 91.94 435 GLU A CA 1
ATOM 3374 C C . GLU A 1 435 ? -9.316 -17.729 -15.229 1.00 91.94 435 GLU A C 1
ATOM 3376 O O . GLU A 1 435 ? -9.702 -18.883 -15.041 1.00 91.94 435 GLU A O 1
ATOM 3381 N N . PHE A 1 436 ? -8.029 -17.393 -15.112 1.00 94.62 436 PHE A N 1
ATOM 3382 C CA . PHE A 1 436 ? -6.979 -18.349 -14.761 1.00 94.62 436 PHE A CA 1
ATOM 3383 C C . PHE A 1 436 ? -7.247 -19.008 -13.409 1.00 94.62 436 PHE A C 1
ATOM 3385 O O . PHE A 1 436 ? -7.163 -20.229 -13.297 1.00 94.62 436 PHE A O 1
ATOM 3392 N N . LEU A 1 437 ? -7.656 -18.238 -12.395 1.00 90.56 437 LEU A N 1
ATOM 3393 C CA . LEU A 1 437 ? -8.034 -18.808 -11.102 1.00 90.56 437 LEU A CA 1
ATOM 3394 C C . LEU A 1 437 ? -9.216 -19.771 -11.220 1.00 90.56 437 LEU A C 1
ATOM 3396 O O . LEU A 1 437 ? -9.154 -20.862 -10.663 1.00 90.56 437 LEU A O 1
ATOM 3400 N N . ARG A 1 438 ? -10.276 -19.413 -11.957 1.00 87.88 438 ARG A N 1
ATOM 3401 C CA . ARG A 1 438 ? -11.439 -20.298 -12.159 1.00 87.88 438 ARG A CA 1
ATOM 3402 C C . ARG A 1 438 ? -11.041 -21.616 -12.822 1.00 87.88 438 ARG A C 1
ATOM 3404 O O . ARG A 1 438 ? -11.503 -22.673 -12.394 1.00 87.88 438 ARG A O 1
ATOM 3411 N N . GLN A 1 439 ? -10.157 -21.565 -13.816 1.00 86.94 439 GLN A N 1
ATOM 3412 C CA . GLN A 1 439 ? -9.630 -22.756 -14.482 1.00 86.94 439 GLN A CA 1
ATOM 3413 C C . GLN A 1 439 ? -8.768 -23.603 -13.536 1.00 86.94 439 GLN A C 1
ATOM 3415 O O . GLN A 1 439 ? -8.941 -24.819 -13.473 1.00 86.94 439 GLN A O 1
ATOM 3420 N N . LEU A 1 440 ? -7.898 -22.971 -12.742 1.00 88.31 440 LEU A N 1
ATOM 3421 C CA . LEU A 1 440 ? -7.068 -23.658 -11.750 1.00 88.31 440 LEU A CA 1
ATOM 3422 C C . LEU A 1 440 ? -7.912 -24.361 -10.681 1.00 88.31 440 LEU A C 1
ATOM 3424 O O . LEU A 1 440 ? -7.628 -25.511 -10.366 1.00 88.31 440 LEU A O 1
ATOM 3428 N N . VAL A 1 441 ? -8.973 -23.724 -10.172 1.00 84.12 441 VAL A N 1
ATOM 3429 C CA . VAL A 1 441 ? -9.912 -24.357 -9.224 1.00 84.12 441 VAL A CA 1
ATOM 3430 C C . VAL A 1 441 ? -10.583 -25.578 -9.852 1.00 84.12 441 VAL A C 1
ATOM 3432 O O . VAL A 1 441 ? -10.709 -26.612 -9.201 1.00 84.12 441 VAL A O 1
ATOM 3435 N N . ALA A 1 442 ? -11.017 -25.469 -11.111 1.00 80.81 442 ALA A N 1
ATOM 3436 C CA . ALA A 1 442 ? -11.729 -26.544 -11.798 1.00 80.81 442 ALA A CA 1
ATOM 3437 C C . ALA A 1 442 ? -10.850 -27.783 -12.036 1.00 80.81 442 ALA A C 1
ATOM 3439 O O . ALA A 1 442 ? -11.344 -28.907 -11.965 1.00 80.81 442 ALA A O 1
ATOM 3440 N N . VAL A 1 443 ? -9.558 -27.584 -12.316 1.00 86.50 443 VAL A N 1
ATOM 3441 C CA . VAL A 1 443 ? -8.611 -28.672 -12.615 1.00 86.50 443 VAL A CA 1
ATOM 3442 C C . VAL A 1 443 ? -7.906 -29.188 -11.354 1.00 86.50 443 VAL A C 1
ATOM 3444 O O . VAL A 1 443 ? -7.633 -30.383 -11.241 1.00 86.50 443 VAL A O 1
ATOM 3447 N N . HIS A 1 444 ? -7.623 -28.308 -10.392 1.00 86.44 444 HIS A N 1
ATOM 3448 C CA . HIS A 1 444 ? -6.848 -28.595 -9.184 1.00 86.44 444 HIS A CA 1
ATOM 3449 C C . HIS A 1 444 ? -7.543 -28.046 -7.921 1.00 86.44 444 HIS A C 1
ATOM 3451 O O . HIS A 1 444 ? -7.045 -27.103 -7.300 1.00 86.44 444 HIS A O 1
ATOM 3457 N N . PRO A 1 445 ? -8.672 -28.637 -7.487 1.00 82.25 445 PRO A N 1
ATOM 3458 C CA . PRO A 1 445 ? -9.442 -28.138 -6.340 1.00 82.25 445 PRO A CA 1
ATOM 3459 C C . PRO A 1 445 ? -8.675 -28.196 -5.005 1.00 82.25 445 PRO A C 1
ATOM 3461 O O . PRO A 1 445 ? -8.929 -27.388 -4.107 1.00 82.25 445 PRO A O 1
ATOM 3464 N N . ASP A 1 446 ? -7.708 -29.112 -4.894 1.00 85.69 446 ASP A N 1
ATOM 3465 C CA . ASP A 1 446 ? -6.874 -29.299 -3.700 1.00 85.69 446 ASP A CA 1
ATOM 3466 C C . ASP A 1 446 ? -5.682 -28.322 -3.621 1.00 85.69 446 ASP A C 1
ATOM 3468 O O . ASP A 1 446 ? -4.922 -28.341 -2.651 1.00 85.69 446 ASP A O 1
ATOM 3472 N N . MET A 1 447 ? -5.490 -27.473 -4.640 1.00 85.50 447 MET A N 1
ATOM 3473 C CA . MET A 1 447 ? -4.407 -26.487 -4.686 1.00 85.50 447 MET A CA 1
ATOM 3474 C C . MET A 1 447 ? -4.570 -25.446 -3.574 1.00 85.50 447 MET A C 1
ATOM 3476 O O . MET A 1 447 ? -5.672 -24.963 -3.309 1.00 85.50 447 MET A O 1
ATOM 3480 N N . SER A 1 448 ? -3.469 -25.055 -2.931 1.00 89.25 448 SER A N 1
ATOM 3481 C CA . SER A 1 448 ? -3.523 -23.988 -1.933 1.00 89.25 448 SER A CA 1
ATOM 3482 C C . SER A 1 448 ? -3.732 -22.612 -2.591 1.00 89.25 448 SER A C 1
ATOM 3484 O O . SER A 1 448 ? -3.255 -22.373 -3.705 1.00 89.25 448 SER A O 1
ATOM 3486 N N . PRO A 1 449 ? -4.356 -21.640 -1.898 1.00 89.94 449 PRO A N 1
ATOM 3487 C CA . PRO A 1 449 ? -4.508 -20.285 -2.431 1.00 89.94 449 PRO A CA 1
ATOM 3488 C C . PRO A 1 449 ? -3.182 -19.612 -2.840 1.00 89.94 449 PRO A C 1
ATOM 3490 O O . PRO A 1 449 ? -3.151 -18.850 -3.802 1.00 89.94 449 PRO A O 1
ATOM 3493 N N . CYS A 1 450 ? -2.075 -19.885 -2.138 1.00 90.88 450 CYS A N 1
ATOM 3494 C CA . CYS A 1 450 ? -0.754 -19.344 -2.486 1.00 90.88 450 CYS A CA 1
ATOM 3495 C C . CYS A 1 450 ? -0.208 -19.944 -3.792 1.00 90.88 450 CYS A C 1
ATOM 3497 O O . CYS A 1 450 ? 0.339 -19.218 -4.623 1.00 90.88 450 CYS A O 1
ATOM 3499 N N . GLU A 1 451 ? -0.374 -21.253 -3.999 1.00 91.44 451 GLU A N 1
ATOM 3500 C CA . GLU A 1 451 ? 0.012 -21.918 -5.250 1.00 91.44 451 GLU A CA 1
ATOM 3501 C C . GLU A 1 451 ? -0.819 -21.406 -6.426 1.00 91.44 451 GLU A C 1
ATOM 3503 O O . GLU A 1 451 ? -0.256 -21.088 -7.473 1.00 91.44 451 GLU A O 1
ATOM 3508 N N . ALA A 1 452 ? -2.128 -21.233 -6.227 1.00 92.50 452 ALA A N 1
ATOM 3509 C CA . ALA A 1 452 ? -3.021 -20.677 -7.236 1.00 92.50 452 ALA A CA 1
ATOM 3510 C C . ALA A 1 452 ? -2.644 -19.236 -7.607 1.00 92.50 452 ALA A C 1
ATOM 3512 O O . ALA A 1 452 ? -2.565 -18.897 -8.789 1.00 92.50 452 ALA A O 1
ATOM 3513 N N . ALA A 1 453 ? -2.343 -18.395 -6.612 1.00 95.56 453 ALA A N 1
ATOM 3514 C CA . ALA A 1 453 ? -1.875 -17.031 -6.837 1.00 95.56 453 ALA A CA 1
ATOM 3515 C C . ALA A 1 453 ? -0.551 -17.003 -7.617 1.00 95.56 453 ALA A C 1
ATOM 3517 O O . ALA A 1 453 ? -0.408 -16.239 -8.570 1.00 95.56 453 ALA A O 1
ATOM 3518 N N . LYS A 1 454 ? 0.400 -17.879 -7.268 1.00 95.94 454 LYS A N 1
ATOM 3519 C CA . LYS A 1 454 ? 1.695 -17.980 -7.956 1.00 95.94 454 LYS A CA 1
ATOM 3520 C C . LYS A 1 454 ? 1.541 -18.466 -9.398 1.00 95.94 454 LYS A C 1
ATOM 3522 O O . LYS A 1 454 ? 2.168 -17.911 -10.296 1.00 95.94 454 LYS A O 1
ATOM 3527 N N . ALA A 1 455 ? 0.705 -19.479 -9.628 1.00 94.69 455 ALA A N 1
ATOM 3528 C CA . ALA A 1 455 ? 0.399 -19.972 -10.967 1.00 94.69 455 ALA A CA 1
ATOM 3529 C C . ALA A 1 455 ? -0.262 -18.879 -11.818 1.00 94.69 455 ALA A C 1
ATOM 3531 O O . ALA A 1 455 ? 0.161 -18.647 -12.946 1.00 94.69 455 ALA A O 1
ATOM 3532 N N . THR A 1 456 ? -1.213 -18.140 -11.242 1.00 97.25 456 THR A N 1
ATOM 3533 C CA . THR A 1 456 ? -1.873 -17.004 -11.903 1.00 97.25 456 THR A CA 1
ATOM 3534 C C . THR A 1 456 ? -0.873 -15.910 -12.275 1.00 97.25 456 THR A C 1
ATOM 3536 O O . THR A 1 456 ? -0.887 -15.440 -13.409 1.00 97.25 456 THR A O 1
ATOM 3539 N N . ALA A 1 457 ? 0.038 -15.541 -11.366 1.00 98.25 457 ALA A N 1
ATOM 3540 C CA . ALA A 1 457 ? 1.099 -14.572 -11.651 1.00 98.25 457 ALA A CA 1
ATOM 3541 C C . ALA A 1 457 ? 1.978 -15.022 -12.830 1.00 98.25 457 ALA A C 1
ATOM 3543 O O . ALA A 1 457 ? 2.241 -14.242 -13.739 1.00 98.25 457 ALA A O 1
ATOM 3544 N N . ARG A 1 458 ? 2.374 -16.301 -12.862 1.00 97.88 458 ARG A N 1
ATOM 3545 C CA . ARG A 1 458 ? 3.159 -16.868 -13.967 1.00 97.88 458 ARG A CA 1
ATOM 3546 C C . ARG A 1 458 ? 2.397 -16.865 -15.296 1.00 97.88 458 ARG A C 1
ATOM 3548 O O . ARG A 1 458 ? 2.983 -16.558 -16.326 1.00 97.88 458 ARG A O 1
ATOM 3555 N N . MET A 1 459 ? 1.105 -17.188 -15.284 1.00 97.75 459 MET A N 1
ATOM 3556 C CA . MET A 1 459 ? 0.273 -17.166 -16.493 1.00 97.75 459 MET A CA 1
ATOM 3557 C C . MET A 1 459 ? 0.083 -15.744 -17.038 1.00 97.75 459 MET A C 1
ATOM 3559 O O . MET A 1 459 ? 0.073 -15.560 -18.250 1.00 97.75 459 MET A O 1
ATOM 3563 N N . LEU A 1 460 ? -0.014 -14.732 -16.168 1.00 98.06 460 LEU A N 1
ATOM 3564 C CA . LEU A 1 460 ? -0.045 -13.324 -16.586 1.00 98.06 460 LEU A CA 1
ATOM 3565 C C . LEU A 1 460 ? 1.267 -12.887 -17.255 1.00 98.06 460 LEU A C 1
ATOM 3567 O O . LEU A 1 460 ? 1.228 -12.114 -18.207 1.00 98.06 460 LEU A O 1
ATOM 3571 N N . ILE A 1 461 ? 2.410 -13.394 -16.789 1.00 96.62 461 ILE A N 1
ATOM 3572 C CA . ILE A 1 461 ? 3.714 -13.137 -17.416 1.00 96.62 461 ILE A CA 1
ATOM 3573 C C . ILE A 1 461 ? 3.808 -13.798 -18.789 1.00 96.62 461 ILE A C 1
ATOM 3575 O O . ILE A 1 461 ? 4.214 -13.143 -19.744 1.00 96.62 461 ILE A O 1
ATOM 3579 N N . GLU A 1 462 ? 3.392 -15.060 -18.912 1.00 95.56 462 GLU A N 1
ATOM 3580 C CA . GLU A 1 462 ? 3.370 -15.762 -20.203 1.00 95.56 462 GLU A CA 1
ATOM 3581 C C . GLU A 1 462 ? 2.454 -15.050 -21.208 1.00 95.56 462 GLU A C 1
ATOM 3583 O O . GLU A 1 462 ? 2.806 -14.880 -22.373 1.00 95.56 462 GLU A O 1
ATOM 3588 N N . GLU A 1 463 ? 1.301 -14.557 -20.755 1.00 96.50 463 GLU A N 1
ATOM 3589 C CA . GLU A 1 463 ? 0.427 -13.731 -21.585 1.00 96.50 463 GLU A CA 1
ATOM 3590 C C . GLU A 1 463 ? 1.118 -12.419 -22.002 1.00 96.50 463 GLU A C 1
ATOM 3592 O O . GLU A 1 463 ? 1.051 -12.024 -23.167 1.00 96.50 463 GLU A O 1
ATOM 3597 N N . ALA A 1 464 ? 1.808 -11.736 -21.085 1.00 96.81 464 ALA A N 1
ATOM 3598 C CA . ALA A 1 464 ? 2.494 -10.482 -21.387 1.00 96.81 464 ALA A CA 1
ATOM 3599 C C . ALA A 1 464 ? 3.660 -10.675 -22.374 1.00 96.81 464 ALA A C 1
ATOM 3601 O O . ALA A 1 464 ? 3.741 -9.960 -23.373 1.00 96.81 464 ALA A O 1
ATOM 3602 N N . ILE A 1 465 ? 4.545 -11.643 -22.126 1.00 95.00 465 ILE A N 1
ATOM 3603 C CA . ILE A 1 465 ? 5.764 -11.875 -22.916 1.00 95.00 465 ILE A CA 1
ATOM 3604 C C . ILE A 1 465 ? 5.466 -12.745 -24.141 1.00 95.00 465 ILE A C 1
ATOM 3606 O O . ILE A 1 465 ? 5.723 -12.333 -25.273 1.00 95.00 465 ILE A O 1
ATOM 3610 N N . GLY A 1 466 ? 4.924 -13.943 -23.926 1.00 92.25 466 GLY A N 1
ATOM 3611 C CA . GLY A 1 466 ? 4.750 -14.967 -24.957 1.00 92.25 466 GLY A CA 1
ATOM 3612 C C . GLY A 1 466 ? 3.636 -14.650 -25.951 1.00 92.25 466 GLY A C 1
ATOM 3613 O O . GLY A 1 466 ? 3.791 -14.896 -27.148 1.00 92.25 466 GLY A O 1
ATOM 3614 N N . VAL A 1 467 ? 2.529 -14.065 -25.481 1.00 94.75 467 VAL A N 1
ATOM 3615 C CA . VAL A 1 467 ? 1.357 -13.778 -26.329 1.00 94.75 467 VAL A CA 1
ATOM 3616 C C . VAL A 1 467 ? 1.353 -12.334 -26.826 1.00 94.75 467 VAL A C 1
ATOM 3618 O O . VAL A 1 467 ? 1.112 -12.087 -28.008 1.00 94.75 467 VAL A O 1
ATOM 3621 N N . ARG A 1 468 ? 1.624 -11.369 -25.943 1.00 95.44 468 ARG A N 1
ATOM 3622 C CA . ARG A 1 468 ? 1.502 -9.934 -26.254 1.00 95.44 468 ARG A CA 1
ATOM 3623 C C . ARG A 1 468 ? 2.818 -9.253 -26.605 1.00 95.44 468 ARG A C 1
ATOM 3625 O O . ARG A 1 468 ? 2.800 -8.109 -27.055 1.00 95.44 468 ARG A O 1
ATOM 3632 N N . GLY A 1 469 ? 3.938 -9.959 -26.472 1.00 95.50 469 GLY A N 1
ATOM 3633 C CA . GLY A 1 469 ? 5.238 -9.503 -26.950 1.00 95.50 469 GLY A CA 1
ATOM 3634 C C . GLY A 1 469 ? 5.860 -8.387 -26.118 1.00 95.50 469 GLY A C 1
ATOM 3635 O O . GLY A 1 469 ? 6.596 -7.575 -26.683 1.00 95.50 469 GLY A O 1
ATOM 3636 N N . SER A 1 470 ? 5.585 -8.333 -24.810 1.00 96.56 470 SER A N 1
ATOM 3637 C CA . SER A 1 470 ? 6.295 -7.428 -23.905 1.00 96.56 470 SER A CA 1
ATOM 3638 C C . SER A 1 470 ? 7.803 -7.645 -24.020 1.00 96.56 470 SER A C 1
ATOM 3640 O O . SER A 1 470 ? 8.298 -8.775 -24.009 1.00 96.56 470 SER A O 1
ATOM 3642 N N . THR A 1 471 ? 8.540 -6.550 -24.192 1.00 94.88 471 THR A N 1
ATOM 3643 C CA . THR A 1 471 ? 10.000 -6.581 -24.319 1.00 94.88 471 THR A CA 1
ATOM 3644 C C . THR A 1 471 ? 10.717 -6.214 -23.029 1.00 94.88 471 THR A C 1
ATOM 3646 O O . THR A 1 471 ? 11.945 -6.312 -23.002 1.00 94.88 471 THR A O 1
ATOM 3649 N N . ASP A 1 472 ? 9.981 -5.780 -22.006 1.00 93.94 472 ASP A N 1
ATOM 3650 C CA . ASP A 1 472 ? 10.547 -5.375 -20.723 1.00 93.94 472 ASP A CA 1
ATOM 3651 C C . ASP A 1 472 ? 10.698 -6.547 -19.745 1.00 93.94 472 ASP A C 1
ATOM 3653 O O . ASP A 1 472 ? 10.325 -7.682 -20.052 1.00 93.94 472 ASP A O 1
ATOM 3657 N N . ASN A 1 473 ? 11.269 -6.282 -18.573 1.00 95.31 473 ASN A N 1
ATOM 3658 C CA . ASN A 1 473 ? 11.098 -7.162 -17.424 1.00 95.31 473 ASN A CA 1
ATOM 3659 C C . ASN A 1 473 ? 9.620 -7.181 -17.023 1.00 95.31 473 ASN A C 1
ATOM 3661 O O . ASN A 1 473 ? 8.936 -6.161 -17.079 1.00 95.31 473 ASN A O 1
ATOM 3665 N N . VAL A 1 474 ? 9.106 -8.351 -16.644 1.00 97.69 474 VAL A N 1
ATOM 3666 C CA . VAL A 1 474 ? 7.714 -8.489 -16.211 1.00 97.69 474 VAL A CA 1
ATOM 3667 C C . VAL A 1 474 ? 7.678 -9.132 -14.835 1.00 97.69 474 VAL A C 1
ATOM 3669 O O . VAL A 1 474 ? 7.922 -10.326 -14.682 1.00 97.69 474 VAL A O 1
ATOM 3672 N N . SER A 1 475 ? 7.309 -8.334 -13.841 1.00 98.00 475 SER A N 1
ATOM 3673 C CA . SER A 1 475 ? 7.115 -8.729 -12.449 1.00 98.00 475 SER A CA 1
ATOM 3674 C C . SER A 1 475 ? 5.644 -8.614 -12.078 1.00 98.00 475 SER A C 1
ATOM 3676 O O . SER A 1 475 ? 5.018 -7.577 -12.305 1.00 98.00 475 SER A O 1
ATOM 3678 N N . VAL A 1 476 ? 5.074 -9.675 -11.503 1.00 98.62 476 VAL A N 1
ATOM 3679 C CA . VAL A 1 476 ? 3.651 -9.729 -11.141 1.00 98.62 476 VAL A CA 1
ATOM 3680 C C . VAL A 1 476 ? 3.469 -10.369 -9.772 1.00 98.62 47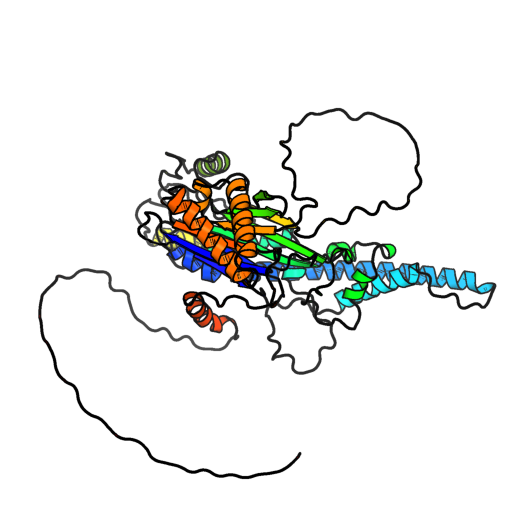6 VAL A C 1
ATOM 3682 O O . VAL A 1 476 ? 3.924 -11.486 -9.528 1.00 98.62 476 VAL A O 1
ATOM 3685 N N . MET A 1 477 ? 2.721 -9.699 -8.896 1.00 98.62 477 MET A N 1
ATOM 3686 C CA . MET A 1 477 ? 2.253 -10.230 -7.617 1.00 98.62 477 MET A CA 1
ATOM 3687 C C . MET A 1 477 ? 0.726 -10.297 -7.598 1.00 98.62 477 MET A C 1
ATOM 3689 O O . MET A 1 477 ? 0.046 -9.305 -7.847 1.00 98.62 477 MET A O 1
ATOM 3693 N N . VAL A 1 478 ? 0.189 -11.463 -7.244 1.00 98.38 478 VAL A N 1
ATOM 3694 C CA . VAL A 1 478 ? -1.245 -11.723 -7.093 1.00 98.38 478 VAL A CA 1
ATOM 3695 C C . VAL A 1 478 ? -1.559 -11.990 -5.623 1.00 98.38 478 VAL A C 1
ATOM 3697 O O . VAL A 1 478 ? -0.934 -12.831 -4.974 1.00 98.38 478 VAL A O 1
ATOM 3700 N N . VAL A 1 479 ? -2.556 -11.281 -5.101 1.00 96.19 479 VAL A N 1
ATOM 3701 C CA . VAL A 1 479 ? -3.025 -11.357 -3.712 1.00 96.19 479 VAL A CA 1
ATOM 3702 C C . VAL A 1 479 ? -4.499 -11.733 -3.719 1.00 96.19 479 VAL A C 1
ATOM 3704 O O . VAL A 1 479 ? -5.316 -11.022 -4.293 1.00 96.19 479 VAL A O 1
ATOM 3707 N N . LEU A 1 480 ? -4.864 -12.836 -3.074 1.00 93.31 480 LEU A N 1
ATOM 3708 C CA . LEU A 1 480 ? -6.239 -13.333 -3.045 1.00 93.31 480 LEU A CA 1
ATOM 3709 C C . LEU A 1 480 ? -6.946 -12.886 -1.766 1.00 93.31 480 LEU A C 1
ATOM 3711 O O . LEU A 1 480 ? -6.493 -13.199 -0.666 1.00 93.31 480 LEU A O 1
ATOM 3715 N N . PHE A 1 481 ? -8.092 -12.219 -1.899 1.00 87.69 481 PHE A N 1
ATOM 3716 C CA . PHE A 1 481 ? -8.993 -11.904 -0.779 1.00 87.69 481 PHE A CA 1
ATOM 3717 C C . PHE A 1 481 ? -10.134 -12.921 -0.648 1.00 87.69 481 PHE A C 1
ATOM 3719 O O . PHE A 1 481 ? -10.717 -13.089 0.427 1.00 87.69 481 PHE A O 1
ATOM 3726 N N . HIS A 1 482 ? -10.433 -13.632 -1.735 1.00 78.75 482 HIS A N 1
ATOM 3727 C CA . HIS A 1 482 ? -11.422 -14.698 -1.794 1.00 78.75 482 HIS A CA 1
ATOM 3728 C C . HIS A 1 482 ? -10.742 -16.063 -1.989 1.00 78.75 482 HIS A C 1
ATOM 3730 O O . HIS A 1 482 ? -9.690 -16.153 -2.613 1.00 78.75 482 HIS A O 1
ATOM 3736 N N . SER A 1 483 ? -11.320 -17.139 -1.441 1.00 66.12 483 SER A N 1
ATOM 3737 C CA . SER A 1 483 ? -10.752 -18.492 -1.583 1.00 66.12 483 SER A CA 1
ATOM 3738 C C . SER A 1 483 ? -11.065 -19.142 -2.929 1.00 66.12 483 SER A C 1
ATOM 3740 O O . SER A 1 483 ? -10.440 -20.137 -3.265 1.00 66.12 483 SER A O 1
ATOM 3742 N N . PHE A 1 484 ? -12.049 -18.624 -3.673 1.00 74.69 484 PHE A N 1
ATOM 3743 C CA . PHE A 1 484 ? -12.490 -19.127 -4.983 1.00 74.69 484 PHE A CA 1
ATOM 3744 C C . PHE A 1 484 ? -12.849 -20.626 -5.028 1.00 74.69 484 PHE A C 1
ATOM 3746 O O . PHE A 1 484 ? -13.001 -21.181 -6.105 1.00 74.69 484 PHE A O 1
ATOM 3753 N N . GLY A 1 485 ? -13.048 -21.276 -3.876 1.00 63.31 485 GLY A N 1
ATOM 3754 C CA . GLY A 1 485 ? -13.369 -22.705 -3.791 1.00 63.31 485 GLY A CA 1
ATOM 3755 C C . GLY A 1 485 ? -12.170 -23.637 -3.581 1.00 63.31 485 GLY A C 1
ATOM 3756 O O . GLY A 1 485 ? -12.385 -24.836 -3.446 1.00 63.31 485 GLY A O 1
ATOM 3757 N N . PHE A 1 486 ? -10.942 -23.117 -3.480 1.00 71.81 486 PHE A N 1
ATOM 3758 C CA . PHE A 1 486 ? -9.769 -23.915 -3.108 1.00 71.81 486 PHE A CA 1
ATOM 3759 C C . PHE A 1 486 ? -9.888 -24.474 -1.681 1.00 71.81 486 PHE A C 1
ATOM 3761 O O . PHE A 1 486 ? -10.314 -23.761 -0.760 1.00 71.81 486 PHE A O 1
ATOM 3768 N N . SER A 1 487 ? -9.493 -25.737 -1.475 1.00 57.59 487 SER A N 1
ATOM 3769 C CA . SER A 1 487 ? -9.518 -26.368 -0.151 1.00 57.59 487 SER A CA 1
ATOM 3770 C C . SER A 1 487 ? -8.482 -25.718 0.778 1.00 57.59 487 SER A C 1
ATOM 3772 O O . SER A 1 487 ? -7.273 -25.853 0.595 1.00 57.59 487 SER A O 1
ATOM 3774 N N . GLY A 1 488 ? -8.938 -24.967 1.780 1.00 51.84 488 GLY A N 1
ATOM 3775 C CA . GLY A 1 488 ? -8.050 -24.309 2.736 1.00 51.84 488 GLY A CA 1
ATOM 3776 C C . GLY A 1 488 ? -7.595 -25.256 3.846 1.00 51.84 488 GLY A C 1
ATOM 3777 O O . GLY A 1 488 ? -8.387 -25.601 4.718 1.00 51.84 488 GLY A O 1
ATOM 3778 N N . ARG A 1 489 ? -6.298 -25.584 3.906 1.00 43.19 489 ARG A N 1
ATOM 3779 C CA . ARG A 1 489 ? -5.615 -25.506 5.205 1.00 43.19 489 ARG A CA 1
ATOM 3780 C C . ARG A 1 489 ? -5.272 -24.037 5.395 1.00 43.19 489 ARG A C 1
ATOM 3782 O O . ARG A 1 489 ? -4.408 -23.511 4.698 1.00 43.19 489 ARG A O 1
ATOM 3789 N N . ASP A 1 490 ? -6.008 -23.366 6.273 1.00 43.41 490 ASP A N 1
ATOM 3790 C CA . ASP A 1 490 ? -5.682 -22.006 6.684 1.00 43.41 490 ASP A CA 1
ATOM 3791 C C . ASP A 1 490 ? -4.253 -21.999 7.255 1.00 43.41 490 ASP A C 1
ATOM 3793 O O . ASP A 1 490 ? -3.986 -22.593 8.297 1.00 43.41 490 ASP A O 1
ATOM 3797 N N . GLY A 1 491 ? -3.334 -21.332 6.557 1.00 45.78 491 GLY A N 1
ATOM 3798 C CA . GLY A 1 491 ? -2.018 -20.988 7.083 1.00 45.78 491 GLY A CA 1
ATOM 3799 C C . GLY A 1 491 ? -0.868 -21.848 6.576 1.00 45.78 491 GLY A C 1
ATOM 3800 O O . GLY A 1 491 ? -0.468 -22.797 7.235 1.00 45.78 491 GLY A O 1
ATOM 3801 N N . VAL A 1 492 ? -0.241 -21.404 5.485 1.00 37.91 492 VAL A N 1
ATOM 3802 C CA . VAL A 1 492 ? 1.224 -21.362 5.375 1.00 37.91 492 VAL A CA 1
ATOM 3803 C C . VAL A 1 492 ? 1.576 -20.113 4.563 1.00 37.91 492 VAL A C 1
ATOM 3805 O O . VAL A 1 492 ? 1.283 -20.019 3.373 1.00 37.91 492 VAL A O 1
ATOM 3808 N N . THR A 1 493 ? 2.172 -19.124 5.226 1.00 41.34 493 THR A N 1
ATOM 3809 C CA . THR A 1 493 ? 2.889 -18.019 4.576 1.00 41.34 493 THR A CA 1
ATOM 3810 C C . THR A 1 493 ? 4.037 -18.604 3.748 1.00 41.34 493 THR A C 1
ATOM 3812 O O . THR A 1 493 ? 4.793 -19.406 4.307 1.00 41.34 493 THR A O 1
ATOM 3815 N N . PRO A 1 494 ? 4.221 -18.243 2.464 1.00 37.75 494 PRO A N 1
ATOM 3816 C CA . PRO A 1 494 ? 5.403 -18.681 1.735 1.00 37.75 494 PRO A CA 1
ATOM 3817 C C . PRO A 1 494 ? 6.661 -18.196 2.464 1.00 37.75 494 PRO A C 1
ATOM 3819 O O . PRO A 1 494 ? 6.714 -17.070 2.963 1.00 37.75 494 PRO A O 1
ATOM 3822 N N . SER A 1 495 ? 7.669 -19.063 2.553 1.00 33.31 495 SER A N 1
ATOM 3823 C CA . SER A 1 495 ? 8.997 -18.670 3.018 1.00 33.31 495 SER A CA 1
ATOM 3824 C C . SER A 1 495 ? 9.519 -17.547 2.112 1.00 33.31 495 SER A C 1
ATOM 3826 O O . SER A 1 495 ? 9.348 -17.643 0.892 1.00 33.31 495 SER A O 1
ATOM 3828 N N . PRO A 1 496 ? 10.139 -16.491 2.662 1.00 36.12 496 PRO A N 1
ATOM 3829 C CA . PRO A 1 496 ? 10.729 -15.442 1.844 1.00 36.12 496 PRO A CA 1
ATOM 3830 C C . PRO A 1 496 ? 11.741 -16.023 0.839 1.00 36.12 496 PRO A C 1
ATOM 3832 O O . PRO A 1 496 ? 12.344 -17.061 1.134 1.00 36.12 496 PRO A O 1
ATOM 3835 N N . PRO A 1 497 ? 11.981 -15.368 -0.313 1.00 37.91 497 PRO A N 1
ATOM 3836 C CA . PRO A 1 497 ? 13.071 -15.738 -1.212 1.00 37.91 497 PRO A CA 1
ATOM 3837 C C . PRO A 1 497 ? 14.387 -15.909 -0.442 1.00 37.91 497 PRO A C 1
ATOM 3839 O O . PRO A 1 497 ? 14.646 -15.189 0.521 1.00 37.91 497 PRO A O 1
ATOM 3842 N N . THR A 1 498 ? 15.263 -16.817 -0.864 1.00 36.50 498 THR A N 1
ATOM 3843 C CA . THR A 1 498 ? 16.558 -17.065 -0.199 1.00 36.50 498 THR A CA 1
ATOM 3844 C C . THR A 1 498 ? 17.449 -15.817 -0.102 1.00 36.50 498 THR A C 1
ATOM 3846 O O . THR A 1 498 ? 18.272 -15.735 0.810 1.00 36.50 498 THR A O 1
ATOM 3849 N N . TRP A 1 499 ? 17.237 -14.799 -0.946 1.00 42.03 499 TRP A N 1
ATOM 3850 C CA . TRP A 1 499 ? 17.892 -13.489 -0.817 1.00 42.03 499 TRP A CA 1
ATOM 3851 C C . TRP A 1 499 ? 17.361 -12.655 0.369 1.00 42.03 499 TRP A C 1
ATOM 3853 O O . TRP A 1 499 ? 18.118 -11.903 0.983 1.00 42.03 499 TRP A O 1
ATOM 3863 N N . TYR A 1 500 ? 16.103 -12.845 0.776 1.00 35.09 500 TYR A N 1
ATOM 3864 C CA . TYR A 1 500 ? 15.497 -12.192 1.940 1.00 35.09 500 TYR A CA 1
ATOM 3865 C C . TYR A 1 500 ? 16.011 -12.779 3.258 1.00 35.09 500 TYR A C 1
ATOM 3867 O O . TYR A 1 500 ? 16.161 -12.044 4.225 1.00 35.09 500 TYR A O 1
ATOM 3875 N N . ALA A 1 501 ? 16.366 -14.068 3.314 1.00 33.16 501 ALA A N 1
ATOM 3876 C CA . ALA A 1 501 ? 17.034 -14.637 4.491 1.00 33.16 501 ALA A CA 1
ATOM 3877 C C . ALA A 1 501 ? 18.423 -14.006 4.724 1.00 33.16 501 ALA A C 1
ATOM 3879 O O . ALA A 1 501 ? 18.823 -13.800 5.868 1.00 33.16 501 ALA A O 1
ATOM 3880 N N . ALA A 1 502 ? 19.128 -13.624 3.653 1.00 33.59 502 ALA A N 1
ATOM 3881 C CA . ALA A 1 502 ? 20.410 -12.922 3.731 1.00 33.59 502 ALA A CA 1
ATOM 3882 C C . ALA A 1 502 ? 20.262 -11.432 4.108 1.00 33.59 502 ALA A C 1
ATOM 3884 O O . ALA A 1 502 ? 21.131 -10.888 4.792 1.00 33.59 502 ALA A O 1
ATOM 3885 N N . ALA A 1 503 ? 19.157 -10.785 3.720 1.00 33.09 503 ALA A N 1
ATOM 3886 C CA . ALA A 1 503 ? 18.807 -9.437 4.173 1.00 33.09 503 ALA A CA 1
ATOM 3887 C C . ALA A 1 503 ? 18.325 -9.445 5.638 1.00 33.09 503 ALA A C 1
ATOM 3889 O O . ALA A 1 503 ? 18.869 -8.727 6.469 1.00 33.09 503 ALA A O 1
ATOM 3890 N N . ALA A 1 504 ? 17.399 -10.333 6.006 1.00 32.94 504 ALA A N 1
ATOM 3891 C CA . ALA A 1 504 ? 16.890 -10.487 7.369 1.00 32.94 504 ALA A CA 1
ATOM 3892 C C . ALA A 1 504 ? 17.990 -10.884 8.374 1.00 32.94 504 ALA A C 1
ATOM 3894 O O . ALA A 1 504 ? 18.010 -10.369 9.490 1.00 32.94 504 ALA A O 1
ATOM 3895 N N . ALA A 1 505 ? 18.964 -11.712 7.971 1.00 33.12 505 ALA A N 1
ATOM 3896 C CA . ALA A 1 505 ? 20.135 -12.032 8.795 1.00 33.12 505 ALA A CA 1
ATOM 3897 C C . ALA A 1 505 ? 21.098 -10.841 8.981 1.00 33.12 505 ALA A C 1
ATOM 3899 O O . ALA A 1 505 ? 21.793 -10.776 9.992 1.00 33.12 505 ALA A O 1
ATOM 3900 N N . LYS A 1 506 ? 21.115 -9.869 8.054 1.00 31.62 506 LYS A N 1
ATOM 3901 C CA . LYS A 1 506 ? 21.841 -8.594 8.215 1.00 31.62 506 LYS A CA 1
ATOM 3902 C C . LYS A 1 506 ? 21.110 -7.587 9.110 1.00 31.62 506 LYS A C 1
ATOM 3904 O O . LYS A 1 506 ? 21.761 -6.700 9.652 1.00 31.62 506 LYS A O 1
ATOM 3909 N N . PHE A 1 507 ? 19.798 -7.734 9.300 1.00 36.19 507 PHE A N 1
ATOM 3910 C CA . PHE A 1 507 ? 18.974 -6.814 10.097 1.00 36.19 507 PHE A CA 1
ATOM 3911 C C . PHE A 1 507 ? 18.521 -7.372 11.451 1.00 36.19 507 PHE A C 1
ATOM 3913 O O . PHE A 1 507 ? 17.906 -6.645 12.228 1.00 36.19 507 PHE A O 1
ATOM 3920 N N . ALA A 1 508 ? 18.910 -8.604 11.800 1.00 29.84 508 ALA A N 1
ATOM 3921 C CA . ALA A 1 508 ? 18.739 -9.147 13.150 1.00 29.84 508 ALA A CA 1
ATOM 3922 C C . ALA A 1 508 ? 19.414 -8.277 14.237 1.00 29.84 508 ALA A C 1
ATOM 3924 O O . ALA A 1 508 ? 18.990 -8.289 15.386 1.00 29.84 508 ALA A O 1
ATOM 3925 N N . TRP A 1 509 ? 20.408 -7.459 13.868 1.00 31.78 509 TRP A N 1
ATOM 3926 C CA . TRP A 1 509 ? 21.109 -6.544 14.777 1.00 31.78 509 TRP A CA 1
ATOM 3927 C C . TRP A 1 509 ? 20.350 -5.237 15.097 1.00 31.78 509 TRP A C 1
ATOM 3929 O O . TRP A 1 509 ? 20.729 -4.526 16.019 1.00 31.78 509 TRP A O 1
ATOM 3939 N N . LEU A 1 510 ? 19.257 -4.910 14.394 1.00 31.11 510 LEU A N 1
ATOM 3940 C CA . LEU A 1 510 ? 18.413 -3.747 14.730 1.00 31.11 510 LEU A CA 1
ATOM 3941 C C . LEU A 1 510 ? 17.353 -4.056 15.805 1.00 31.11 510 LEU A C 1
ATOM 3943 O O . LEU A 1 510 ? 16.659 -3.146 16.254 1.00 31.11 510 LEU A O 1
ATOM 3947 N N . ALA A 1 511 ? 17.224 -5.321 16.219 1.00 28.44 511 ALA A N 1
ATOM 3948 C CA . ALA A 1 511 ? 16.255 -5.779 17.216 1.00 28.44 511 ALA A CA 1
ATOM 3949 C C . ALA A 1 511 ? 16.834 -5.950 18.639 1.00 28.44 511 ALA A C 1
ATOM 3951 O O . ALA A 1 511 ? 16.077 -6.267 19.553 1.00 28.44 511 ALA A O 1
ATOM 3952 N N . GLU A 1 512 ? 18.129 -5.695 18.860 1.00 26.50 512 GLU A N 1
ATOM 3953 C CA . GLU A 1 512 ? 18.757 -5.746 20.190 1.00 26.50 512 GLU A CA 1
ATOM 3954 C C . GLU A 1 512 ? 19.478 -4.422 20.490 1.00 26.50 512 GLU A C 1
ATOM 3956 O O . GLU A 1 512 ? 20.398 -4.005 19.787 1.00 26.50 512 GLU A O 1
ATOM 3961 N N . GLY A 1 513 ? 19.015 -3.713 21.520 1.00 23.88 513 GLY A N 1
ATOM 3962 C CA . GLY A 1 513 ? 19.483 -2.376 21.873 1.00 23.88 513 GLY A CA 1
ATOM 3963 C C . GLY A 1 513 ? 20.928 -2.310 22.390 1.00 23.88 513 GLY A C 1
ATOM 3964 O O . GLY A 1 513 ? 21.404 -3.166 23.126 1.00 23.88 513 GLY A O 1
ATOM 3965 N N . VAL A 1 514 ? 21.594 -1.207 22.034 1.00 30.19 514 VAL A N 1
ATOM 3966 C CA . VAL A 1 514 ? 22.564 -0.435 22.835 1.00 30.19 514 VAL A CA 1
ATOM 3967 C C . VAL A 1 514 ? 23.494 -1.229 23.778 1.00 30.19 514 VAL A C 1
ATOM 3969 O O . VAL A 1 514 ? 23.245 -1.336 24.977 1.00 30.19 514 VAL A O 1
ATOM 3972 N N . SER A 1 515 ? 24.691 -1.589 23.297 1.00 24.03 515 SER A N 1
ATOM 3973 C CA . SER A 1 515 ? 25.946 -1.266 24.007 1.00 24.03 515 SER A CA 1
ATOM 3974 C C . SER A 1 515 ? 27.220 -1.635 23.239 1.00 24.03 515 SER A C 1
ATOM 3976 O O . SER A 1 515 ? 27.531 -2.798 23.030 1.00 24.03 515 SER A O 1
ATOM 3978 N N . ARG A 1 516 ? 28.026 -0.589 23.016 1.00 24.94 516 ARG A N 1
ATOM 3979 C CA . ARG A 1 516 ? 29.500 -0.550 22.973 1.00 24.94 516 ARG A CA 1
ATOM 3980 C C . ARG A 1 516 ? 30.267 -1.136 21.771 1.00 24.94 516 ARG A C 1
ATOM 3982 O O . ARG A 1 516 ? 30.249 -2.316 21.466 1.00 24.94 516 ARG A O 1
ATOM 3989 N N . ASN A 1 517 ? 31.139 -0.240 21.298 1.00 25.27 517 ASN A N 1
ATOM 3990 C CA . ASN A 1 517 ? 32.438 -0.416 20.646 1.00 25.27 517 ASN A CA 1
ATOM 3991 C C . ASN A 1 517 ? 32.478 -0.750 19.149 1.00 25.27 517 ASN A C 1
ATOM 3993 O O . ASN A 1 517 ? 32.562 -1.888 18.707 1.00 25.27 517 ASN A O 1
ATOM 3997 N N . VAL A 1 518 ? 32.572 0.356 18.406 1.00 26.89 518 VAL A N 1
ATOM 3998 C CA . VAL A 1 518 ? 33.294 0.554 17.146 1.00 26.89 518 VAL A CA 1
ATOM 3999 C C . VAL A 1 518 ? 34.462 -0.424 16.965 1.00 26.89 518 VAL A C 1
ATOM 4001 O O . VAL A 1 518 ? 35.436 -0.386 17.717 1.00 26.89 518 VAL A O 1
ATOM 4004 N N . PHE A 1 519 ? 34.419 -1.194 15.878 1.00 22.86 519 PHE A N 1
ATOM 4005 C CA . PHE A 1 519 ? 35.618 -1.711 15.227 1.00 22.86 519 PHE A CA 1
ATOM 4006 C C . PHE A 1 519 ? 35.468 -1.584 13.706 1.00 22.86 519 PHE A C 1
ATOM 4008 O O . PHE A 1 519 ? 34.575 -2.167 13.099 1.00 22.86 519 PHE A O 1
ATOM 4015 N N . VAL A 1 520 ? 36.335 -0.772 13.097 1.00 28.64 520 VAL A N 1
ATOM 4016 C CA . VAL A 1 520 ? 36.423 -0.559 11.645 1.00 28.64 520 VAL A CA 1
ATOM 4017 C C . VAL A 1 520 ? 37.448 -1.538 11.070 1.00 28.64 520 VAL A C 1
ATOM 4019 O O . VAL A 1 520 ? 38.615 -1.454 11.463 1.00 28.64 520 VAL A O 1
ATOM 4022 N N . PRO A 1 521 ? 37.115 -2.387 10.082 1.00 26.86 521 PRO A N 1
ATOM 4023 C CA . PRO A 1 521 ? 38.129 -2.989 9.232 1.00 26.86 521 PRO A CA 1
ATOM 4024 C C . PRO A 1 521 ? 38.510 -1.997 8.129 1.00 26.86 521 PRO A C 1
ATOM 4026 O O . PRO A 1 521 ? 37.710 -1.626 7.272 1.00 26.86 521 PRO A O 1
ATOM 4029 N N . ARG A 1 522 ? 39.768 -1.553 8.163 1.00 27.00 522 ARG A N 1
ATOM 4030 C CA . ARG A 1 522 ? 40.427 -0.835 7.067 1.00 27.00 522 ARG A CA 1
ATOM 4031 C C . ARG A 1 522 ? 40.501 -1.732 5.826 1.00 27.00 522 ARG A C 1
ATOM 4033 O O . ARG A 1 522 ? 41.022 -2.837 5.910 1.00 27.00 522 ARG A O 1
ATOM 4040 N N . GLY A 1 523 ? 40.127 -1.199 4.665 1.00 27.11 523 GLY A N 1
ATOM 4041 C CA . GLY A 1 523 ? 40.441 -1.797 3.365 1.00 27.11 523 GLY A CA 1
ATOM 4042 C C . GLY A 1 523 ? 39.984 -0.907 2.213 1.00 27.11 523 GLY A C 1
ATOM 4043 O O . GLY A 1 523 ? 38.818 -0.920 1.849 1.00 27.11 523 GLY A O 1
ATOM 4044 N N . LYS A 1 524 ? 40.896 -0.087 1.679 1.00 29.44 524 LYS A N 1
ATOM 4045 C CA . LYS A 1 524 ? 40.663 0.837 0.553 1.00 29.44 524 LYS A CA 1
ATOM 4046 C C . LYS A 1 524 ? 40.222 0.101 -0.730 1.00 29.44 524 LYS A C 1
ATOM 4048 O O . LYS A 1 524 ? 40.718 -0.997 -0.974 1.00 29.44 524 LYS A O 1
ATOM 4053 N N . PRO A 1 525 ? 39.435 0.747 -1.611 1.00 28.08 525 PRO A N 1
ATOM 4054 C CA . PRO A 1 525 ? 39.203 0.266 -2.969 1.00 28.08 525 PRO A CA 1
ATOM 4055 C C . PRO A 1 525 ? 40.420 0.571 -3.862 1.00 28.08 525 PRO A C 1
ATOM 4057 O O . PRO A 1 525 ? 41.025 1.642 -3.754 1.00 28.08 525 PRO A O 1
ATOM 4060 N N . ARG A 1 526 ? 40.780 -0.350 -4.764 1.00 27.88 526 ARG A N 1
ATOM 4061 C CA . ARG A 1 526 ? 41.651 -0.061 -5.917 1.00 27.88 526 ARG A CA 1
ATOM 4062 C C . ARG A 1 526 ? 40.804 -0.074 -7.189 1.00 27.88 526 ARG A C 1
ATOM 4064 O O . ARG A 1 526 ? 40.188 -1.084 -7.505 1.00 27.88 526 ARG A O 1
ATOM 4071 N N . CYS A 1 527 ? 40.808 1.056 -7.888 1.00 26.48 527 CYS A N 1
ATOM 4072 C CA . CYS A 1 527 ? 40.368 1.206 -9.276 1.00 26.48 527 CYS A CA 1
ATOM 4073 C C . CYS A 1 527 ? 41.512 0.831 -10.251 1.00 26.48 527 CYS A C 1
ATOM 4075 O O . CYS A 1 527 ? 42.654 0.679 -9.807 1.00 26.48 527 CYS A O 1
ATOM 4077 N N . PRO A 1 528 ? 41.212 0.635 -11.551 1.00 30.83 528 PRO A N 1
ATOM 4078 C CA . PRO A 1 528 ? 41.925 -0.286 -12.429 1.00 30.83 528 PRO A CA 1
ATOM 4079 C C . PRO A 1 528 ? 43.040 0.377 -13.241 1.00 30.83 528 PRO A C 1
ATOM 4081 O O . PRO A 1 528 ? 42.936 1.531 -13.651 1.00 30.83 528 PRO A O 1
ATOM 4084 N N . GLY A 1 529 ? 44.069 -0.409 -13.541 1.00 27.61 529 GLY A N 1
ATOM 4085 C CA . GLY A 1 529 ? 45.122 -0.050 -14.480 1.00 27.61 529 GLY A CA 1
ATOM 4086 C C . GLY A 1 529 ? 46.405 -0.789 -14.152 1.00 27.61 529 GLY A C 1
ATOM 4087 O O . GLY A 1 529 ? 47.175 -0.291 -13.349 1.00 27.61 529 GLY A O 1
ATOM 4088 N N . GLU A 1 530 ? 46.596 -1.976 -14.733 1.00 27.64 530 GLU A N 1
ATOM 4089 C CA . GLU A 1 530 ? 47.911 -2.494 -15.137 1.00 27.64 530 GLU A CA 1
ATOM 4090 C C . GLU A 1 530 ? 47.764 -3.856 -15.837 1.00 27.64 530 GLU A C 1
ATOM 4092 O O . GLU A 1 530 ? 47.407 -4.875 -15.255 1.00 27.64 530 GLU A O 1
ATOM 4097 N N . THR A 1 531 ? 47.966 -3.789 -17.150 1.00 26.77 531 THR A N 1
ATOM 4098 C CA . THR A 1 531 ? 48.703 -4.703 -18.029 1.00 26.77 531 THR A CA 1
ATOM 4099 C C . THR A 1 531 ? 48.762 -6.196 -17.682 1.00 26.77 531 THR A C 1
ATOM 4101 O O . THR A 1 531 ? 49.441 -6.650 -16.767 1.00 26.77 531 THR A O 1
ATOM 4104 N N . VAL A 1 532 ? 48.131 -6.968 -18.566 1.00 28.45 532 VAL A N 1
ATOM 4105 C CA . VAL A 1 532 ? 48.227 -8.421 -18.716 1.00 28.45 532 VAL A CA 1
ATOM 4106 C C . VAL A 1 532 ? 49.681 -8.861 -18.928 1.00 28.45 532 VAL A C 1
ATOM 4108 O O . VAL A 1 532 ? 50.305 -8.487 -19.919 1.00 28.45 532 VAL A O 1
ATOM 4111 N N . ALA A 1 533 ? 50.175 -9.751 -18.066 1.00 27.61 533 ALA A N 1
ATOM 4112 C CA . ALA A 1 533 ? 51.300 -10.630 -18.371 1.00 27.61 533 ALA A CA 1
ATOM 4113 C C . ALA A 1 533 ? 50.993 -12.057 -17.888 1.00 27.61 533 ALA A C 1
ATOM 4115 O O . ALA A 1 533 ? 50.708 -12.305 -16.719 1.00 27.61 533 ALA A O 1
ATOM 4116 N N . ARG A 1 534 ? 51.014 -12.982 -18.851 1.00 27.78 534 ARG A N 1
ATOM 4117 C CA . ARG A 1 534 ? 50.844 -14.433 -18.712 1.00 27.78 534 ARG A CA 1
ATOM 4118 C C . ARG A 1 534 ? 51.905 -15.046 -17.790 1.00 27.78 534 ARG A C 1
ATOM 4120 O O . ARG A 1 534 ? 53.072 -14.684 -17.884 1.00 27.78 534 ARG A O 1
ATOM 4127 N N . GLY A 1 535 ? 51.527 -16.084 -17.045 1.00 25.75 535 GLY A N 1
ATOM 4128 C CA . GLY A 1 535 ? 52.477 -16.977 -16.380 1.00 25.75 535 GLY A CA 1
ATOM 4129 C C . GLY A 1 535 ? 51.782 -18.140 -15.684 1.00 25.75 535 GLY A C 1
ATOM 4130 O O . GLY A 1 535 ? 51.234 -17.980 -14.602 1.00 25.75 535 GLY A O 1
ATOM 4131 N N . ALA A 1 536 ? 51.782 -19.298 -16.339 1.00 26.47 536 ALA A N 1
ATOM 4132 C CA . ALA A 1 536 ? 51.313 -20.571 -15.813 1.00 26.47 536 ALA A CA 1
ATOM 4133 C C . ALA A 1 536 ? 52.125 -21.027 -14.591 1.00 26.47 536 ALA A C 1
ATOM 4135 O O . ALA A 1 536 ? 53.334 -20.818 -14.568 1.00 26.47 536 ALA A O 1
ATOM 4136 N N . LEU A 1 537 ? 51.492 -21.753 -13.662 1.00 27.64 537 LEU A N 1
ATOM 4137 C CA . LEU A 1 537 ? 52.076 -22.955 -13.057 1.00 27.64 537 LEU A CA 1
ATOM 4138 C C . LEU A 1 537 ? 51.026 -23.765 -12.290 1.00 27.64 537 LEU A C 1
ATOM 4140 O O . LEU A 1 537 ? 50.161 -23.237 -11.597 1.00 27.64 537 LEU A O 1
ATOM 4144 N N . ALA A 1 538 ? 51.105 -25.069 -12.516 1.00 26.86 538 ALA A N 1
ATOM 4145 C CA . ALA A 1 538 ? 50.168 -26.101 -12.132 1.00 26.86 538 ALA A CA 1
ATOM 4146 C C . ALA A 1 538 ? 50.518 -26.756 -10.783 1.00 26.86 538 ALA A C 1
ATOM 4148 O O . ALA A 1 538 ? 51.658 -26.705 -10.339 1.00 26.86 538 ALA A O 1
ATOM 4149 N N . ALA A 1 539 ? 49.507 -27.432 -10.227 1.00 27.62 539 ALA A N 1
ATOM 4150 C CA . ALA A 1 539 ? 49.539 -28.729 -9.536 1.00 27.62 539 ALA A CA 1
ATOM 4151 C C . ALA A 1 539 ? 50.605 -29.022 -8.457 1.00 27.62 539 ALA A C 1
ATOM 4153 O O . ALA A 1 539 ? 51.775 -29.201 -8.760 1.00 27.62 539 ALA A O 1
ATOM 4154 N N . HIS A 1 540 ? 50.130 -29.252 -7.226 1.00 26.05 540 HIS A N 1
ATOM 4155 C CA . HIS A 1 540 ? 50.551 -30.267 -6.231 1.00 26.05 540 HIS A CA 1
ATOM 4156 C C . HIS A 1 540 ? 49.753 -29.974 -4.935 1.00 26.05 540 HIS A C 1
ATOM 4158 O O . HIS A 1 540 ? 49.541 -28.811 -4.627 1.00 26.05 540 HIS A O 1
ATOM 4164 N N . ALA A 1 541 ? 49.262 -30.881 -4.089 1.00 27.16 541 ALA A N 1
ATOM 4165 C CA . ALA A 1 541 ? 49.165 -32.332 -4.042 1.00 27.16 541 ALA A CA 1
ATOM 4166 C C . ALA A 1 541 ? 48.104 -32.688 -2.969 1.00 27.16 541 ALA A C 1
ATOM 4168 O O . ALA A 1 541 ? 47.886 -31.933 -2.024 1.00 27.16 541 ALA A O 1
ATOM 4169 N N . LEU A 1 542 ? 47.466 -33.848 -3.122 1.00 27.28 542 LEU A N 1
ATOM 4170 C CA . LEU A 1 542 ? 46.647 -34.540 -2.117 1.00 27.28 542 LEU A CA 1
ATOM 4171 C C . LEU A 1 542 ? 47.520 -35.260 -1.067 1.00 27.28 542 LEU A C 1
ATOM 4173 O O . LEU A 1 542 ? 48.641 -35.648 -1.394 1.00 27.28 542 LEU A O 1
ATOM 4177 N N . ARG A 1 543 ? 46.882 -35.587 0.076 1.00 27.09 543 ARG A N 1
ATOM 4178 C CA . ARG A 1 543 ? 47.277 -36.436 1.238 1.00 27.09 543 ARG A CA 1
ATOM 4179 C C . ARG A 1 543 ? 47.740 -35.604 2.446 1.00 27.09 543 ARG A C 1
ATOM 4181 O O . ARG A 1 543 ? 48.591 -34.745 2.310 1.00 27.09 543 ARG A O 1
ATOM 4188 N N . ASP A 1 544 ? 47.136 -35.716 3.629 1.00 27.95 544 ASP A N 1
ATOM 4189 C CA . ASP A 1 544 ? 47.011 -36.929 4.440 1.00 27.95 544 ASP A CA 1
ATOM 4190 C C . ASP A 1 544 ? 46.012 -36.739 5.595 1.00 27.95 544 ASP A C 1
ATOM 4192 O O . ASP A 1 544 ? 45.601 -35.632 5.939 1.00 27.95 544 ASP A O 1
ATOM 4196 N N . ALA A 1 545 ? 45.612 -37.868 6.172 1.00 27.20 545 ALA A N 1
ATOM 4197 C CA . ALA A 1 545 ? 44.520 -38.031 7.114 1.00 27.20 545 ALA A CA 1
ATOM 4198 C C . ALA A 1 545 ? 44.983 -38.179 8.579 1.00 27.20 545 ALA A C 1
ATOM 4200 O O . ALA A 1 545 ? 46.130 -38.516 8.846 1.00 27.20 545 ALA A O 1
ATOM 4201 N N . ARG A 1 546 ? 43.985 -38.115 9.479 1.00 26.70 546 ARG A N 1
ATOM 4202 C CA . ARG A 1 546 ? 43.925 -38.673 10.850 1.00 26.70 546 ARG A CA 1
ATOM 4203 C C . ARG A 1 546 ? 44.671 -37.919 11.954 1.00 26.70 546 ARG A C 1
ATOM 4205 O O . ARG A 1 546 ? 45.884 -37.969 12.037 1.00 26.70 546 ARG A O 1
ATOM 4212 N N . SER A 1 547 ? 43.896 -37.405 12.910 1.00 26.72 547 SER A N 1
ATOM 4213 C CA . SER A 1 547 ? 43.752 -37.959 14.272 1.00 26.72 547 SER A CA 1
ATOM 4214 C C . SER A 1 547 ? 43.275 -36.849 15.208 1.00 26.72 547 SER A C 1
ATOM 4216 O O . SER A 1 547 ? 43.971 -35.854 15.314 1.00 26.72 547 SER A O 1
ATOM 4218 N N . PHE A 1 548 ? 42.133 -37.009 15.878 1.00 26.83 548 PHE A N 1
ATOM 4219 C CA . PHE A 1 548 ? 41.970 -36.671 17.300 1.00 26.83 548 PHE A CA 1
ATOM 4220 C C . PHE A 1 548 ? 40.583 -37.144 17.759 1.00 26.83 548 PHE A C 1
ATOM 4222 O O . PHE A 1 548 ? 39.563 -36.507 17.516 1.00 26.83 548 PHE A O 1
ATOM 4229 N N . ALA A 1 549 ? 40.572 -38.314 18.394 1.00 28.77 549 ALA A N 1
ATOM 4230 C CA . ALA A 1 549 ? 39.504 -38.794 19.255 1.00 28.77 549 ALA A CA 1
ATOM 4231 C C . ALA A 1 549 ? 40.139 -39.103 20.618 1.00 28.77 549 ALA A C 1
ATOM 4233 O O . ALA A 1 549 ? 41.187 -39.745 20.679 1.00 28.77 549 ALA A O 1
ATOM 4234 N N . GLY A 1 550 ? 39.506 -38.628 21.686 1.00 26.44 550 GLY A N 1
ATOM 4235 C CA . GLY A 1 550 ? 39.849 -38.877 23.087 1.00 26.44 550 GLY A CA 1
ATOM 4236 C C . GLY A 1 550 ? 38.876 -38.081 23.957 1.00 26.44 550 GLY A C 1
ATOM 4237 O O . GLY A 1 550 ? 39.004 -36.869 24.053 1.00 26.44 550 GLY A O 1
ATOM 4238 N N . ASN A 1 551 ? 37.731 -38.679 24.295 1.00 28.70 551 ASN A N 1
ATOM 4239 C CA . ASN A 1 551 ? 37.413 -39.248 25.614 1.00 28.70 551 ASN A CA 1
ATOM 4240 C C . ASN A 1 551 ? 37.385 -38.217 26.753 1.00 28.70 551 ASN A C 1
ATOM 4242 O O . ASN A 1 551 ? 38.434 -37.703 27.113 1.00 28.70 551 ASN A O 1
ATOM 4246 N N . ILE A 1 552 ? 36.210 -38.032 27.372 1.00 28.52 552 ILE A N 1
ATOM 4247 C CA . ILE A 1 552 ? 35.975 -38.073 28.831 1.00 28.52 552 ILE A CA 1
ATOM 4248 C C . ILE A 1 552 ? 34.465 -38.287 29.088 1.00 28.52 552 ILE A C 1
ATOM 4250 O O . ILE A 1 552 ? 33.621 -37.978 28.252 1.00 28.52 552 ILE A O 1
ATOM 4254 N N . SER A 1 553 ? 34.198 -38.922 30.228 1.00 26.97 553 SER A N 1
ATOM 4255 C CA . SER A 1 553 ? 33.088 -39.803 30.597 1.00 26.97 553 SER A CA 1
ATOM 4256 C C . SER A 1 553 ? 31.728 -39.189 30.935 1.00 26.97 553 SER A C 1
ATOM 4258 O O . SER A 1 553 ? 31.590 -38.052 31.372 1.00 26.97 553 SER A O 1
ATOM 4260 N N . ILE A 1 554 ? 30.760 -40.102 30.841 1.00 29.98 554 ILE A N 1
ATOM 4261 C CA . ILE A 1 554 ? 29.404 -40.142 31.391 1.00 29.98 554 ILE A CA 1
ATOM 4262 C C . ILE A 1 554 ? 29.407 -40.094 32.930 1.00 29.98 554 ILE A C 1
ATOM 4264 O O . ILE A 1 554 ? 30.214 -40.768 33.571 1.00 29.98 554 ILE A O 1
ATOM 4268 N N . GLY A 1 555 ? 28.421 -39.401 33.506 1.00 26.36 555 GLY A N 1
ATOM 4269 C CA . GLY A 1 555 ? 27.960 -39.586 34.883 1.00 26.36 555 GLY A CA 1
ATOM 4270 C C . GLY A 1 555 ? 26.458 -39.306 34.984 1.00 26.36 555 GLY A C 1
ATOM 4271 O O . GLY A 1 555 ? 26.035 -38.163 34.847 1.00 26.36 555 GLY A O 1
ATOM 4272 N N . GLN A 1 556 ? 25.663 -40.360 35.183 1.00 31.67 556 GLN A N 1
ATOM 4273 C CA . GLN A 1 556 ? 24.263 -40.293 35.617 1.00 31.67 556 GLN A CA 1
ATOM 4274 C C . GLN A 1 556 ? 24.188 -39.831 37.079 1.00 31.67 556 GLN A C 1
ATOM 4276 O O . GLN A 1 556 ? 24.990 -40.300 37.881 1.00 31.67 556 GLN A O 1
ATOM 4281 N N . PHE A 1 557 ? 23.174 -39.040 37.441 1.00 27.75 557 PHE A N 1
ATOM 4282 C CA . PHE A 1 557 ? 22.473 -39.194 38.720 1.00 27.75 557 PHE A CA 1
ATOM 4283 C C . PHE A 1 557 ? 21.019 -38.723 38.600 1.00 27.75 557 PHE A C 1
ATOM 4285 O O . PHE A 1 557 ? 20.723 -37.682 38.018 1.00 27.75 557 PHE A O 1
ATOM 4292 N N . ASP A 1 558 ? 20.147 -39.567 39.137 1.00 31.78 558 ASP A N 1
ATOM 4293 C CA . ASP A 1 558 ? 18.701 -39.449 39.259 1.00 31.78 558 ASP A CA 1
ATOM 4294 C C . ASP A 1 558 ? 18.273 -38.535 40.422 1.00 31.78 558 ASP A C 1
ATOM 4296 O O . ASP A 1 558 ? 19.012 -38.342 41.389 1.00 31.78 558 ASP A O 1
ATOM 4300 N N . SER A 1 559 ? 16.983 -38.180 40.379 1.00 32.78 559 SER A N 1
ATOM 4301 C CA . SER A 1 559 ? 16.066 -37.884 41.498 1.00 32.78 559 SER A CA 1
ATOM 4302 C C . SER A 1 559 ? 16.006 -36.474 42.114 1.00 32.78 559 SER A C 1
ATOM 4304 O O . SER A 1 559 ? 17.001 -35.903 42.545 1.00 32.78 559 SER A O 1
ATOM 4306 N N . GLY A 1 560 ? 14.763 -36.001 42.297 1.00 28.00 560 GLY A N 1
ATOM 4307 C CA . GLY A 1 560 ? 14.368 -35.326 43.539 1.00 28.00 560 GLY A CA 1
ATOM 4308 C C . GLY A 1 560 ? 13.759 -33.930 43.419 1.00 28.00 560 GLY A C 1
ATOM 4309 O O . GLY A 1 560 ? 14.474 -32.949 43.290 1.00 28.00 560 GLY A O 1
ATOM 4310 N N . PHE A 1 561 ? 12.431 -33.892 43.544 1.00 28.89 561 PHE A N 1
ATOM 4311 C CA . PHE A 1 561 ? 11.549 -32.794 43.967 1.00 28.89 561 PHE A CA 1
ATOM 4312 C C . PHE A 1 561 ? 12.158 -31.612 44.749 1.00 28.89 561 PHE A C 1
ATOM 4314 O O . PHE A 1 561 ? 12.963 -31.801 45.661 1.00 28.89 561 PHE A O 1
ATOM 4321 N N . GLY A 1 562 ? 11.580 -30.431 44.498 1.00 32.66 562 GLY A N 1
ATOM 4322 C CA . GLY A 1 562 ? 11.633 -29.230 45.335 1.00 32.66 562 GLY A CA 1
ATOM 4323 C C . GLY A 1 562 ? 10.866 -28.084 44.700 1.00 32.66 562 GLY A C 1
ATOM 4324 O O . GLY A 1 562 ? 11.499 -27.375 43.892 1.00 32.66 562 GLY A O 1
#

InterPro domains:
  IPR000222 PPM-type phosphatase, divalent cation binding [PS01032] (39-47)
  IPR001932 PPM-type phosphatase-like domain [PF00481] (243-373)
  IPR001932 PPM-type phosphatase-like domain [PS51746] (8-481)
  IPR001932 PPM-type phosphatase-like domain [SM00332] (2-479)
  IPR001932 PPM-type phosphatase-like domain [cd00143] (7-481)
  IPR015655 Protein phosphatase 2C [PTHR13832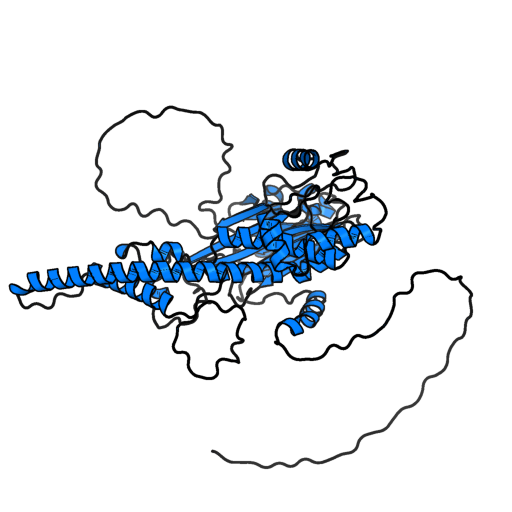] (12-478)
  IPR036457 PPM-type phosphatase-like domain superfamily [G3DSA:3.60.40.10] (8-108)
  IPR036457 PPM-type phosphatase-like domain superfamily [G3DSA:3.60.40.10] (143-489)
  IPR036457 PPM-type phosphatase-like domain superfamily [SSF81606] (6-482)

Foldseek 3Di:
DLALQFQAKAWDWDAFQDPDQQKDWDWDACQVVFHSKIKIKIKHKDLHNLLVVLCNQALSVLLLLLLLVLLLVLLVVLLVLLVVLLVVLVVVVVVVVVVVVVVCPPDPDDDDDDPLNVLSVLSNLVSVLSNQEDGRDSADPDPVPPPDDDPGQHDADSLAAQDPVSSLLSSQLSLQLSLVVCLVVPQARMWIWMKMKIKGKYFQSVCSSVDDSVPQAPLNSVLSDDPDSPNSDDPPDHCLRHPGIFIKMKIWTWAAWWKWWFFLVLDIDTQADPDGQFCPDPVLQVVLVVQQWHADPSATNVPHRGQAIRHNNLQFHHDDPLRPNPDPPVVSSVVVDVQQPDDSSVSSVVCSVVVPGTSHGSRTDMGMDIQRADDDDPPPPDDDDDDDDDDDDDDDDDDPDPPDCHPTHTFKMKTKDVLLCVQDPRSRLSNQLSVQLLVCCVVPLQDRNHRSQNVSNVVSVCCSCVVRNRNGIIMMMMTGSDRSNRDDPRDDDDDPPPVVVVSVVVCVVVNDDDDDDDDDDDDDDDDDDDDDDDDDDDDDDDDDDDDDDDDDDDDDDDDDDD